Protein 7W2A (pdb70)

B-factor: mean 15.59, std 9.42, range [4.88, 57.16]

Secondary structure (P-SEA, 3-state):
ccccccccccccccccccccccaaaaaacccccccbbbbbccccccccccccccccbbbbccccccccccccccccccccccccccccccccccccccccccccccccccccccaaaaaaaaaaccccccccccccccccbbbbbbbccccccccaaaaaaaaaaaacccccccccccccccbbbbcccccccccaaaaaaaaaaaaabbbbbbbccccccccccccccccccbbbbbbbcccccccccccccccccccccccbbbbbbbccccccccccccccccaaaaaaaaaaaaaaaaaacccccaaaaaaaaaaacccccccccccccccccccccccccccccccccc/ccccccccccccccccccccccaaaaaacccccccbbbbbccccccccccccccccbbbbccccccccccccccccccccccccccccccccccccccccccccccccccccccaaaaaaaaaaccccccccccccccccbbbbbbbccccccccaaaaaaaaaaaacccccccccccccccbbbbcccccccccaaaaaaaaaaaaabbbbbbbccccccccccccccccccbbbbbbbcccccccccccccccccccccccbbbbbbbccccccccccccccccaaaaaaaaaaaaaaaaaacccccaaaaaaaaaaacccccccccccccccccccccccccccccccccc

Structure (mmCIF, N/CA/C/O backbone):
data_7W2A
#
_entry.id   7W2A
#
_cell.length_a   83.885
_cell.length_b   83.885
_cell.length_c   107.079
_cell.angle_alpha   90.000
_cell.angle_beta   90.000
_cell.angle_gamma   120.000
#
_symmetry.space_group_name_H-M   'P 32'
#
loop_
_entity.id
_entity.type
_entity.pdbx_description
1 polymer Peptidase
2 non-polymer 'CALCIUM ION'
3 water water
#
loop_
_atom_site.group_PDB
_atom_site.id
_atom_site.type_symbol
_atom_site.label_atom_id
_atom_site.label_alt_id
_atom_site.label_comp_id
_atom_site.label_asym_id
_atom_site.label_entity_id
_atom_site.label_seq_id
_atom_site.pdbx_PDB_ins_code
_atom_site.Cartn_x
_atom_site.Cartn_y
_atom_site.Cartn_z
_atom_site.occupancy
_atom_site.B_iso_or_equiv
_atom_site.auth_seq_id
_atom_site.auth_comp_id
_atom_site.auth_asym_id
_atom_site.auth_atom_id
_atom_site.pdbx_PDB_model_num
ATOM 1 N N . LEU A 1 1 ? 42.254 -23.831 -23.789 1.00 10.76 114 LEU A N 1
ATOM 2 C CA . LEU A 1 1 ? 41.867 -24.198 -25.153 1.00 9.12 114 LEU A CA 1
ATOM 3 C C . LEU A 1 1 ? 41.626 -22.913 -25.936 1.00 10.31 114 LEU A C 1
ATOM 4 O O . LEU A 1 1 ? 41.000 -21.999 -25.403 1.00 10.46 114 LEU A O 1
ATOM 9 N N . VAL A 1 2 ? 42.134 -22.829 -27.166 1.00 9.76 115 VAL A N 1
ATOM 10 C CA . VAL A 1 2 ? 41.835 -21.683 -28.028 1.00 10.78 115 VAL A CA 1
ATOM 11 C C . VAL A 1 2 ? 41.275 -22.182 -29.356 1.00 10.52 115 VAL A C 1
ATOM 12 O O . VAL A 1 2 ? 41.657 -23.264 -29.835 1.00 12.00 115 VAL A O 1
ATOM 16 N N . PRO A 1 3 ? 40.358 -21.438 -29.965 1.00 8.63 116 PRO A N 1
ATOM 17 C CA . PRO A 1 3 ? 39.819 -21.811 -31.274 1.00 8.87 116 PRO A CA 1
ATOM 18 C C . PRO A 1 3 ? 40.733 -21.317 -32.385 1.00 9.45 116 PRO A C 1
ATOM 19 O O . PRO A 1 3 ? 41.581 -20.454 -32.172 1.00 9.38 116 PRO A O 1
ATOM 23 N N . ASN A 1 4 ? 40.518 -21.850 -33.592 1.00 9.54 117 ASN A N 1
ATOM 24 C CA . ASN A 1 4 ? 41.389 -21.548 -34.723 1.00 9.07 117 ASN A CA 1
ATOM 25 C C . ASN A 1 4 ? 40.882 -20.410 -35.615 1.00 11.38 117 ASN A C 1
ATOM 26 O O . ASN A 1 4 ? 41.413 -20.216 -36.717 1.00 10.67 117 ASN A O 1
ATOM 31 N N . ASP A 1 5 ? 39.884 -19.647 -35.177 1.00 8.67 118 ASP A N 1
ATOM 32 C CA . ASP A 1 5 ? 39.285 -18.671 -36.083 1.00 7.65 118 ASP A CA 1
ATOM 33 C C . ASP A 1 5 ? 40.273 -17.577 -36.471 1.00 8.33 118 ASP A C 1
ATOM 34 O O . ASP A 1 5 ? 41.068 -17.101 -35.651 1.00 7.95 118 ASP A O 1
ATOM 39 N N . THR A 1 6 ? 40.169 -17.157 -37.736 1.00 8.07 119 THR A N 1
ATOM 40 C CA . THR A 1 6 ? 41.101 -16.209 -38.342 1.00 9.49 119 THR A CA 1
ATOM 41 C C . THR A 1 6 ? 41.263 -14.930 -37.530 1.00 10.25 119 THR A C 1
ATOM 42 O O . THR A 1 6 ? 42.379 -14.403 -37.400 1.00 10.17 119 THR A O 1
ATOM 46 N N . ARG A 1 7 ? 40.159 -14.391 -37.010 1.00 8.11 120 ARG A N 1
ATOM 47 C CA . ARG A 1 7 ? 40.145 -13.096 -36.347 1.00 8.89 120 ARG A CA 1
ATOM 48 C C . ARG A 1 7 ? 40.130 -13.193 -34.827 1.00 7.46 120 ARG A C 1
ATOM 49 O O . ARG A 1 7 ? 40.037 -12.158 -34.155 1.00 8.56 120 ARG A O 1
ATOM 57 N N . TYR A 1 8 ? 40.202 -14.409 -34.269 1.00 8.10 121 TYR A N 1
ATOM 58 C CA . TYR A 1 8 ? 40.130 -14.556 -32.819 1.00 7.41 121 TYR A CA 1
ATOM 59 C C . TYR A 1 8 ? 41.223 -13.748 -32.115 1.00 8.12 121 TYR A C 1
ATOM 60 O O . TYR A 1 8 ? 40.992 -13.179 -31.043 1.00 8.31 121 TYR A O 1
ATOM 69 N N . SER A 1 9 ? 42.423 -13.665 -32.706 1.00 7.42 122 SER A N 1
ATOM 70 C CA . SER A 1 9 ? 43.509 -12.935 -32.054 1.00 7.91 122 SER A CA 1
ATOM 71 C C . SER A 1 9 ? 43.204 -11.458 -31.859 1.00 8.68 122 SER A C 1
ATOM 72 O O . SER A 1 9 ? 43.818 -10.819 -30.995 1.00 10.80 122 SER A O 1
ATOM 75 N N . GLU A 1 10 ? 42.273 -10.902 -32.638 1.00 8.74 123 GLU A N 1
ATOM 76 C CA . GLU A 1 10 ? 41.867 -9.509 -32.497 1.00 8.48 123 GLU A CA 1
ATOM 77 C C . GLU A 1 10 ? 40.798 -9.316 -31.433 1.00 8.15 123 GLU A C 1
ATOM 78 O O . GLU A 1 10 ? 40.485 -8.170 -31.093 1.00 10.07 123 GLU A O 1
ATOM 84 N N . GLN A 1 11 ? 40.237 -10.413 -30.922 1.00 8.15 124 GLN A N 1
ATOM 85 C CA . GLN A 1 11 ? 39.173 -10.362 -29.912 1.00 6.94 124 GLN A CA 1
ATOM 86 C C . GLN A 1 11 ? 39.810 -10.368 -28.520 1.00 7.38 124 GLN A C 1
ATOM 87 O O . GLN A 1 11 ? 39.790 -11.350 -27.773 1.00 8.23 124 GLN A O 1
ATOM 93 N N . TRP A 1 12 ? 40.410 -9.216 -28.185 1.00 7.72 125 TRP A N 1
ATOM 94 C CA . TRP A 1 12 ? 41.139 -9.089 -26.927 1.00 8.47 125 TRP A CA 1
ATOM 95 C C . TRP A 1 12 ? 40.247 -9.383 -25.732 1.00 9.13 125 TRP A C 1
ATOM 96 O O . TRP A 1 12 ? 40.730 -9.844 -24.693 1.00 8.89 125 TRP A O 1
ATOM 107 N N . GLY A 1 13 ? 38.943 -9.135 -25.858 1.00 8.10 126 GLY A N 1
ATOM 108 C CA . GLY A 1 13 ? 38.051 -9.358 -24.734 1.00 7.28 126 GLY A CA 1
ATOM 109 C C . GLY A 1 13 ? 38.000 -10.803 -24.278 1.00 8.19 126 GLY A C 1
ATOM 110 O O . GLY A 1 13 ? 37.643 -11.068 -23.127 1.00 8.07 126 GLY A O 1
ATOM 111 N N . TYR A 1 14 ? 38.364 -11.743 -25.149 1.00 7.02 127 TYR A N 1
ATOM 112 C CA . TYR A 1 14 ? 38.379 -13.148 -24.762 1.00 7.11 127 TYR A CA 1
ATOM 113 C C . TYR A 1 14 ? 39.697 -13.572 -24.140 1.00 9.41 127 TYR A C 1
ATOM 114 O O . TYR A 1 14 ? 39.755 -14.623 -23.489 1.00 9.46 127 TYR A O 1
ATOM 123 N N . ALA A 1 15 ? 40.755 -12.804 -24.365 1.00 9.19 128 ALA A N 1
ATOM 124 C CA . ALA A 1 15 ? 42.096 -13.239 -24.019 1.00 9.07 128 ALA A CA 1
ATOM 125 C C . ALA A 1 15 ? 42.402 -12.940 -22.551 1.00 11.57 128 ALA A C 1
ATOM 126 O O . ALA A 1 15 ? 41.559 -12.464 -21.790 1.00 8.79 128 ALA A O 1
ATOM 128 N N . SER A 1 16 ? 43.633 -13.251 -22.133 1.00 15.44 129 SER A N 1
ATOM 129 C CA . SER A 1 16 ? 43.987 -13.204 -20.721 1.00 12.76 129 SER A CA 1
ATOM 130 C C . SER A 1 16 ? 44.857 -11.999 -20.371 1.00 14.48 129 SER A C 1
ATOM 131 O O . SER A 1 16 ? 45.605 -12.034 -19.389 1.00 19.95 129 SER A O 1
ATOM 134 N N . GLY A 1 17 ? 44.764 -10.927 -21.153 1.00 14.37 130 GLY A N 1
ATOM 135 C CA . GLY A 1 17 ? 45.448 -9.692 -20.824 1.00 15.90 130 GLY A CA 1
ATOM 136 C C . GLY A 1 17 ? 44.818 -9.022 -19.612 1.00 16.56 130 GLY A C 1
ATOM 137 O O . GLY A 1 17 ? 43.842 -9.497 -19.031 1.00 14.86 130 GLY A O 1
ATOM 138 N N . VAL A 1 18 ? 45.382 -7.869 -19.237 1.00 15.47 131 VAL A N 1
ATOM 139 C CA . VAL A 1 18 ? 44.934 -7.190 -18.020 1.00 14.14 131 VAL A CA 1
ATOM 140 C C . VAL A 1 18 ? 43.439 -6.872 -18.071 1.00 11.77 131 VAL A C 1
ATOM 141 O O . VAL A 1 18 ? 42.770 -6.845 -17.034 1.00 13.32 131 VAL A O 1
ATOM 145 N N . GLY A 1 19 ? 42.883 -6.676 -19.264 1.00 12.59 132 GLY A N 1
ATOM 146 C CA . GLY A 1 19 ? 41.477 -6.317 -19.361 1.00 11.13 132 GLY A CA 1
ATOM 147 C C . GLY A 1 19 ? 40.568 -7.434 -19.840 1.00 12.77 132 GLY A C 1
ATOM 148 O O . GLY A 1 19 ? 39.337 -7.293 -19.807 1.00 11.03 132 GLY A O 1
ATOM 149 N N . GLY A 1 20 ? 41.150 -8.545 -20.284 1.00 10.71 133 GLY A N 1
ATOM 150 C CA . GLY A 1 20 ? 40.369 -9.586 -20.930 1.00 10.36 133 GLY A CA 1
ATOM 151 C C . GLY A 1 20 ? 39.644 -10.512 -19.963 1.00 11.02 133 GLY A C 1
ATOM 152 O O . GLY A 1 20 ? 39.904 -10.559 -18.762 1.00 12.14 133 GLY A O 1
ATOM 153 N N . ALA A 1 21 ? 38.702 -11.278 -20.517 1.00 9.17 134 ALA A N 1
ATOM 154 C CA . ALA A 1 21 ? 37.873 -12.170 -19.716 1.00 10.26 134 ALA A CA 1
ATOM 155 C C . ALA A 1 21 ? 38.464 -13.567 -19.544 1.00 10.71 134 ALA A C 1
ATOM 156 O O . ALA A 1 21 ? 37.863 -14.388 -18.843 1.00 11.35 134 ALA A O 1
ATOM 158 N N . ASN A 1 22 ? 39.630 -13.868 -20.140 1.00 8.03 135 ASN A N 1
ATOM 159 C CA . ASN A 1 22 ? 40.370 -15.084 -19.788 1.00 11.39 135 ASN A CA 1
ATOM 160 C C . ASN A 1 22 ? 39.576 -16.346 -20.151 1.00 11.45 135 ASN A C 1
ATOM 161 O O . ASN A 1 22 ? 39.448 -17.283 -19.363 1.00 11.83 135 ASN A O 1
ATOM 166 N N . LEU A 1 23 ? 39.031 -16.361 -21.367 1.00 8.66 136 LEU A N 1
ATOM 167 C CA . LEU A 1 23 ? 38.196 -17.470 -21.810 1.00 8.46 136 LEU A CA 1
ATOM 168 C C . LEU A 1 23 ? 38.954 -18.779 -22.030 1.00 9.51 136 LEU A C 1
ATOM 169 O O . LEU A 1 23 ? 38.358 -19.834 -21.802 1.00 9.01 136 LEU A O 1
ATOM 174 N N . PRO A 1 24 ? 40.218 -18.797 -22.489 1.00 8.26 137 PRO A N 1
ATOM 175 C CA . PRO A 1 24 ? 40.844 -20.105 -22.756 1.00 8.96 137 PRO A CA 1
ATOM 176 C C . PRO A 1 24 ? 40.851 -21.042 -21.559 1.00 10.41 137 PRO A C 1
ATOM 177 O O . PRO A 1 24 ? 40.702 -22.254 -21.752 1.00 10.19 137 PRO A O 1
ATOM 181 N N . LYS A 1 25 ? 40.962 -20.512 -20.336 1.00 9.74 138 LYS A N 1
ATOM 182 C CA . LYS A 1 25 ? 40.863 -21.345 -19.139 1.00 11.19 138 LYS A CA 1
ATOM 183 C C . LYS A 1 25 ? 39.466 -21.928 -18.974 1.00 10.48 138 LYS A C 1
ATOM 184 O O . LYS A 1 25 ? 39.313 -23.102 -18.614 1.00 11.92 138 LYS A O 1
ATOM 190 N N . ALA A 1 26 ? 38.433 -21.115 -19.212 1.00 9.23 139 ALA A N 1
ATOM 191 C CA . ALA A 1 26 ? 37.066 -21.626 -19.155 1.00 9.16 139 ALA A CA 1
ATOM 192 C C . ALA A 1 26 ? 36.820 -22.686 -20.222 1.00 8.98 139 ALA A C 1
ATOM 193 O O . ALA A 1 26 ? 36.145 -23.695 -19.970 1.00 8.34 139 ALA A O 1
ATOM 195 N N . TRP A 1 27 ? 37.352 -22.476 -21.427 1.00 8.62 140 TRP A N 1
ATOM 196 C CA . TRP A 1 27 ? 37.095 -23.395 -22.525 1.00 7.86 140 TRP A CA 1
ATOM 197 C C . TRP A 1 27 ? 37.752 -24.760 -22.302 1.00 8.42 140 TRP A C 1
ATOM 198 O O . TRP A 1 27 ? 37.351 -25.736 -22.948 1.00 9.60 140 TRP A O 1
ATOM 209 N N . ASP A 1 28 ? 38.758 -24.847 -21.414 1.00 9.09 141 ASP A N 1
ATOM 210 C CA . ASP A 1 28 ? 39.269 -26.156 -21.005 1.00 9.19 141 ASP A CA 1
ATOM 211 C C . ASP A 1 28 ? 38.222 -26.969 -20.252 1.00 10.11 141 ASP A C 1
ATOM 212 O O . ASP A 1 28 ? 38.315 -28.208 -20.223 1.00 10.98 141 ASP A O 1
ATOM 217 N N . ILE A 1 29 ? 37.241 -26.299 -19.639 1.00 9.89 142 ILE A N 1
ATOM 218 C CA . ILE A 1 29 ? 36.151 -26.951 -18.906 1.00 8.77 142 ILE A CA 1
ATOM 219 C C . ILE A 1 29 ? 34.970 -27.214 -19.818 1.00 9.43 142 ILE A C 1
ATOM 220 O O . ILE A 1 29 ? 34.394 -28.303 -19.821 1.00 10.53 142 ILE A O 1
ATOM 225 N N . THR A 1 30 ? 34.573 -26.200 -20.579 1.00 8.02 143 THR A N 1
ATOM 226 C CA . THR A 1 30 ? 33.393 -26.328 -21.418 1.00 9.24 143 THR A CA 1
ATOM 227 C C . THR A 1 30 ? 33.475 -25.296 -22.525 1.00 7.98 143 THR A C 1
ATOM 228 O O . THR A 1 30 ? 33.910 -24.162 -22.291 1.00 8.19 143 THR A O 1
ATOM 232 N N . THR A 1 31 ? 33.033 -25.691 -23.716 1.00 8.28 144 THR A N 1
ATOM 233 C CA . THR A 1 31 ? 32.819 -24.735 -24.792 1.00 7.84 144 THR A CA 1
ATOM 234 C C . THR A 1 31 ? 31.330 -24.540 -25.041 1.00 10.95 144 THR A C 1
ATOM 235 O O . THR A 1 31 ? 30.929 -24.106 -26.129 1.00 10.88 144 THR A O 1
ATOM 239 N N . GLY A 1 32 ? 30.507 -24.869 -24.047 1.00 7.83 145 GLY A N 1
ATOM 240 C CA . GLY A 1 32 ? 29.080 -24.595 -24.086 1.00 8.18 145 GLY A CA 1
ATOM 241 C C . GLY A 1 32 ? 28.264 -25.869 -24.212 1.00 9.81 145 GLY A C 1
ATOM 242 O O . GLY A 1 32 ? 28.784 -26.982 -24.324 1.00 11.29 145 GLY A O 1
ATOM 243 N N . SER A 1 33 ? 26.947 -25.677 -24.188 1.00 9.14 146 SER A N 1
ATOM 244 C CA . SER A 1 33 ? 26.001 -26.781 -24.290 1.00 9.79 146 SER A CA 1
ATOM 245 C C . SER A 1 33 ? 24.806 -26.336 -25.108 1.00 10.51 146 SER A C 1
ATOM 246 O O . SER A 1 33 ? 24.256 -25.264 -24.844 1.00 10.57 146 SER A O 1
ATOM 249 N N . ASP A 1 34 ? 24.376 -27.171 -26.056 1.00 13.28 147 ASP A N 1
ATOM 250 C CA . ASP A 1 34 ? 23.201 -26.778 -26.832 1.00 12.68 147 ASP A CA 1
ATOM 251 C C . ASP A 1 34 ? 21.913 -26.864 -26.028 1.00 14.97 147 ASP A C 1
ATOM 252 O O . ASP A 1 34 ? 20.852 -26.495 -26.549 1.00 17.73 147 ASP A O 1
ATOM 257 N N . LYS A 1 35 ? 21.964 -27.318 -24.777 1.00 12.54 148 LYS A N 1
ATOM 258 C CA . LYS A 1 35 ? 20.789 -27.266 -23.918 1.00 14.31 148 LYS A CA 1
ATOM 259 C C . LYS A 1 35 ? 20.700 -25.974 -23.119 1.00 13.59 148 LYS A C 1
ATOM 260 O O . LYS A 1 35 ? 19.698 -25.752 -22.428 1.00 15.05 148 LYS A O 1
ATOM 266 N N . VAL A 1 36 ? 21.713 -25.114 -23.196 1.00 11.40 149 VAL A N 1
ATOM 267 C CA . VAL A 1 36 ? 21.674 -23.796 -22.576 1.00 9.83 149 VAL A CA 1
ATOM 268 C C . VAL A 1 36 ? 21.378 -22.779 -23.665 1.00 9.04 149 VAL A C 1
ATOM 269 O O . VAL A 1 36 ? 22.088 -22.723 -24.677 1.00 11.10 149 VAL A O 1
ATOM 273 N N . VAL A 1 37 ? 20.339 -21.976 -23.462 1.00 7.73 150 VAL A N 1
ATOM 274 C CA . VAL A 1 37 ? 19.874 -21.031 -24.470 1.00 7.91 150 VAL A CA 1
ATOM 275 C C . VAL A 1 37 ? 20.046 -19.618 -23.929 1.00 7.85 150 VAL A C 1
ATOM 276 O O . VAL A 1 37 ? 19.605 -19.311 -22.816 1.00 7.93 150 VAL A O 1
ATOM 280 N N . VAL A 1 38 ? 20.724 -18.772 -24.704 1.00 6.35 151 VAL A N 1
ATOM 281 C CA . VAL A 1 38 ? 20.849 -17.351 -24.401 1.00 7.06 151 VAL A CA 1
ATOM 282 C C . VAL A 1 38 ? 19.922 -16.583 -25.339 1.00 7.00 151 VAL A C 1
ATOM 283 O O . VAL A 1 38 ? 19.999 -16.744 -26.564 1.00 7.16 151 VAL A O 1
ATOM 287 N N . ALA A 1 39 ? 19.056 -15.737 -24.778 1.00 5.99 152 ALA A N 1
ATOM 288 C CA . ALA A 1 39 ? 18.223 -14.861 -25.600 1.00 5.88 152 ALA A CA 1
ATOM 289 C C . ALA A 1 39 ? 18.942 -13.547 -25.867 1.00 6.39 152 ALA A C 1
ATOM 290 O O . ALA A 1 39 ? 19.412 -12.885 -24.936 1.00 8.27 152 ALA A O 1
ATOM 292 N N . VAL A 1 40 ? 19.039 -13.174 -27.133 1.00 5.80 153 VAL A N 1
ATOM 293 C CA . VAL A 1 40 ? 19.576 -11.871 -27.508 1.00 5.21 153 VAL A CA 1
ATOM 294 C C . VAL A 1 40 ? 18.369 -11.033 -27.888 1.00 5.70 153 VAL A C 1
ATOM 295 O O . VAL A 1 40 ? 17.756 -11.246 -28.940 1.00 6.16 153 VAL A O 1
ATOM 299 N N . VAL A 1 41 ? 17.999 -10.118 -26.996 1.00 5.43 154 VAL A N 1
ATOM 300 C CA . VAL A 1 41 ? 16.763 -9.353 -27.119 1.00 5.76 154 VAL A CA 1
ATOM 301 C C . VAL A 1 41 ? 17.194 -7.997 -27.659 1.00 5.49 154 VAL A C 1
ATOM 302 O O . VAL A 1 41 ? 17.743 -7.166 -26.929 1.00 7.07 154 VAL A O 1
ATOM 306 N N . ASP A 1 42 ? 16.974 -7.781 -28.960 1.00 6.35 155 ASP A N 1
ATOM 307 C CA . ASP A 1 42 ? 17.797 -6.805 -29.668 1.00 5.17 155 ASP A CA 1
ATOM 308 C C . ASP A 1 42 ? 17.182 -6.447 -31.019 1.00 7.23 155 ASP A C 1
ATOM 309 O O . ASP A 1 42 ? 15.949 -6.499 -31.174 1.00 7.06 155 ASP A O 1
ATOM 314 N N . THR A 1 43 ? 18.013 -6.094 -32.009 1.00 7.06 156 THR A N 1
ATOM 315 C CA . THR A 1 43 ? 17.508 -5.663 -33.315 1.00 7.56 156 THR A CA 1
ATOM 316 C C . THR A 1 43 ? 17.141 -6.821 -34.234 1.00 6.85 156 THR A C 1
ATOM 317 O O . THR A 1 43 ? 16.688 -6.576 -35.357 1.00 7.12 156 THR A O 1
ATOM 321 N N . GLY A 1 44 ? 17.320 -8.069 -33.804 1.00 6.48 157 GLY A N 1
ATOM 322 C CA . GLY A 1 44 ? 17.194 -9.214 -34.684 1.00 6.94 157 GLY A CA 1
ATOM 323 C C . GLY A 1 44 ? 18.558 -9.695 -35.117 1.00 7.26 157 GLY A C 1
ATOM 324 O O . GLY A 1 44 ? 19.590 -9.227 -34.632 1.00 8.12 157 GLY A O 1
ATOM 325 N N . TYR A 1 45 ? 18.567 -10.658 -36.037 1.00 7.18 158 TYR A N 1
ATOM 326 C CA . TYR A 1 45 ? 19.833 -11.258 -36.466 1.00 7.84 158 TYR A CA 1
ATOM 327 C C . TYR A 1 45 ? 19.918 -11.331 -37.987 1.00 9.44 158 TYR A C 1
ATOM 328 O O . TYR A 1 45 ? 18.911 -11.368 -38.690 1.00 7.91 158 TYR A O 1
ATOM 337 N N . ARG A 1 46 ? 21.157 -11.361 -38.496 1.00 8.49 159 ARG A N 1
ATOM 338 C CA . ARG A 1 46 ? 21.371 -11.821 -39.866 1.00 9.42 159 ARG A CA 1
ATOM 339 C C . ARG A 1 46 ? 21.924 -13.239 -39.840 1.00 10.57 159 ARG A C 1
ATOM 340 O O . ARG A 1 46 ? 22.705 -13.584 -38.938 1.00 9.31 159 ARG A O 1
ATOM 348 N N . PRO A 1 47 ? 21.556 -14.093 -40.820 1.00 8.60 160 PRO A N 1
ATOM 349 C CA . PRO A 1 47 ? 22.056 -15.473 -40.881 1.00 8.76 160 PRO A CA 1
ATOM 350 C C . PRO A 1 47 ? 23.481 -15.522 -41.424 1.00 10.46 160 PRO A C 1
ATOM 351 O O . PRO A 1 47 ? 23.771 -16.227 -42.390 1.00 12.88 160 PRO A O 1
ATOM 355 N N . HIS A 1 48 ? 24.355 -14.736 -40.809 1.00 8.89 161 HIS A N 1
ATOM 356 C CA . HIS A 1 48 ? 25.777 -14.712 -41.127 1.00 9.02 161 HIS A CA 1
ATOM 357 C C . HIS A 1 48 ? 26.341 -16.130 -41.158 1.00 8.65 161 HIS A C 1
ATOM 358 O O . HIS A 1 48 ? 26.013 -16.959 -40.309 1.00 9.59 161 HIS A O 1
ATOM 365 N N . ALA A 1 49 ? 27.193 -16.412 -42.150 1.00 10.22 162 ALA A N 1
ATOM 366 C CA . ALA A 1 49 ? 27.766 -17.752 -42.258 1.00 11.11 162 ALA A CA 1
ATOM 367 C C . ALA A 1 49 ? 28.532 -18.155 -41.003 1.00 8.30 162 ALA A C 1
ATOM 368 O O . ALA A 1 49 ? 28.653 -19.355 -40.714 1.00 10.28 162 ALA A O 1
ATOM 370 N N . ASP A 1 50 ? 29.066 -17.181 -40.260 1.00 9.26 163 ASP A N 1
ATOM 371 C CA . ASP A 1 50 ? 29.798 -17.444 -39.026 1.00 8.64 163 ASP A CA 1
ATOM 372 C C . ASP A 1 50 ? 28.915 -17.325 -37.786 1.00 8.87 163 ASP A C 1
ATOM 373 O O . ASP A 1 50 ? 29.443 -17.162 -36.686 1.00 9.64 163 ASP A O 1
ATOM 378 N N . LEU A 1 51 ? 27.585 -17.430 -37.938 1.00 9.29 164 LEU A N 1
ATOM 379 C CA . LEU A 1 51 ? 26.664 -17.291 -36.813 1.00 9.45 164 LEU A CA 1
ATOM 380 C C . LEU A 1 51 ? 25.453 -18.221 -36.909 1.00 8.82 164 LEU A C 1
ATOM 381 O O . LEU A 1 51 ? 25.004 -18.768 -35.895 1.00 9.15 164 LEU A O 1
ATOM 386 N N . ALA A 1 52 ? 24.931 -18.413 -38.127 1.00 10.04 165 ALA A N 1
ATOM 387 C CA . ALA A 1 52 ? 23.579 -18.955 -38.297 1.00 10.25 165 ALA A CA 1
ATOM 388 C C . ALA A 1 52 ? 23.385 -20.327 -37.656 1.00 11.85 165 ALA A C 1
ATOM 389 O O . ALA A 1 52 ? 22.293 -20.624 -37.164 1.00 10.03 165 ALA A O 1
ATOM 391 N N . ALA A 1 53 ? 24.405 -21.188 -37.661 1.00 9.72 166 ALA A N 1
ATOM 392 C CA . ALA A 1 53 ? 24.217 -22.530 -37.118 1.00 9.37 166 ALA A CA 1
ATOM 393 C C . ALA A 1 53 ? 23.840 -22.528 -35.644 1.00 11.02 166 ALA A C 1
ATOM 394 O O . ALA A 1 53 ? 23.276 -23.517 -35.159 1.00 12.16 166 ALA A O 1
ATOM 396 N N . ASN A 1 54 ? 24.135 -21.450 -34.914 1.00 9.55 167 ASN A N 1
ATOM 397 C CA . ASN A 1 54 ? 23.826 -21.400 -33.493 1.00 9.27 167 ASN A CA 1
ATOM 398 C C . ASN A 1 54 ? 22.526 -20.662 -33.197 1.00 9.93 167 ASN A C 1
ATOM 399 O O . ASN A 1 54 ? 22.169 -20.538 -32.022 1.00 9.78 167 ASN A O 1
ATOM 404 N N . ILE A 1 55 ? 21.797 -20.219 -34.226 1.00 8.09 168 ILE A N 1
ATOM 405 C CA . ILE A 1 55 ? 20.584 -19.409 -34.068 1.00 8.36 168 ILE A CA 1
ATOM 406 C C . ILE A 1 55 ? 19.355 -20.315 -34.098 1.00 10.43 168 ILE A C 1
ATOM 407 O O . ILE A 1 55 ? 19.195 -21.136 -35.011 1.00 12.44 168 ILE A O 1
ATOM 412 N N . LEU A 1 56 ? 18.476 -20.157 -33.109 1.00 7.75 169 LEU A N 1
ATOM 413 C CA . LEU A 1 56 ? 17.200 -20.857 -33.010 1.00 9.86 169 LEU A CA 1
ATOM 414 C C . LEU A 1 56 ? 16.078 -20.029 -33.624 1.00 10.19 169 LEU A C 1
ATOM 415 O O . LEU A 1 56 ? 16.208 -18.818 -33.791 1.00 9.56 169 LEU A O 1
ATOM 420 N N . PRO A 1 57 ? 14.948 -20.650 -33.958 1.00 8.90 170 PRO A N 1
ATOM 421 C CA . PRO A 1 57 ? 13.740 -19.862 -34.249 1.00 10.00 170 PRO A CA 1
ATOM 422 C C . PRO A 1 57 ? 13.383 -18.979 -33.061 1.00 8.77 170 PRO A C 1
ATOM 423 O O . PRO A 1 57 ? 13.387 -19.428 -31.913 1.00 8.56 170 PRO A O 1
ATOM 427 N N . GLY A 1 58 ? 13.061 -17.713 -33.344 1.00 7.96 171 GLY A N 1
ATOM 428 C CA . GLY A 1 58 ? 12.779 -16.729 -32.323 1.00 8.12 171 GLY A CA 1
ATOM 429 C C . GLY A 1 58 ? 11.443 -16.050 -32.575 1.00 8.03 171 GLY A C 1
ATOM 430 O O . GLY A 1 58 ? 10.482 -16.660 -33.056 1.00 9.96 171 GLY A O 1
ATOM 431 N N . TYR A 1 59 ? 11.382 -14.775 -32.216 1.00 5.86 172 TYR A N 1
ATOM 432 C CA . TYR A 1 59 ? 10.146 -14.044 -32.401 1.00 6.70 172 TYR A CA 1
ATOM 433 C C . TYR A 1 59 ? 10.464 -12.571 -32.545 1.00 8.08 172 TYR A C 1
ATOM 434 O O . TYR A 1 59 ? 11.499 -12.081 -32.071 1.00 7.62 172 TYR A O 1
ATOM 443 N N . ASP A 1 60 ? 9.535 -11.865 -33.187 1.00 6.94 173 ASP A N 1
ATOM 444 C CA . ASP A 1 60 ? 9.681 -10.444 -33.498 1.00 6.70 173 ASP A CA 1
ATOM 445 C C . ASP A 1 60 ? 8.520 -9.724 -32.830 1.00 7.19 173 ASP A C 1
ATOM 446 O O . ASP A 1 60 ? 7.369 -9.829 -33.282 1.00 7.63 173 ASP A O 1
ATOM 451 N N . PHE A 1 61 ? 8.815 -9.009 -31.744 1.00 6.87 174 PHE A N 1
ATOM 452 C CA . PHE A 1 61 ? 7.787 -8.335 -30.959 1.00 8.10 174 PHE A CA 1
ATOM 453 C C . PHE A 1 61 ? 7.592 -6.872 -31.333 1.00 7.14 174 PHE A C 1
ATOM 454 O O . PHE A 1 61 ? 6.867 -6.155 -30.626 1.00 7.54 174 PHE A O 1
ATOM 462 N N . ILE A 1 62 ? 8.196 -6.399 -32.424 1.00 7.02 175 ILE A N 1
ATOM 463 C CA . ILE A 1 62 ? 7.990 -5.002 -32.788 1.00 7.49 175 ILE A CA 1
ATOM 464 C C . ILE A 1 62 ? 6.569 -4.834 -33.309 1.00 7.65 175 ILE A C 1
ATOM 465 O O . ILE A 1 62 ? 6.199 -5.403 -34.343 1.00 8.52 175 ILE A O 1
ATOM 470 N N . SER A 1 63 ? 5.769 -4.046 -32.591 1.00 7.30 176 SER A N 1
ATOM 471 C CA . SER A 1 63 ? 4.339 -3.954 -32.887 1.00 8.06 176 SER A CA 1
ATOM 472 C C . SER A 1 63 ? 4.033 -3.009 -3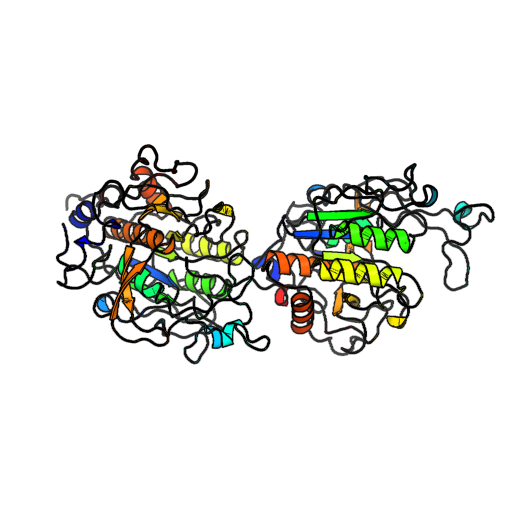4.042 1.00 8.30 176 SER A C 1
ATOM 473 O O . SER A 1 63 ? 3.060 -3.232 -34.775 1.00 7.98 176 SER A O 1
ATOM 476 N N . ASP A 1 64 ? 4.837 -1.959 -34.209 1.00 8.90 177 ASP A N 1
ATOM 477 C CA . ASP A 1 64 ? 4.567 -0.922 -35.195 1.00 10.46 177 ASP A CA 1
ATOM 478 C C . ASP A 1 64 ? 5.223 -1.295 -36.517 1.00 10.40 177 ASP A C 1
ATOM 479 O O . ASP A 1 64 ? 6.457 -1.418 -36.570 1.00 9.89 177 ASP A O 1
ATOM 484 N N . PRO A 1 65 ? 4.462 -1.477 -37.600 1.00 8.80 178 PRO A N 1
ATOM 485 C CA . PRO A 1 65 ? 5.096 -1.870 -38.866 1.00 10.02 178 PRO A CA 1
ATOM 486 C C . PRO A 1 65 ? 6.109 -0.867 -39.388 1.00 8.89 178 PRO A C 1
ATOM 487 O O . PRO A 1 65 ? 7.055 -1.286 -40.061 1.00 8.93 178 PRO A O 1
ATOM 491 N N . ASP A 1 66 ? 5.945 0.428 -39.111 1.00 10.71 179 ASP A N 1
ATOM 492 C CA . ASP A 1 66 ? 6.915 1.400 -39.615 1.00 10.39 179 ASP A CA 1
ATOM 493 C C . ASP A 1 66 ? 8.285 1.161 -38.988 1.00 9.47 179 ASP A C 1
ATOM 494 O O . ASP A 1 66 ? 9.292 1.045 -39.697 1.00 9.54 179 ASP A O 1
ATOM 499 N N . SER A 1 67 ? 8.332 1.054 -37.654 1.00 9.92 180 SER A N 1
ATOM 500 C CA . SER A 1 67 ? 9.586 0.725 -36.976 1.00 8.46 180 SER A CA 1
ATOM 501 C C . SER A 1 67 ? 10.075 -0.673 -37.344 1.00 9.20 180 SER A C 1
ATOM 502 O O . SER A 1 67 ? 11.284 -0.905 -37.508 1.00 8.92 180 SER A O 1
ATOM 505 N N . ALA A 1 68 ? 9.149 -1.627 -37.458 1.00 6.76 181 ALA A N 1
ATOM 506 C CA . ALA A 1 68 ? 9.535 -3.007 -37.724 1.00 8.43 181 ALA A CA 1
ATOM 507 C C . ALA A 1 68 ? 10.227 -3.156 -39.072 1.00 7.62 181 ALA A C 1
ATOM 508 O O . ALA A 1 68 ? 11.119 -4.002 -39.221 1.00 8.10 181 ALA A O 1
ATOM 510 N N . ASN A 1 69 ? 9.820 -2.369 -40.073 1.00 7.85 182 ASN A N 1
ATOM 511 C CA . ASN A 1 69 ? 10.546 -2.308 -41.346 1.00 8.29 182 ASN A CA 1
ATOM 512 C C . ASN A 1 69 ? 10.565 -3.664 -42.055 1.00 8.07 182 ASN A C 1
ATOM 513 O O . ASN A 1 69 ? 11.490 -3.971 -42.811 1.00 11.11 182 ASN A O 1
ATOM 518 N N . ASP A 1 70 ? 9.530 -4.491 -41.835 1.00 8.02 183 ASP A N 1
ATOM 519 C CA . ASP A 1 70 ? 9.496 -5.829 -42.414 1.00 8.47 183 ASP A CA 1
ATOM 520 C C . ASP A 1 70 ? 8.120 -6.177 -42.973 1.00 9.44 183 ASP A C 1
ATOM 521 O O . ASP A 1 70 ? 7.867 -7.355 -43.288 1.00 11.62 183 ASP A O 1
ATOM 526 N N . GLY A 1 71 ? 7.227 -5.206 -43.087 1.00 9.79 184 GLY A N 1
ATOM 527 C CA . GLY A 1 71 ? 5.948 -5.419 -43.728 1.00 11.31 184 GLY A CA 1
ATOM 528 C C . GLY A 1 71 ? 4.805 -5.794 -42.814 1.00 14.43 184 GLY A C 1
ATOM 529 O O . GLY A 1 71 ? 3.693 -6.030 -43.309 1.00 10.98 184 GLY A O 1
ATOM 530 N N . ASN A 1 72 ? 5.021 -5.847 -41.504 1.00 9.82 185 ASN A N 1
ATOM 531 C CA . ASN A 1 72 ? 3.931 -6.200 -40.598 1.00 8.11 185 ASN A CA 1
ATOM 532 C C . ASN A 1 72 ? 4.337 -5.903 -39.160 1.00 8.21 185 ASN A C 1
ATOM 533 O O . ASN A 1 72 ? 5.497 -5.579 -38.865 1.00 7.91 185 ASN A O 1
ATOM 538 N N . GLY A 1 73 ? 3.361 -6.022 -38.261 1.00 8.43 186 GLY A N 1
ATOM 539 C CA . GLY A 1 73 ? 3.612 -5.924 -36.832 1.00 7.55 186 GLY A CA 1
ATOM 540 C C . GLY A 1 73 ? 4.247 -7.189 -36.285 1.00 7.22 186 GLY A C 1
ATOM 541 O O . GLY A 1 73 ? 5.109 -7.779 -36.932 1.00 7.85 186 GLY A O 1
ATOM 542 N N . ARG A 1 74 ? 3.820 -7.639 -35.108 1.00 7.18 187 ARG A N 1
ATOM 543 C CA . ARG A 1 74 ? 4.499 -8.770 -34.485 1.00 6.77 187 ARG A CA 1
ATOM 544 C C . ARG A 1 74 ? 4.453 -9.996 -35.390 1.00 7.43 187 ARG A C 1
ATOM 545 O O . ARG A 1 74 ? 3.483 -10.218 -36.121 1.00 8.38 187 ARG A O 1
ATOM 553 N N . ASP A 1 75 ? 5.532 -10.778 -35.377 1.00 7.22 188 ASP A N 1
ATOM 554 C CA . ASP A 1 75 ? 5.645 -11.895 -36.308 1.00 7.97 188 ASP A CA 1
ATOM 555 C C . ASP A 1 75 ? 6.694 -12.876 -35.788 1.00 8.60 188 ASP A C 1
ATOM 556 O O . ASP A 1 75 ? 7.416 -12.591 -34.831 1.00 8.09 188 ASP A O 1
ATOM 561 N N . ASN A 1 76 ? 6.764 -14.047 -36.425 1.00 7.56 189 ASN A N 1
ATOM 562 C CA . ASN A 1 76 ? 7.618 -15.123 -35.927 1.00 8.45 189 ASN A CA 1
ATOM 563 C C . ASN A 1 76 ? 8.998 -15.161 -36.588 1.00 9.98 189 ASN A C 1
ATOM 564 O O . ASN A 1 76 ? 9.709 -16.165 -36.447 1.00 9.55 189 ASN A O 1
ATOM 569 N N . ASN A 1 77 ? 9.411 -14.079 -37.252 1.00 7.77 190 ASN A N 1
ATOM 570 C CA . ASN A 1 77 ? 10.689 -14.029 -37.968 1.00 9.85 190 ASN A CA 1
ATOM 571 C C . ASN A 1 77 ? 11.530 -12.902 -37.371 1.00 6.83 190 ASN A C 1
ATOM 572 O O . ASN A 1 77 ? 11.314 -11.721 -37.679 1.00 7.69 190 ASN A O 1
ATOM 577 N N . ALA A 1 78 ? 12.519 -13.277 -36.547 1.00 7.43 191 ALA A N 1
ATOM 578 C CA . ALA A 1 78 ? 13.388 -12.320 -35.866 1.00 7.86 191 ALA A CA 1
ATOM 579 C C . ALA A 1 78 ? 14.584 -11.883 -36.711 1.00 8.13 191 ALA A C 1
ATOM 580 O O . ALA A 1 78 ? 15.512 -11.261 -36.181 1.00 8.62 191 ALA A O 1
ATOM 582 N N . ALA A 1 79 ? 14.576 -12.147 -38.011 1.00 7.51 192 ALA A N 1
ATOM 583 C CA . ALA A 1 79 ? 15.616 -11.582 -38.865 1.00 9.64 192 ALA A CA 1
ATOM 584 C C . ALA A 1 79 ? 15.581 -10.054 -38.842 1.00 8.32 192 ALA A C 1
ATOM 585 O O . ALA A 1 79 ? 14.525 -9.425 -38.727 1.00 9.09 192 ALA A O 1
ATOM 587 N N . ASP A 1 80 ? 16.772 -9.449 -38.928 1.00 7.40 193 ASP A N 1
ATOM 588 C CA . ASP A 1 80 ? 16.908 -8.000 -38.884 1.00 6.63 193 ASP A CA 1
ATOM 589 C C . ASP A 1 80 ? 16.835 -7.459 -40.309 1.00 8.63 193 ASP A C 1
ATOM 590 O O . ASP A 1 80 ? 17.748 -7.727 -41.113 1.00 9.93 193 ASP A O 1
ATOM 595 N N . PRO A 1 81 ? 15.802 -6.697 -40.668 1.00 7.56 194 PRO A N 1
ATOM 596 C CA . PRO A 1 81 ? 15.750 -6.105 -42.010 1.00 9.21 194 PRO A CA 1
ATOM 597 C C . PRO A 1 81 ? 16.606 -4.866 -42.144 1.00 9.67 194 PRO A C 1
ATOM 598 O O . PRO A 1 81 ? 16.733 -4.335 -43.261 1.00 9.33 194 PRO A O 1
ATOM 602 N N . GLY A 1 82 ? 17.155 -4.369 -41.045 1.00 7.61 195 GLY A N 1
ATOM 603 C CA . GLY A 1 82 ? 17.869 -3.107 -41.046 1.00 8.12 195 GLY A CA 1
ATOM 604 C C . GLY A 1 82 ? 17.087 -2.077 -40.252 1.00 9.29 195 GLY A C 1
ATOM 605 O O . GLY A 1 82 ? 15.853 -1.991 -40.351 1.00 10.15 195 GLY A O 1
ATOM 606 N N . ASP A 1 83 ? 17.805 -1.294 -39.444 1.00 9.26 196 ASP A N 1
ATOM 607 C CA . ASP A 1 83 ? 17.187 -0.276 -38.603 1.00 7.58 196 ASP A CA 1
ATOM 608 C C . ASP A 1 83 ? 17.610 1.141 -38.995 1.00 8.71 196 ASP A C 1
ATOM 609 O O . ASP A 1 83 ? 17.538 2.060 -38.174 1.00 10.32 196 ASP A O 1
ATOM 614 N N . TRP A 1 84 ? 18.018 1.341 -40.247 1.00 8.65 197 TRP A N 1
ATOM 615 C CA . TRP A 1 84 ? 18.443 2.660 -40.690 1.00 9.11 197 TRP A CA 1
ATOM 616 C C . TRP A 1 84 ? 17.329 3.690 -40.533 1.00 10.46 197 TRP A C 1
ATOM 617 O O . TRP A 1 84 ? 16.143 3.360 -40.539 1.00 10.49 197 TRP A O 1
ATOM 628 N N . VAL A 1 85 ? 17.726 4.958 -40.399 1.00 9.27 198 VAL A N 1
ATOM 629 C CA . VAL A 1 85 ? 16.800 6.087 -40.349 1.00 11.25 198 VAL A CA 1
ATOM 630 C C . VAL A 1 85 ? 17.364 7.158 -41.272 1.00 14.17 198 VAL A C 1
ATOM 631 O O . VAL A 1 85 ? 18.506 7.596 -41.086 1.00 13.43 198 VAL A O 1
ATOM 635 N N . THR A 1 86 ? 16.590 7.556 -42.284 1.00 12.91 199 THR A N 1
ATOM 636 C CA . THR A 1 86 ? 17.110 8.571 -43.193 1.00 14.29 199 THR A CA 1
ATOM 637 C C . THR A 1 86 ? 16.871 9.968 -42.626 1.00 11.06 199 THR A C 1
ATOM 638 O O . THR A 1 86 ? 16.071 10.174 -41.712 1.00 13.08 199 THR A O 1
ATOM 642 N N . GLN A 1 87 ? 17.604 10.943 -43.179 1.00 15.05 200 GLN A N 1
ATOM 643 C CA . GLN A 1 87 ? 17.405 12.331 -42.769 1.00 17.13 200 GLN A CA 1
ATOM 644 C C . GLN A 1 87 ? 15.989 12.807 -43.076 1.00 13.05 200 GLN A C 1
ATOM 645 O O . GLN A 1 87 ? 15.365 13.499 -42.270 1.00 15.39 200 GLN A O 1
ATOM 651 N N . GLN A 1 88 ? 15.455 12.414 -44.213 1.00 16.16 201 GLN A N 1
ATOM 652 C CA . GLN A 1 88 ? 14.086 12.770 -44.532 1.00 17.35 201 GLN A CA 1
ATOM 653 C C . GLN A 1 88 ? 13.083 12.155 -43.546 1.00 18.10 201 GLN A C 1
ATOM 654 O O . GLN A 1 88 ? 12.109 12.805 -43.143 1.00 17.81 201 GLN A O 1
ATOM 660 N N . GLU A 1 89 ? 13.341 10.924 -43.096 1.00 14.60 202 GLU A N 1
ATOM 661 C CA . GLU A 1 89 ? 12.453 10.295 -42.121 1.00 12.28 202 GLU A CA 1
ATOM 662 C C . GLU A 1 89 ? 12.481 11.019 -40.778 1.00 14.20 202 GLU A C 1
ATOM 663 O O . GLU A 1 89 ? 11.434 11.276 -40.181 1.00 15.65 202 GLU A O 1
ATOM 669 N N . VAL A 1 90 ? 13.678 11.316 -40.257 1.00 14.28 203 VAL A N 1
ATOM 670 C CA . VAL A 1 90 ? 13.759 11.908 -38.924 1.00 15.86 203 VAL A CA 1
ATOM 671 C C . VAL A 1 90 ? 13.274 13.359 -38.917 1.00 15.27 203 VAL A C 1
ATOM 672 O O . VAL A 1 90 ? 12.873 13.878 -37.864 1.00 17.02 203 VAL A O 1
ATOM 676 N N . ASP A 1 91 ? 13.225 13.996 -40.083 1.00 16.43 204 ASP A N 1
ATOM 677 C CA . ASP A 1 91 ? 12.832 15.399 -40.201 1.00 19.42 204 ASP A CA 1
ATOM 678 C C . ASP A 1 91 ? 11.415 15.608 -40.711 1.00 20.75 204 ASP A C 1
ATOM 679 O O . ASP A 1 91 ? 11.002 16.760 -40.872 1.00 20.67 204 ASP A O 1
ATOM 684 N N . ASP A 1 92 ? 10.669 14.540 -40.982 1.00 16.68 205 ASP A N 1
ATOM 685 C CA . ASP A 1 92 ? 9.320 14.663 -41.528 1.00 18.29 205 ASP A CA 1
ATOM 686 C C . ASP A 1 92 ? 8.334 14.923 -40.397 1.00 16.30 205 ASP A C 1
ATOM 687 O O . ASP A 1 92 ? 7.991 13.997 -39.651 1.00 17.09 205 ASP A O 1
ATOM 692 N N . PRO A 1 93 ? 7.831 16.155 -40.241 1.00 17.47 206 PRO A N 1
ATOM 693 C CA . PRO A 1 93 ? 6.929 16.431 -39.113 1.00 18.87 206 PRO A CA 1
ATOM 694 C C . PRO A 1 93 ? 5.643 15.650 -39.172 1.00 18.02 206 PRO A C 1
ATOM 695 O O . PRO A 1 93 ? 4.972 15.509 -38.143 1.00 20.08 206 PRO A O 1
ATOM 699 N N . ASN A 1 94 ? 5.280 15.119 -40.340 1.00 17.07 207 ASN A N 1
ATOM 700 C CA . ASN A 1 94 ? 4.069 14.336 -40.495 1.00 17.05 207 ASN A CA 1
ATOM 701 C C . ASN A 1 94 ? 4.342 12.842 -40.473 1.00 18.57 207 ASN A C 1
ATOM 702 O O . ASN A 1 94 ? 3.406 12.051 -40.617 1.00 20.90 207 ASN A O 1
ATOM 707 N N . GLY A 1 95 ? 5.598 12.442 -40.271 1.00 17.17 208 GLY A N 1
ATOM 708 C CA . GLY A 1 95 ? 5.979 11.052 -40.346 1.00 17.70 208 GLY A CA 1
ATOM 709 C C . GLY A 1 95 ? 6.193 10.388 -39.002 1.00 18.24 208 GLY A C 1
ATOM 710 O O . GLY A 1 95 ? 6.300 11.035 -37.953 1.00 17.49 208 GLY A O 1
ATOM 711 N N . PRO A 1 96 ? 6.276 9.056 -39.022 1.00 16.74 209 PRO A N 1
ATOM 712 C CA . PRO A 1 96 ? 6.366 8.291 -37.770 1.00 13.94 209 PRO A CA 1
ATOM 713 C C . PRO A 1 96 ? 7.735 8.318 -37.121 1.00 16.92 209 PRO A C 1
ATOM 714 O O . PRO A 1 96 ? 7.871 7.817 -35.994 1.00 18.82 209 PRO A O 1
ATOM 718 N N . PHE A 1 97 ? 8.745 8.878 -37.779 1.00 15.04 210 PHE A N 1
ATOM 719 C CA . PHE A 1 97 ? 10.091 8.931 -37.229 1.00 13.11 210 PHE A CA 1
ATOM 720 C C . PHE A 1 97 ? 10.512 10.345 -36.853 1.00 17.15 210 PHE A C 1
ATOM 721 O O . PHE A 1 97 ? 11.687 10.566 -36.555 1.00 17.10 210 PHE A O 1
ATOM 729 N N . TYR A 1 98 ? 9.577 11.297 -36.860 1.00 16.90 211 TYR A N 1
ATOM 730 C CA . TYR A 1 98 ? 9.881 12.691 -36.552 1.00 18.64 211 TYR A CA 1
ATOM 731 C C . TYR A 1 98 ? 10.601 12.826 -35.220 1.00 17.48 211 TYR A C 1
ATOM 732 O O . TYR A 1 98 ? 10.049 12.478 -34.169 1.00 19.68 211 TYR A O 1
ATOM 741 N N . ARG A 1 99 ? 11.815 13.375 -35.282 1.00 18.90 212 ARG A N 1
ATOM 742 C CA . ARG A 1 99 ? 12.620 13.664 -34.095 1.00 22.02 212 ARG A CA 1
ATOM 743 C C . ARG A 1 99 ? 12.774 12.429 -33.212 1.00 24.43 212 ARG A C 1
ATOM 744 O O . ARG A 1 99 ? 12.807 12.522 -31.985 1.00 21.20 212 ARG A O 1
ATOM 752 N N . CYS A 1 100 ? 12.858 11.253 -33.833 1.00 20.12 213 CYS A N 1
ATOM 753 C CA . CYS A 1 100 ? 12.933 10.029 -33.053 1.00 20.94 213 CYS A CA 1
ATOM 754 C C . CYS A 1 100 ? 14.303 9.811 -32.420 1.00 22.34 213 CYS A C 1
ATOM 755 O O . CYS A 1 100 ? 14.399 9.079 -31.429 1.00 23.20 213 CYS A O 1
ATOM 758 N N . GLN A 1 101 ? 15.355 10.431 -32.951 1.00 19.71 214 GLN A N 1
ATOM 759 C CA . GLN A 1 101 ? 16.669 10.384 -32.322 1.00 21.76 214 GLN A CA 1
ATOM 760 C C . GLN A 1 101 ? 17.304 11.763 -32.429 1.00 26.12 214 GLN A C 1
ATOM 761 O O . GLN A 1 101 ? 17.314 12.369 -33.507 1.00 24.25 214 GLN A O 1
ATOM 767 N N . LEU A 1 102 ? 17.798 12.267 -31.297 1.00 28.06 215 LEU A N 1
ATOM 768 C CA . LEU A 1 102 ? 18.399 13.591 -31.211 1.00 32.00 215 LEU A CA 1
ATOM 769 C C . LEU A 1 102 ? 19.783 13.481 -30.593 1.00 35.42 215 LEU A C 1
ATOM 770 O O . LEU A 1 102 ? 20.044 12.599 -29.770 1.00 33.32 215 LEU A O 1
ATOM 775 N N . ASP A 1 103 ? 20.663 14.396 -30.985 1.00 36.35 216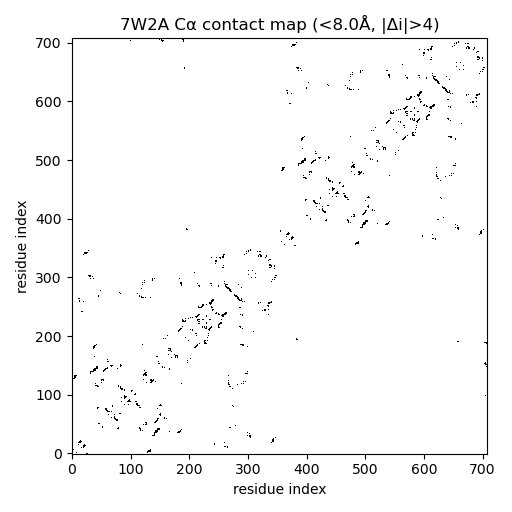 ASP A N 1
ATOM 776 C CA . ASP A 1 103 ? 22.023 14.423 -30.469 1.00 40.07 216 ASP A CA 1
ATOM 777 C C . ASP A 1 103 ? 22.077 15.289 -29.207 1.00 41.43 216 ASP A C 1
ATOM 778 O O . ASP A 1 103 ? 21.050 15.578 -28.586 1.00 39.63 216 ASP A O 1
ATOM 783 N N . GLN A 1 104 ? 23.284 15.727 -28.834 1.00 48.77 217 GLN A N 1
ATOM 784 C CA . GLN A 1 104 ? 23.483 16.485 -27.601 1.00 48.49 217 GLN A CA 1
ATOM 785 C C . GLN A 1 104 ? 22.726 17.805 -27.613 1.00 50.95 217 GLN A C 1
ATOM 786 O O . GLN A 1 104 ? 22.274 18.272 -26.560 1.00 52.02 217 GLN A O 1
ATOM 792 N N . PHE A 1 105 ? 22.579 18.418 -28.784 1.00 48.77 218 PHE A N 1
ATOM 793 C CA . PHE A 1 105 ? 22.001 19.747 -28.915 1.00 46.39 218 PHE A CA 1
ATOM 794 C C . PHE A 1 105 ? 20.502 19.720 -29.175 1.00 48.95 218 PHE A C 1
ATOM 795 O O . PHE A 1 105 ? 19.903 20.781 -29.384 1.00 50.58 218 PHE A O 1
ATOM 803 N N . GLY A 1 106 ? 19.882 18.542 -29.154 1.00 44.08 219 GLY A N 1
ATOM 804 C CA . GLY A 1 106 ? 18.488 18.437 -29.524 1.00 43.24 219 GLY A CA 1
ATOM 805 C C . GLY A 1 106 ? 18.244 18.481 -31.013 1.00 40.05 219 GLY A C 1
ATOM 806 O O . GLY A 1 106 ? 17.136 18.823 -31.439 1.00 41.18 219 GLY A O 1
ATOM 807 N N . ASN A 1 107 ? 19.253 18.158 -31.818 1.00 37.81 220 ASN A N 1
ATOM 808 C CA . ASN A 1 107 ? 19.133 18.135 -33.267 1.00 37.72 220 ASN A CA 1
ATOM 809 C C . ASN A 1 107 ? 18.983 16.701 -33.762 1.00 32.97 220 ASN A C 1
ATOM 810 O O . ASN A 1 107 ? 19.628 15.783 -33.245 1.00 32.07 220 ASN A O 1
ATOM 815 N N . THR A 1 108 ? 18.134 16.521 -34.771 1.00 31.57 221 THR A N 1
ATOM 816 C CA . THR A 1 108 ? 17.933 15.215 -35.384 1.00 24.01 221 THR A CA 1
ATOM 817 C C . THR A 1 108 ? 19.185 14.765 -36.136 1.00 25.88 221 THR A C 1
ATOM 818 O O . THR A 1 108 ? 20.004 15.575 -36.571 1.00 26.62 221 THR A O 1
ATOM 822 N N . PHE A 1 109 ? 19.319 13.448 -36.305 1.00 22.34 222 PHE A N 1
ATOM 823 C CA . PHE A 1 109 ? 20.372 12.894 -37.144 1.00 19.24 222 PHE A CA 1
ATOM 824 C C . PHE A 1 109 ? 19.888 11.601 -37.793 1.00 19.01 222 PHE A C 1
ATOM 825 O O . PHE A 1 109 ? 18.956 10.949 -37.309 1.00 19.64 222 PHE A O 1
ATOM 833 N N . ALA A 1 110 ? 20.534 11.252 -38.903 1.00 17.09 223 ALA A N 1
ATOM 834 C CA . ALA A 1 110 ? 20.308 10.027 -39.659 1.00 18.19 223 ALA A CA 1
ATOM 835 C C . ALA A 1 110 ? 21.316 8.952 -39.264 1.00 18.41 223 ALA A C 1
ATOM 836 O O . ALA A 1 110 ? 22.394 9.240 -38.734 1.00 19.41 223 ALA A O 1
ATOM 838 N N . SER A 1 111 ? 20.974 7.701 -39.578 1.00 15.53 224 SER A N 1
ATOM 839 C CA . SER A 1 111 ? 21.840 6.584 -39.227 1.00 15.96 224 SER A CA 1
ATOM 840 C C . SER A 1 111 ? 21.731 5.465 -40.258 1.00 15.19 224 SER A C 1
ATOM 841 O O . SER A 1 111 ? 20.660 5.223 -40.828 1.00 13.02 224 SER A O 1
ATOM 844 N N . ASN A 1 112 ? 22.852 4.778 -40.494 1.00 14.05 225 ASN A N 1
ATOM 845 C CA . ASN A 1 112 ? 22.844 3.554 -41.282 1.00 12.91 225 ASN A CA 1
ATOM 846 C C . ASN A 1 112 ? 22.391 2.384 -40.407 1.00 10.96 225 ASN A C 1
ATOM 847 O O . ASN A 1 112 ? 22.354 2.481 -39.173 1.00 12.44 225 ASN A O 1
ATOM 852 N N . SER A 1 113 ? 22.067 1.264 -41.055 1.00 10.58 226 SER A N 1
ATOM 853 C CA . SER A 1 113 ? 21.711 0.061 -40.306 1.00 10.05 226 SER A CA 1
ATOM 854 C C . SER A 1 113 ? 22.842 -0.326 -39.360 1.00 10.93 226 SER A C 1
ATOM 855 O O . SER A 1 113 ? 24.022 -0.337 -39.741 1.00 11.50 226 SER A O 1
ATOM 858 N N . SER A 1 114 ? 22.477 -0.650 -38.118 1.00 8.47 227 SER A N 1
ATOM 859 C CA . SER A 1 114 ? 23.473 -1.001 -37.111 1.00 7.93 227 SER A CA 1
ATOM 860 C C . SER A 1 114 ? 23.855 -2.475 -37.126 1.00 8.14 227 SER A C 1
ATOM 861 O O . SER A 1 114 ? 24.994 -2.813 -36.762 1.00 8.21 227 SER A O 1
ATOM 864 N N . TRP A 1 115 ? 22.930 -3.358 -37.508 1.00 8.35 228 TRP A N 1
ATOM 865 C CA . TRP A 1 115 ? 23.108 -4.813 -37.352 1.00 6.24 228 TRP A CA 1
ATOM 866 C C . TRP A 1 115 ? 23.550 -5.152 -35.932 1.00 7.18 228 TRP A C 1
ATOM 867 O O . TRP A 1 115 ? 24.294 -6.108 -35.707 1.00 7.60 228 TRP A O 1
ATOM 878 N N . HIS A 1 116 ? 23.083 -4.354 -34.969 1.00 7.29 229 HIS A N 1
ATOM 879 C CA . HIS A 1 116 ? 23.602 -4.432 -33.608 1.00 6.63 229 HIS A CA 1
ATOM 880 C C . HIS A 1 116 ? 23.328 -5.796 -32.984 1.00 6.89 229 HIS A C 1
ATOM 881 O O . HIS A 1 116 ? 24.192 -6.356 -32.295 1.00 7.09 229 HIS A O 1
ATOM 888 N N . GLY A 1 117 ? 22.151 -6.371 -33.249 1.00 6.53 230 GLY A N 1
ATOM 889 C CA . GLY A 1 117 ? 21.844 -7.677 -32.696 1.00 5.73 230 GLY A CA 1
ATOM 890 C C . GLY A 1 117 ? 22.739 -8.773 -33.235 1.00 7.54 230 GLY A C 1
ATOM 891 O O . GLY A 1 117 ? 22.997 -9.765 -32.542 1.00 6.83 230 GLY A O 1
ATOM 892 N N . THR A 1 118 ? 23.233 -8.606 -34.468 1.00 6.93 231 THR A N 1
ATOM 893 C CA . THR A 1 118 ? 24.153 -9.588 -35.042 1.00 6.66 231 THR A CA 1
ATOM 894 C C . THR A 1 118 ? 25.526 -9.495 -34.381 1.00 6.18 231 THR A C 1
ATOM 895 O O . THR A 1 118 ? 26.175 -10.524 -34.120 1.00 6.45 231 THR A O 1
ATOM 899 N N . HIS A 1 119 ? 25.962 -8.278 -34.070 1.00 5.96 232 HIS A N 1
ATOM 900 C CA . HIS A 1 119 ? 27.225 -8.087 -33.361 1.00 6.12 232 HIS A CA 1
ATOM 901 C C . HIS A 1 119 ? 27.149 -8.709 -31.970 1.00 6.61 232 HIS A C 1
ATOM 902 O O . HIS A 1 119 ? 28.018 -9.500 -31.572 1.00 6.81 232 HIS A O 1
ATOM 909 N N . VAL A 1 120 ? 26.098 -8.368 -31.222 1.00 5.31 233 VAL A N 1
ATOM 910 C CA . VAL A 1 120 ? 25.918 -8.912 -29.878 1.00 6.20 233 VAL A CA 1
ATOM 911 C C . VAL A 1 120 ? 25.818 -10.440 -29.916 1.00 6.69 233 VAL A C 1
ATOM 912 O O . VAL A 1 120 ? 26.442 -11.142 -29.106 1.00 6.19 233 VAL A O 1
ATOM 916 N N . ALA A 1 121 ? 25.008 -10.980 -30.837 1.00 6.16 234 ALA A N 1
ATOM 917 C CA . ALA A 1 121 ? 24.869 -12.435 -30.922 1.00 5.61 234 ALA A CA 1
ATOM 918 C C . ALA A 1 121 ? 26.202 -13.113 -31.211 1.00 6.19 234 ALA A C 1
ATOM 919 O O . ALA A 1 121 ? 26.477 -14.184 -30.675 1.00 6.90 234 ALA A O 1
ATOM 921 N N . GLY A 1 122 ? 27.037 -12.507 -32.066 1.00 6.04 235 GLY A N 1
ATOM 922 C CA . GLY A 1 122 ? 28.349 -13.083 -32.340 1.00 7.81 235 GLY A CA 1
ATOM 923 C C . GLY A 1 122 ? 29.244 -13.166 -31.114 1.00 7.88 235 GLY A C 1
ATOM 924 O O . GLY A 1 122 ? 30.032 -14.101 -30.981 1.00 7.21 235 GLY A O 1
ATOM 925 N N . THR A 1 123 ? 29.157 -12.184 -30.212 1.00 6.80 236 THR A N 1
ATOM 926 C CA . THR A 1 123 ? 29.940 -12.266 -28.984 1.00 5.92 236 THR A CA 1
ATOM 927 C C . THR A 1 123 ? 29.474 -13.435 -28.128 1.00 6.64 236 THR A C 1
ATOM 928 O O . THR A 1 123 ? 30.293 -14.156 -27.550 1.00 7.81 236 THR A O 1
ATOM 932 N N . ILE A 1 124 ? 28.159 -13.651 -28.049 1.00 6.72 237 ILE A N 1
ATOM 933 C CA . ILE A 1 124 ? 27.643 -14.771 -27.274 1.00 7.25 237 ILE A CA 1
ATOM 934 C C . ILE A 1 124 ? 28.010 -16.102 -27.928 1.00 8.79 237 ILE A C 1
ATOM 935 O O . ILE A 1 124 ? 28.384 -17.056 -27.237 1.00 7.78 237 ILE A O 1
ATOM 940 N N . GLY A 1 125 ? 27.905 -16.194 -29.257 1.00 7.84 238 GLY A N 1
ATOM 941 C CA . GLY A 1 125 ? 27.926 -17.502 -29.886 1.00 7.60 238 GLY A CA 1
ATOM 942 C C . GLY A 1 125 ? 28.190 -17.561 -31.376 1.00 8.39 238 GLY A C 1
ATOM 943 O O . GLY A 1 125 ? 27.605 -18.401 -32.062 1.00 8.83 238 GLY A O 1
ATOM 944 N N . ALA A 1 126 ? 29.087 -16.717 -31.900 1.00 7.61 239 ALA A N 1
ATOM 945 C CA . ALA A 1 126 ? 29.564 -16.953 -33.258 1.00 7.64 239 ALA A CA 1
ATOM 946 C C . ALA A 1 126 ? 30.077 -18.383 -33.393 1.00 8.83 239 ALA A C 1
ATOM 947 O O . ALA A 1 126 ? 30.563 -18.988 -32.425 1.00 7.55 239 ALA A O 1
ATOM 949 N N . VAL A 1 127 ? 29.953 -18.928 -34.607 1.00 7.36 240 VAL A N 1
ATOM 950 C CA . VAL A 1 127 ? 30.457 -20.274 -34.870 1.00 7.36 240 VAL A CA 1
ATOM 951 C C . VAL A 1 127 ? 31.968 -20.245 -34.715 1.00 8.51 240 VAL A C 1
ATOM 952 O O . VAL A 1 127 ? 32.656 -19.422 -35.338 1.00 9.32 240 VAL A O 1
ATOM 956 N N . SER A 1 128 ? 32.484 -21.115 -33.848 1.00 7.62 241 SER A N 1
ATOM 957 C CA . SER A 1 128 ? 33.855 -21.015 -33.380 1.00 8.09 241 SER A CA 1
ATOM 958 C C . SER A 1 128 ? 34.634 -22.250 -33.784 1.00 8.30 241 SER A C 1
ATOM 959 O O . SER A 1 128 ? 34.062 -23.331 -33.971 1.00 10.52 241 SER A O 1
ATOM 962 N N . ASN A 1 129 ? 35.954 -22.068 -33.906 1.00 8.81 242 ASN A N 1
ATOM 963 C CA . ASN A 1 129 ? 36.867 -23.141 -34.305 1.00 10.12 242 ASN A CA 1
ATOM 964 C C . ASN A 1 129 ? 36.495 -23.710 -35.670 1.00 10.53 242 ASN A C 1
ATOM 965 O O . ASN A 1 129 ? 36.681 -24.907 -35.925 1.00 12.98 242 ASN A O 1
ATOM 970 N N . ASN A 1 130 ? 35.948 -22.860 -36.552 1.00 9.51 243 ASN A N 1
ATOM 971 C CA . ASN A 1 130 ? 35.609 -23.262 -37.912 1.00 9.87 243 ASN A CA 1
ATOM 972 C C . ASN A 1 130 ? 36.522 -22.621 -38.947 1.00 10.38 243 ASN A C 1
ATOM 973 O O . ASN A 1 130 ? 36.165 -22.545 -40.133 1.00 11.32 243 ASN A O 1
ATOM 978 N N . GLY A 1 131 ? 37.701 -22.164 -38.522 1.00 8.94 244 GLY A N 1
ATOM 979 C CA . GLY A 1 131 ? 38.710 -21.744 -39.472 1.00 10.84 244 GLY A CA 1
ATOM 980 C C . GLY A 1 131 ? 38.427 -20.455 -40.184 1.00 10.78 244 GLY A C 1
ATOM 981 O O . GLY A 1 131 ? 39.090 -20.159 -41.185 1.00 14.71 244 GLY A O 1
ATOM 982 N N . THR A 1 132 ? 37.463 -19.666 -39.713 1.00 10.97 245 THR A N 1
ATOM 983 C CA . THR A 1 132 ? 37.134 -18.435 -40.414 1.00 11.48 245 THR A CA 1
ATOM 984 C C . THR A 1 132 ? 36.466 -17.465 -39.449 1.00 11.36 245 THR A C 1
ATOM 985 O O . THR A 1 132 ? 35.887 -17.869 -38.435 1.00 9.51 245 THR A O 1
ATOM 989 N N . GLY A 1 133 ? 36.584 -16.179 -39.762 1.00 9.15 246 GLY A N 1
ATOM 990 C CA . GLY A 1 133 ? 35.838 -15.179 -39.010 1.00 8.65 246 GLY A CA 1
ATOM 991 C C . GLY A 1 133 ? 36.260 -15.092 -37.557 1.00 10.23 246 GLY A C 1
ATOM 992 O O . GLY A 1 133 ? 37.448 -15.171 -37.215 1.00 9.02 246 GLY A O 1
ATOM 993 N N . VAL A 1 134 ? 35.268 -14.929 -36.678 1.00 9.40 247 VAL A N 1
ATOM 994 C CA . VAL A 1 134 ? 35.491 -14.673 -35.255 1.00 7.74 247 VAL A CA 1
ATOM 995 C C . VAL A 1 134 ? 35.108 -15.893 -34.427 1.00 8.20 247 VAL A C 1
ATOM 996 O O . VAL A 1 134 ? 34.607 -16.885 -34.957 1.00 9.03 247 VAL A O 1
ATOM 1000 N N . ALA A 1 135 ? 35.331 -15.822 -33.117 1.00 7.06 248 ALA A N 1
ATOM 1001 C CA . ALA A 1 135 ? 34.806 -16.803 -32.184 1.00 7.35 248 ALA A CA 1
ATOM 1002 C C . ALA A 1 135 ? 33.727 -16.165 -31.311 1.00 7.62 248 ALA A C 1
ATOM 1003 O O . ALA A 1 135 ? 33.612 -14.940 -31.218 1.00 7.36 248 ALA A O 1
ATOM 1005 N N . GLY A 1 136 ? 32.936 -17.023 -30.664 1.00 7.48 249 GLY A N 1
ATOM 1006 C CA . GLY A 1 136 ? 31.999 -16.607 -29.643 1.00 7.82 249 GLY A CA 1
ATOM 1007 C C . GLY A 1 136 ? 32.367 -17.223 -28.300 1.00 8.36 249 GLY A C 1
ATOM 1008 O O . GLY A 1 136 ? 33.241 -18.091 -28.204 1.00 9.38 249 GLY A O 1
ATOM 1009 N N . ILE A 1 137 ? 31.676 -16.769 -27.253 1.00 6.68 250 ILE A N 1
ATOM 1010 C CA . ILE A 1 137 ? 31.983 -17.267 -25.916 1.00 8.50 250 ILE A CA 1
ATOM 1011 C C . ILE A 1 137 ? 31.476 -18.689 -25.731 1.00 9.84 250 ILE A C 1
ATOM 1012 O O . ILE A 1 137 ? 32.185 -19.550 -25.185 1.00 8.43 250 ILE A O 1
ATOM 1017 N N . SER A 1 138 ? 30.262 -18.972 -26.183 1.00 7.51 251 SER A N 1
ATOM 1018 C CA . SER A 1 138 ? 29.712 -20.321 -26.123 1.00 9.09 251 SER A CA 1
ATOM 1019 C C . SER A 1 138 ? 29.714 -20.888 -27.536 1.00 10.17 251 SER A C 1
ATOM 1020 O O . SER A 1 138 ? 28.917 -20.480 -28.390 1.00 9.69 251 SER A O 1
ATOM 1023 N N . TRP A 1 139 ? 30.637 -21.808 -27.796 1.00 8.19 252 TRP A N 1
ATOM 1024 C CA . TRP A 1 139 ? 30.742 -22.335 -29.146 1.00 9.40 252 TRP A CA 1
ATOM 1025 C C . TRP A 1 139 ? 29.563 -23.221 -29.497 1.00 10.07 252 TRP A C 1
ATOM 1026 O O . TRP A 1 139 ? 29.165 -23.278 -30.662 1.00 11.13 252 TRP A O 1
ATOM 1037 N N . LYS A 1 140 ? 29.028 -23.952 -28.520 1.00 8.39 253 LYS A N 1
ATOM 1038 C CA . LYS A 1 140 ? 28.008 -24.955 -28.770 1.00 9.44 253 LYS A CA 1
ATOM 1039 C C . LYS A 1 140 ? 26.641 -24.566 -28.238 1.00 9.66 253 LYS A C 1
ATOM 1040 O O . LYS A 1 140 ? 25.659 -25.268 -28.520 1.00 11.95 253 LYS A O 1
ATOM 1046 N N . GLY A 1 141 ? 26.551 -23.472 -27.497 1.00 8.95 254 GLY A N 1
ATOM 1047 C CA . GLY A 1 141 ? 25.273 -23.009 -27.007 1.00 9.48 254 GLY A CA 1
ATOM 1048 C C . GLY A 1 141 ? 24.386 -22.515 -28.134 1.00 9.56 254 GLY A C 1
ATOM 1049 O O . GLY A 1 141 ? 24.804 -22.294 -29.273 1.00 11.22 254 GLY A O 1
ATOM 1050 N N . LYS A 1 142 ? 23.116 -22.343 -27.809 1.00 9.25 255 LYS A N 1
ATOM 1051 C CA . LYS A 1 142 ? 22.159 -21.855 -28.786 1.00 8.56 255 LYS A CA 1
ATOM 1052 C C . LYS A 1 142 ? 21.737 -20.441 -28.428 1.00 8.64 255 LYS A C 1
ATOM 1053 O O . LYS A 1 142 ? 21.751 -20.049 -27.255 1.00 8.59 255 LYS A O 1
ATOM 1059 N N . ILE A 1 143 ? 21.363 -19.686 -29.457 1.00 8.41 256 ILE A N 1
ATOM 1060 C CA . ILE A 1 143 ? 20.959 -18.291 -29.319 1.00 6.89 256 ILE A CA 1
ATOM 1061 C C . ILE A 1 143 ? 19.512 -18.160 -29.756 1.00 8.07 256 ILE A C 1
ATOM 1062 O O . ILE A 1 143 ? 19.162 -18.559 -30.873 1.00 7.78 256 ILE A O 1
ATOM 1067 N N . LEU A 1 144 ? 18.683 -17.577 -28.882 1.00 7.29 257 LEU A N 1
ATOM 1068 C CA . LEU A 1 144 ? 17.282 -17.293 -29.177 1.00 6.66 257 LEU A CA 1
ATOM 1069 C C . LEU A 1 144 ? 17.164 -15.831 -29.587 1.00 6.59 257 LEU A C 1
ATOM 1070 O O . LEU A 1 144 ? 17.277 -14.946 -28.721 1.00 7.21 257 LEU A O 1
ATOM 1075 N N . PRO A 1 145 ? 16.957 -15.517 -30.869 1.00 6.83 258 PRO A N 1
ATOM 1076 C CA . PRO A 1 145 ? 16.842 -14.110 -31.284 1.00 6.43 258 PRO A CA 1
ATOM 1077 C C . PRO A 1 145 ? 15.439 -13.592 -31.012 1.00 7.10 258 PRO A C 1
ATOM 1078 O O . PRO A 1 145 ? 14.451 -14.160 -31.488 1.00 7.32 258 PRO A O 1
ATOM 1082 N N . VAL A 1 146 ? 15.350 -12.518 -30.230 1.00 6.03 259 VAL A N 1
ATOM 1083 C CA . VAL A 1 146 ? 14.071 -11.914 -29.881 1.00 6.22 259 VAL A CA 1
ATOM 1084 C C . VAL A 1 146 ? 14.150 -10.463 -30.336 1.00 7.60 259 VAL A C 1
ATOM 1085 O O . VAL A 1 146 ? 14.861 -9.647 -29.733 1.00 7.34 259 VAL A O 1
ATOM 1089 N N . ARG A 1 147 ? 13.462 -10.143 -31.425 1.00 6.88 260 ARG A N 1
ATOM 1090 C CA . ARG A 1 147 ? 13.632 -8.837 -32.057 1.00 6.25 260 ARG A CA 1
ATOM 1091 C C . ARG A 1 147 ? 12.662 -7.848 -31.426 1.00 7.86 260 ARG A C 1
ATOM 1092 O O . ARG A 1 147 ? 11.446 -8.053 -31.461 1.00 8.12 260 ARG A O 1
ATOM 1100 N N . VAL A 1 148 ? 13.205 -6.777 -30.846 1.00 6.67 261 VAL A N 1
ATOM 1101 C CA . VAL A 1 148 ? 12.401 -5.768 -30.156 1.00 6.10 261 VAL A CA 1
ATOM 1102 C C . VAL A 1 148 ? 12.804 -4.355 -30.566 1.00 6.03 261 VAL A C 1
ATOM 1103 O O . VAL A 1 148 ? 12.126 -3.386 -30.208 1.00 7.20 261 VAL A O 1
ATOM 1107 N N . LEU A 1 149 ? 13.931 -4.219 -31.281 1.00 6.05 262 LEU A N 1
ATOM 1108 C CA . LEU A 1 149 ? 14.448 -2.922 -31.710 1.00 7.75 262 LEU A CA 1
ATOM 1109 C C . LEU A 1 149 ? 14.421 -2.846 -33.227 1.00 7.20 262 LEU A C 1
ATOM 1110 O O . LEU A 1 149 ? 14.940 -3.741 -33.907 1.00 7.22 262 LEU A O 1
ATOM 1115 N N . GLY A 1 150 ? 13.833 -1.769 -33.748 1.00 6.55 263 GLY A N 1
ATOM 1116 C CA . GLY A 1 150 ? 13.760 -1.542 -35.173 1.00 8.97 263 GLY A CA 1
ATOM 1117 C C . GLY A 1 150 ? 14.282 -0.155 -35.507 1.00 8.57 263 GLY A C 1
ATOM 1118 O O . GLY A 1 150 ? 15.168 0.381 -34.835 1.00 8.27 263 GLY A O 1
ATOM 1119 N N . LYS A 1 151 ? 13.733 0.426 -36.579 1.00 8.23 264 LYS A N 1
ATOM 1120 C CA . LYS A 1 151 ? 14.120 1.792 -36.937 1.00 8.19 264 LYS A CA 1
ATOM 1121 C C . LYS A 1 151 ? 13.862 2.741 -35.771 1.00 9.64 264 LYS A C 1
ATOM 1122 O O . LYS A 1 151 ? 12.741 2.813 -35.254 1.00 12.24 264 LYS A O 1
ATOM 1128 N N . CYS A 1 152 ? 14.912 3.459 -35.360 1.00 10.83 265 CYS A N 1
ATOM 1129 C CA . CYS A 1 152 ? 14.879 4.394 -34.233 1.00 16.08 265 CYS A CA 1
ATOM 1130 C C . CYS A 1 152 ? 14.555 3.741 -32.894 1.00 12.39 265 CYS A C 1
ATOM 1131 O O . CYS A 1 152 ? 14.129 4.423 -31.952 1.00 17.48 265 CYS A O 1
ATOM 1134 N N . GLY A 1 153 ? 14.795 2.453 -32.753 1.00 9.69 266 GLY A N 1
ATOM 1135 C CA . GLY A 1 153 ? 14.695 1.867 -31.436 1.00 10.10 266 GLY A CA 1
ATOM 1136 C C . GLY A 1 153 ? 13.452 1.030 -31.242 1.00 10.41 266 GLY A C 1
ATOM 1137 O O . GLY A 1 153 ? 12.897 0.489 -32.205 1.00 9.83 266 GLY A O 1
ATOM 1138 N N . GLY A 1 154 ? 13.015 0.908 -29.991 1.00 8.32 267 GLY A N 1
ATOM 1139 C CA . GLY A 1 154 ? 11.888 0.044 -29.687 1.00 7.91 267 GLY A CA 1
ATOM 1140 C C . GLY A 1 154 ? 11.096 0.591 -28.524 1.00 9.09 267 GLY A C 1
ATOM 1141 O O . GLY A 1 154 ? 11.505 1.547 -27.862 1.00 10.46 267 GLY A O 1
ATOM 1142 N N . THR A 1 155 ? 9.952 -0.038 -28.266 1.00 8.34 268 THR A N 1
ATOM 1143 C CA . THR A 1 155 ? 9.079 0.425 -27.195 1.00 9.83 268 THR A CA 1
ATOM 1144 C C . THR A 1 155 ? 9.241 -0.421 -25.945 1.00 10.73 268 THR A C 1
ATOM 1145 O O . THR A 1 155 ? 9.553 -1.612 -26.007 1.00 10.10 268 THR A O 1
ATOM 1149 N N . LEU A 1 156 ? 8.972 0.217 -24.801 1.00 13.27 269 LEU A N 1
ATOM 1150 C CA . LEU A 1 156 ? 9.035 -0.450 -23.505 1.00 13.29 269 LEU A CA 1
ATOM 1151 C C . LEU A 1 156 ? 8.182 -1.714 -23.485 1.00 12.13 269 LEU A C 1
ATOM 1152 O O . LEU A 1 156 ? 8.620 -2.775 -23.017 1.00 12.62 269 LEU A O 1
ATOM 1157 N N . SER A 1 157 ? 6.956 -1.614 -23.998 1.00 12.09 270 SER A N 1
ATOM 1158 C CA . SER A 1 157 ? 6.027 -2.735 -23.973 1.00 13.44 270 SER A CA 1
ATOM 1159 C C . SER A 1 157 ? 6.523 -3.894 -24.836 1.00 10.86 270 SER A C 1
ATOM 1160 O O . SER A 1 157 ? 6.396 -5.057 -24.447 1.00 11.85 270 SER A O 1
ATOM 1163 N N . ASP A 1 158 ? 7.082 -3.599 -26.013 1.00 9.99 271 ASP A N 1
ATOM 1164 C CA . ASP A 1 158 ? 7.590 -4.669 -26.866 1.00 8.68 271 ASP A CA 1
ATOM 1165 C C . ASP A 1 158 ? 8.791 -5.352 -26.225 1.00 9.27 271 ASP A C 1
ATOM 1166 O O . ASP A 1 158 ? 8.926 -6.584 -26.293 1.00 9.81 271 ASP A O 1
ATOM 1171 N N . ILE A 1 159 ? 9.683 -4.569 -25.614 1.00 8.43 272 ILE A N 1
ATOM 1172 C CA . ILE A 1 159 ? 10.880 -5.141 -24.994 1.00 7.82 272 ILE A CA 1
ATOM 1173 C C . ILE A 1 159 ? 10.502 -6.008 -23.800 1.00 7.94 272 ILE A C 1
ATOM 1174 O O . ILE A 1 159 ? 11.034 -7.112 -23.626 1.00 8.68 272 ILE A O 1
ATOM 1179 N N . ALA A 1 160 ? 9.564 -5.537 -22.966 1.00 8.34 273 ALA A N 1
ATOM 1180 C CA . ALA A 1 160 ? 9.151 -6.329 -21.810 1.00 9.54 273 ALA A CA 1
ATOM 1181 C C . ALA A 1 160 ? 8.434 -7.608 -22.231 1.00 9.30 273 ALA A C 1
ATOM 1182 O O . ALA A 1 160 ? 8.628 -8.665 -21.614 1.00 8.66 273 ALA A O 1
ATOM 1184 N N . ASP A 1 161 ? 7.616 -7.547 -23.289 1.00 7.94 274 ASP A N 1
ATOM 1185 C CA . ASP A 1 161 ? 6.999 -8.773 -23.797 1.00 9.74 274 ASP A CA 1
ATOM 1186 C C . ASP A 1 161 ? 8.049 -9.726 -24.356 1.00 9.02 274 ASP A C 1
ATOM 1187 O O . ASP A 1 161 ? 7.964 -10.945 -24.161 1.00 9.55 274 ASP A O 1
ATOM 1192 N N . GLY A 1 162 ? 9.038 -9.186 -25.074 1.00 8.37 275 GLY A N 1
ATOM 1193 C CA . GLY A 1 162 ? 10.115 -10.030 -25.564 1.00 7.96 275 GLY A CA 1
ATOM 1194 C C . GLY A 1 162 ? 10.859 -10.717 -24.439 1.00 7.10 275 GLY A C 1
ATOM 1195 O O . GLY A 1 162 ? 11.243 -11.882 -24.561 1.00 8.62 275 GLY A O 1
ATOM 1196 N N . MET A 1 163 ? 11.070 -10.001 -23.328 1.00 6.89 276 MET A N 1
ATOM 1197 C CA . MET A 1 163 ? 11.708 -10.579 -22.151 1.00 7.24 276 MET A CA 1
ATOM 1198 C C . MET A 1 163 ? 10.914 -11.766 -21.617 1.00 8.02 276 MET A C 1
ATOM 1199 O O . MET A 1 163 ? 11.477 -12.842 -21.382 1.00 8.46 276 MET A O 1
ATOM 1204 N N . ARG A 1 164 ? 9.600 -11.586 -21.420 1.00 7.07 277 ARG A N 1
ATOM 1205 C CA . ARG A 1 164 ? 8.759 -12.680 -20.924 1.00 7.87 277 ARG A CA 1
ATOM 1206 C C . ARG A 1 164 ? 8.809 -13.887 -21.848 1.00 8.31 277 ARG A C 1
ATOM 1207 O O . ARG A 1 164 ? 9.003 -15.021 -21.397 1.00 8.86 277 ARG A O 1
ATOM 1215 N N . TRP A 1 165 ? 8.586 -13.664 -23.148 1.00 7.90 278 TRP A N 1
ATOM 1216 C CA . TRP A 1 165 ? 8.569 -14.769 -24.096 1.00 7.37 278 TRP A CA 1
ATOM 1217 C C . TRP A 1 165 ? 9.911 -15.484 -24.132 1.00 8.37 278 TRP A C 1
ATOM 1218 O O . TRP A 1 165 ? 9.965 -16.718 -24.206 1.00 9.10 278 TRP A O 1
ATOM 1229 N N . ALA A 1 166 ? 11.005 -14.725 -24.051 1.00 7.28 279 ALA A N 1
ATOM 1230 C CA . ALA A 1 166 ? 12.331 -15.333 -24.127 1.00 7.24 279 ALA A CA 1
ATOM 1231 C C . ALA A 1 166 ? 12.516 -16.384 -23.046 1.00 9.20 279 ALA A C 1
ATOM 1232 O O . ALA A 1 166 ? 13.098 -17.446 -23.296 1.00 9.24 279 ALA A O 1
ATOM 1234 N N . ALA A 1 167 ? 12.024 -16.104 -21.843 1.00 8.30 280 ALA A N 1
ATOM 1235 C CA . ALA A 1 167 ? 12.172 -17.021 -20.713 1.00 8.78 280 ALA A CA 1
ATOM 1236 C C . ALA A 1 167 ? 11.129 -18.128 -20.691 1.00 10.34 280 ALA A C 1
ATOM 1237 O O . ALA A 1 167 ? 11.168 -18.966 -19.783 1.00 12.33 280 ALA A O 1
ATOM 1239 N N . GLY A 1 168 ? 10.196 -18.150 -21.639 1.00 9.97 281 GLY A N 1
ATOM 1240 C CA . GLY A 1 168 ? 9.193 -19.197 -21.676 1.00 11.12 281 GLY A CA 1
ATOM 1241 C C . GLY A 1 168 ? 7.897 -18.854 -20.984 1.00 14.65 281 GLY A C 1
ATOM 1242 O O . GLY A 1 168 ? 7.117 -19.767 -20.677 1.00 14.84 281 GLY A O 1
ATOM 1243 N N . LEU A 1 169 ? 7.651 -17.574 -20.715 1.00 10.54 282 LEU A N 1
ATOM 1244 C CA . LEU A 1 169 ? 6.377 -17.109 -20.182 1.00 10.70 282 LEU A CA 1
ATOM 1245 C C . LEU A 1 169 ? 5.445 -16.700 -21.316 1.00 12.94 282 LEU A C 1
ATOM 1246 O O . LEU A 1 169 ? 5.868 -16.436 -22.445 1.00 13.01 282 LEU A O 1
ATOM 1251 N N . SER A 1 170 ? 4.151 -16.650 -20.993 1.00 14.72 283 SER A N 1
ATOM 1252 C CA . SER A 1 170 ? 3.124 -16.339 -21.973 1.00 16.39 283 SER A CA 1
ATOM 1253 C C . SER A 1 170 ? 3.067 -14.852 -22.282 1.00 14.22 283 SER A C 1
ATOM 1254 O O . SER A 1 170 ? 3.230 -14.003 -21.398 1.00 16.52 283 SER A O 1
ATOM 1257 N N . VAL A 1 171 ? 2.815 -14.545 -23.550 1.00 13.28 284 VAL A N 1
ATOM 1258 C CA . VAL A 1 171 ? 2.529 -13.190 -24.008 1.00 14.80 284 VAL A CA 1
ATOM 1259 C C . VAL A 1 171 ? 1.261 -13.270 -24.850 1.00 11.35 284 VAL A C 1
ATOM 1260 O O . VAL A 1 171 ? 1.208 -14.082 -25.782 1.00 12.84 284 VAL A O 1
ATOM 1264 N N . PRO A 1 172 ? 0.237 -12.456 -24.577 1.00 13.82 285 PRO A N 1
ATOM 1265 C CA . PRO A 1 172 ? -0.987 -12.508 -25.390 1.00 13.19 285 PRO A CA 1
ATOM 1266 C C . PRO A 1 172 ? -0.683 -12.352 -26.870 1.00 11.73 285 PRO A C 1
ATOM 1267 O O . PRO A 1 172 ? 0.096 -11.486 -27.271 1.00 12.68 285 PRO A O 1
ATOM 1271 N N . GLY A 1 173 ? -1.278 -13.223 -27.682 1.00 13.12 286 GLY A N 1
ATOM 1272 C CA . GLY A 1 173 ? -1.133 -13.151 -29.116 1.00 11.54 286 GLY A CA 1
ATOM 1273 C C . GLY A 1 173 ? 0.099 -13.818 -29.668 1.00 11.99 286 GLY A C 1
ATOM 1274 O O . GLY A 1 173 ? 0.245 -13.888 -30.895 1.00 12.69 286 GLY A O 1
ATOM 1275 N N . ALA A 1 174 ? 0.999 -14.311 -28.806 1.00 11.73 287 ALA A N 1
ATOM 1276 C CA . ALA A 1 174 ? 2.205 -14.992 -29.247 1.00 11.93 287 ALA A CA 1
ATOM 1277 C C . ALA A 1 174 ? 2.134 -16.482 -28.922 1.00 11.34 287 ALA A C 1
ATOM 1278 O O . ALA A 1 174 ? 1.540 -16.872 -27.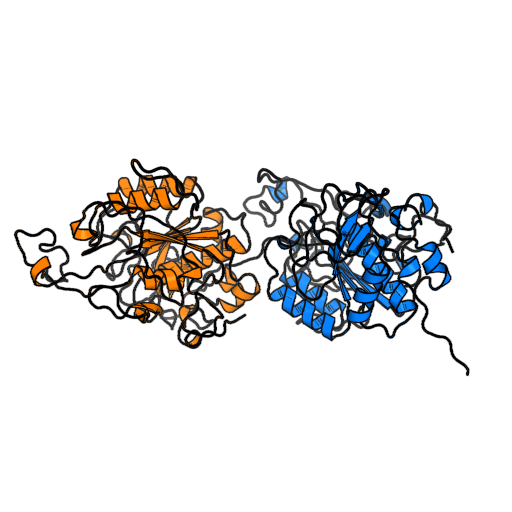909 1.00 13.18 287 ALA A O 1
ATOM 1280 N N . PRO A 1 175 ? 2.713 -17.336 -29.764 1.00 11.41 288 PRO A N 1
ATOM 1281 C CA . PRO A 1 175 ? 2.734 -18.769 -29.462 1.00 12.28 288 PRO A CA 1
ATOM 1282 C C . PRO A 1 175 ? 3.712 -19.046 -28.334 1.00 14.29 288 PRO A C 1
ATOM 1283 O O . PRO A 1 175 ? 4.570 -18.223 -28.009 1.00 15.05 288 PRO A O 1
ATOM 1287 N N . ALA A 1 176 ? 3.575 -20.220 -27.724 1.00 14.46 289 ALA A N 1
ATOM 1288 C CA . ALA A 1 176 ? 4.523 -20.580 -26.677 1.00 16.31 289 ALA A CA 1
ATOM 1289 C C . ALA A 1 176 ? 5.919 -20.737 -27.266 1.00 15.22 289 ALA A C 1
ATOM 1290 O O . ALA A 1 176 ? 6.092 -21.118 -28.426 1.00 15.94 289 ALA A O 1
ATOM 1292 N N . ASN A 1 177 ? 6.921 -20.403 -26.456 1.00 14.20 290 ASN A N 1
ATOM 1293 C CA . ASN A 1 177 ? 8.312 -20.533 -26.860 1.00 11.13 290 ASN A CA 1
ATOM 1294 C C . ASN A 1 177 ? 8.815 -21.920 -26.478 1.00 12.45 290 ASN A C 1
ATOM 1295 O O . ASN A 1 177 ? 9.002 -22.186 -25.282 1.00 13.42 290 ASN A O 1
ATOM 1300 N N . PRO A 1 178 ? 9.079 -22.812 -27.435 1.00 12.29 291 PRO A N 1
ATOM 1301 C CA . PRO A 1 178 ? 9.586 -24.146 -27.088 1.00 14.20 291 PRO A CA 1
ATOM 1302 C C . PRO A 1 178 ? 11.061 -24.166 -26.719 1.00 13.59 291 PRO A C 1
ATOM 1303 O O . PRO A 1 178 ? 11.567 -25.225 -26.321 1.00 15.03 291 PRO A O 1
ATOM 1307 N N . ASN A 1 179 ? 11.755 -23.029 -26.833 1.00 12.90 292 ASN A N 1
ATOM 1308 C CA . ASN A 1 179 ? 13.176 -22.907 -26.499 1.00 11.22 292 ASN A CA 1
ATOM 1309 C C . ASN A 1 179 ? 13.372 -21.832 -25.434 1.00 10.37 292 ASN A C 1
ATOM 1310 O O . ASN A 1 179 ? 14.012 -20.803 -25.698 1.00 10.14 292 ASN A O 1
ATOM 1315 N N . PRO A 1 180 ? 12.868 -22.045 -24.216 1.00 10.95 293 PRO A N 1
ATOM 1316 C CA . PRO A 1 180 ? 13.069 -21.045 -23.159 1.00 11.30 293 PRO A CA 1
ATOM 1317 C C . PRO A 1 180 ? 14.547 -20.828 -22.858 1.00 10.16 293 PRO A C 1
ATOM 1318 O O . PRO A 1 180 ? 15.358 -21.766 -22.858 1.00 10.18 293 PRO A O 1
ATOM 1322 N N . ALA A 1 181 ? 14.891 -19.569 -22.617 1.00 9.01 294 ALA A N 1
ATOM 1323 C CA . ALA A 1 181 ? 16.266 -19.150 -22.380 1.00 8.45 294 ALA A CA 1
ATOM 1324 C C . ALA A 1 181 ? 16.524 -18.984 -20.889 1.00 9.81 294 ALA A C 1
ATOM 1325 O O . ALA A 1 181 ? 15.689 -18.434 -20.168 1.00 12.30 294 ALA A O 1
ATOM 1327 N N . SER A 1 182 ? 17.694 -19.446 -20.424 1.00 9.51 295 SER A N 1
ATOM 1328 C CA . SER A 1 182 ? 18.066 -19.238 -19.030 1.00 10.87 295 SER A CA 1
ATOM 1329 C C . SER A 1 182 ? 18.909 -17.990 -18.812 1.00 8.33 295 SER A C 1
ATOM 1330 O O . SER A 1 182 ? 19.104 -17.597 -17.661 1.00 10.71 295 SER A O 1
ATOM 1333 N N . VAL A 1 183 ? 19.429 -17.381 -19.878 1.00 8.18 296 VAL A N 1
ATOM 1334 C CA . VAL A 1 183 ? 20.207 -16.151 -19.801 1.00 7.78 296 VAL A CA 1
ATOM 1335 C C . VAL A 1 183 ? 19.612 -15.193 -20.820 1.00 6.99 296 VAL A C 1
ATOM 1336 O O . VAL A 1 183 ? 19.460 -15.566 -21.987 1.00 6.42 296 VAL A O 1
ATOM 1340 N N . LEU A 1 184 ? 19.264 -13.982 -20.385 1.00 7.41 297 LEU A N 1
ATOM 1341 C CA . LEU A 1 184 ? 18.629 -12.994 -21.255 1.00 6.70 297 LEU A CA 1
ATOM 1342 C C . LEU A 1 184 ? 19.553 -11.794 -21.365 1.00 7.89 297 LEU A C 1
ATOM 1343 O O . LEU A 1 184 ? 19.904 -11.184 -20.350 1.00 9.68 297 LEU A O 1
ATOM 1348 N N . ASN A 1 185 ? 19.949 -11.463 -22.591 1.00 6.11 298 ASN A N 1
ATOM 1349 C CA . ASN A 1 185 ? 20.862 -10.353 -22.856 1.00 6.04 298 ASN A CA 1
ATOM 1350 C C . ASN A 1 185 ? 20.103 -9.126 -23.354 1.00 5.79 298 ASN A C 1
ATOM 1351 O O . ASN A 1 185 ? 19.431 -9.187 -24.398 1.00 6.50 298 ASN A O 1
ATOM 1356 N N . PHE A 1 186 ? 20.241 -8.012 -22.627 1.00 6.25 299 PHE A N 1
ATOM 1357 C CA . PHE A 1 186 ? 19.622 -6.726 -22.980 1.00 7.11 299 PHE A CA 1
ATOM 1358 C C . PHE A 1 186 ? 20.687 -5.662 -23.182 1.00 7.13 299 PHE A C 1
ATOM 1359 O O . PHE A 1 186 ? 21.019 -4.916 -22.256 1.00 6.88 299 PHE A O 1
ATOM 1367 N N . SER A 1 187 ? 21.179 -5.567 -24.416 1.00 6.70 300 SER A N 1
ATOM 1368 C CA . SER A 1 187 ? 22.160 -4.548 -24.801 1.00 5.28 300 SER A CA 1
ATOM 1369 C C . SER A 1 187 ? 21.439 -3.287 -25.283 1.00 7.49 300 SER A C 1
ATOM 1370 O O . SER A 1 187 ? 21.535 -2.879 -26.442 1.00 7.09 300 SER A O 1
ATOM 1373 N N . LEU A 1 188 ? 20.688 -2.678 -24.365 1.00 7.48 301 LEU A N 1
ATOM 1374 C CA . LEU A 1 188 ? 19.752 -1.623 -24.742 1.00 6.11 301 LEU A CA 1
ATOM 1375 C C . LEU A 1 188 ? 19.281 -0.904 -23.484 1.00 8.59 301 LEU A C 1
ATOM 1376 O O . LEU A 1 188 ? 19.491 -1.369 -22.360 1.00 9.45 301 LEU A O 1
ATOM 1381 N N . GLY A 1 189 ? 18.596 0.214 -23.694 1.00 8.06 302 GLY A N 1
ATOM 1382 C CA . GLY A 1 189 ? 17.989 0.921 -22.583 1.00 10.05 302 GLY A CA 1
ATOM 1383 C C . GLY A 1 189 ? 17.428 2.253 -23.029 1.00 11.10 302 GLY A C 1
ATOM 1384 O O . GLY A 1 189 ? 17.448 2.605 -24.209 1.00 10.82 302 GLY A O 1
ATOM 1385 N N . GLY A 1 190 ? 16.926 2.991 -22.044 1.00 10.72 303 GLY A N 1
ATOM 1386 C CA . GLY A 1 190 ? 16.375 4.312 -22.298 1.00 10.60 303 GLY A CA 1
ATOM 1387 C C . GLY A 1 190 ? 16.328 5.069 -20.989 1.00 14.89 303 GLY A C 1
ATOM 1388 O O . GLY A 1 190 ? 16.612 4.519 -19.928 1.00 13.42 303 GLY A O 1
ATOM 1389 N N . GLY A 1 191 ? 15.952 6.346 -21.067 1.00 15.55 304 GLY A N 1
ATOM 1390 C CA . GLY A 1 191 ? 15.988 7.183 -19.882 1.00 15.25 304 GLY A CA 1
ATOM 1391 C C . GLY A 1 191 ? 14.838 6.916 -18.920 1.00 13.52 304 GLY A C 1
ATOM 1392 O O . GLY A 1 191 ? 13.849 6.266 -19.246 1.00 16.13 304 GLY A O 1
ATOM 1393 N N . GLY A 1 192 ? 15.011 7.404 -17.694 1.00 17.93 305 GLY A N 1
ATOM 1394 C CA . GLY A 1 192 ? 13.964 7.363 -16.696 1.00 18.30 305 GLY A CA 1
ATOM 1395 C C . GLY A 1 192 ? 14.187 6.270 -15.665 1.00 19.14 305 GLY A C 1
ATOM 1396 O O . GLY A 1 192 ? 14.897 5.288 -15.894 1.00 14.39 305 GLY A O 1
ATOM 1397 N N . SER A 1 193 ? 13.555 6.449 -14.506 1.00 14.58 306 SER A N 1
ATOM 1398 C CA . SER A 1 193 ? 13.588 5.424 -13.477 1.00 12.46 306 SER A CA 1
ATOM 1399 C C . SER A 1 193 ? 12.913 4.155 -13.989 1.00 12.33 306 SER A C 1
ATOM 1400 O O . SER A 1 193 ? 12.084 4.185 -14.910 1.00 14.63 306 SER A O 1
ATOM 1403 N N . CYS A 1 194 ? 13.290 3.025 -13.386 1.00 10.27 307 CYS A N 1
ATOM 1404 C CA . CYS A 1 194 ? 12.809 1.718 -13.820 1.00 11.60 307 CYS A CA 1
ATOM 1405 C C . CYS A 1 194 ? 11.286 1.643 -13.765 1.00 13.06 307 CYS A C 1
ATOM 1406 O O . CYS A 1 194 ? 10.679 1.731 -12.690 1.00 13.76 307 CYS A O 1
ATOM 1409 N N . SER A 1 195 ? 10.674 1.499 -14.933 1.00 9.74 308 SER A N 1
ATOM 1410 C CA . SER A 1 195 ? 9.226 1.417 -15.031 1.00 10.37 308 SER A CA 1
ATOM 1411 C C . SER A 1 195 ? 8.711 0.113 -14.431 1.00 12.20 308 SER A C 1
ATOM 1412 O O . SER A 1 195 ? 9.377 -0.928 -14.448 1.00 10.57 308 SER A O 1
ATOM 1415 N N . ARG A 1 196 ? 7.501 0.178 -13.884 1.00 11.68 309 ARG A N 1
ATOM 1416 C CA . ARG A 1 196 ? 6.870 -1.033 -13.386 1.00 13.12 309 ARG A CA 1
ATOM 1417 C C . ARG A 1 196 ? 6.696 -2.066 -14.503 1.00 12.20 309 ARG A C 1
ATOM 1418 O O . ARG A 1 196 ? 6.781 -3.274 -14.253 1.00 12.78 309 ARG A O 1
ATOM 1426 N N . THR A 1 197 ? 6.488 -1.611 -15.742 1.00 11.88 310 THR A N 1
ATOM 1427 C CA . THR A 1 197 ? 6.427 -2.540 -16.866 1.00 10.38 310 THR A CA 1
ATOM 1428 C C . THR A 1 197 ? 7.693 -3.394 -16.941 1.00 11.09 310 THR A C 1
ATOM 1429 O O . THR A 1 197 ? 7.613 -4.623 -17.074 1.00 12.70 310 THR A O 1
ATOM 1433 N N . TYR A 1 198 ? 8.870 -2.767 -16.812 1.00 8.81 311 TYR A N 1
ATOM 1434 C CA . TYR A 1 198 ? 10.109 -3.547 -16.787 1.00 8.41 311 TYR A CA 1
ATOM 1435 C C . TYR A 1 198 ? 10.186 -4.411 -15.539 1.00 10.41 311 TYR A C 1
ATOM 1436 O O . TYR A 1 198 ? 10.488 -5.607 -15.620 1.00 9.66 311 TYR A O 1
ATOM 1445 N N . GLN A 1 199 ? 9.931 -3.822 -14.365 1.00 9.51 312 GLN A N 1
ATOM 1446 C CA . GLN A 1 199 ? 10.206 -4.558 -13.134 1.00 9.88 312 GLN A CA 1
ATOM 1447 C C . GLN A 1 199 ? 9.304 -5.778 -13.000 1.00 11.02 312 GLN A C 1
ATOM 1448 O O . GLN A 1 199 ? 9.737 -6.823 -12.492 1.00 10.84 312 GLN A O 1
ATOM 1454 N N . ASN A 1 200 ? 8.047 -5.671 -13.448 1.00 12.12 313 ASN A N 1
ATOM 1455 C CA . ASN A 1 200 ? 7.156 -6.828 -13.405 1.00 11.60 313 ASN A CA 1
ATOM 1456 C C . ASN A 1 200 ? 7.693 -7.946 -14.285 1.00 12.10 313 ASN A C 1
ATOM 1457 O O . ASN A 1 200 ? 7.693 -9.121 -13.892 1.00 12.77 313 ASN A O 1
ATOM 1462 N N . ALA A 1 201 ? 8.132 -7.595 -15.498 1.00 9.81 314 ALA A N 1
ATOM 1463 C CA . ALA A 1 201 ? 8.640 -8.609 -16.412 1.00 10.05 314 ALA A CA 1
ATOM 1464 C C . ALA A 1 201 ? 9.931 -9.223 -15.883 1.00 9.80 314 ALA A C 1
ATOM 1465 O O . ALA A 1 201 ? 10.114 -10.445 -15.954 1.00 9.02 314 ALA A O 1
ATOM 1467 N N . ILE A 1 202 ? 10.827 -8.393 -15.342 1.00 9.26 315 ILE A N 1
ATOM 1468 C CA . ILE A 1 202 ? 12.089 -8.895 -14.793 1.00 7.68 315 ILE A CA 1
ATOM 1469 C C . ILE A 1 202 ? 11.815 -9.875 -13.663 1.00 9.85 315 ILE A C 1
ATOM 1470 O O . ILE A 1 202 ? 12.375 -10.973 -13.622 1.00 9.87 315 ILE A O 1
ATOM 1475 N N . ASN A 1 203 ? 10.944 -9.494 -12.723 1.00 9.36 316 ASN A N 1
ATOM 1476 C CA . ASN A 1 203 ? 10.717 -10.379 -11.584 1.00 9.66 316 ASN A CA 1
ATOM 1477 C C . ASN A 1 203 ? 10.087 -11.691 -12.030 1.00 10.12 316 ASN A C 1
ATOM 1478 O O . ASN A 1 203 ? 10.408 -12.759 -11.496 1.00 11.43 316 ASN A O 1
ATOM 1483 N N . ALA A 1 204 ? 9.221 -11.634 -13.036 1.00 9.57 317 ALA A N 1
ATOM 1484 C CA . ALA A 1 204 ? 8.586 -12.848 -13.536 1.00 11.83 317 ALA A CA 1
ATOM 1485 C C . ALA A 1 204 ? 9.606 -13.787 -14.170 1.00 11.72 317 ALA A C 1
ATOM 1486 O O . ALA A 1 204 ? 9.570 -15.002 -13.925 1.00 11.30 317 ALA A O 1
ATOM 1488 N N . VAL A 1 205 ? 10.541 -13.251 -14.968 1.00 10.98 318 VAL A N 1
ATOM 1489 C CA . VAL A 1 205 ? 11.493 -14.163 -15.595 1.00 10.07 318 VAL A CA 1
ATOM 1490 C C . VAL A 1 205 ? 12.552 -14.634 -14.610 1.00 10.29 318 VAL A C 1
ATOM 1491 O O . VAL A 1 205 ? 13.037 -15.762 -14.736 1.00 9.95 318 VAL A O 1
ATOM 1495 N N . VAL A 1 206 ? 12.933 -13.811 -13.628 1.00 10.66 319 VAL A N 1
ATOM 1496 C CA . VAL A 1 206 ? 13.905 -14.265 -12.638 1.00 11.93 319 VAL A CA 1
ATOM 1497 C C . VAL A 1 206 ? 13.313 -15.389 -11.802 1.00 11.44 319 VAL A C 1
ATOM 1498 O O . VAL A 1 206 ? 13.993 -16.374 -11.476 1.00 12.71 319 VAL A O 1
ATOM 1502 N N . ALA A 1 207 ? 12.036 -15.263 -11.438 1.00 12.11 320 ALA A N 1
ATOM 1503 C CA . ALA A 1 207 ? 11.426 -16.327 -10.646 1.00 15.88 320 ALA A CA 1
ATOM 1504 C C . ALA A 1 207 ? 11.237 -17.594 -11.476 1.00 15.98 320 ALA A C 1
ATOM 1505 O O . ALA A 1 207 ? 11.182 -18.696 -10.920 1.00 17.50 320 ALA A O 1
ATOM 1507 N N . LYS A 1 208 ? 11.155 -17.462 -12.803 1.00 12.81 321 LYS A N 1
ATOM 1508 C CA . LYS A 1 208 ? 11.150 -18.598 -13.722 1.00 13.07 321 LYS A CA 1
ATOM 1509 C C . LYS A 1 208 ? 12.534 -19.234 -13.839 1.00 16.85 321 LYS A C 1
ATOM 1510 O O . LYS A 1 208 ? 12.661 -20.345 -14.374 1.00 18.23 321 LYS A O 1
ATOM 1516 N N . GLY A 1 209 ? 13.565 -18.563 -13.330 1.00 13.29 322 GLY A N 1
ATOM 1517 C CA . GLY A 1 209 ? 14.908 -19.098 -13.302 1.00 13.96 322 GLY A CA 1
ATOM 1518 C C . GLY A 1 209 ? 15.901 -18.445 -14.234 1.00 16.07 322 GLY A C 1
ATOM 1519 O O . GLY A 1 209 ? 17.037 -18.928 -14.331 1.00 15.79 322 GLY A O 1
ATOM 1520 N N . ALA A 1 210 ? 15.529 -17.360 -14.906 1.00 11.87 323 ALA A N 1
ATOM 1521 C CA . ALA A 1 210 ? 16.416 -16.725 -15.869 1.00 8.77 323 ALA A CA 1
ATOM 1522 C C . ALA A 1 210 ? 17.261 -15.646 -15.201 1.00 12.49 323 ALA A C 1
ATOM 1523 O O . ALA A 1 210 ? 16.840 -15.004 -14.233 1.00 14.05 323 ALA A O 1
ATOM 1525 N N . THR A 1 211 ? 18.464 -15.454 -15.742 1.00 9.79 324 THR A N 1
ATOM 1526 C CA . THR A 1 211 ? 19.360 -14.377 -15.350 1.00 7.96 324 THR A CA 1
ATOM 1527 C C . THR A 1 211 ? 19.257 -13.278 -16.400 1.00 9.20 324 THR A C 1
ATOM 1528 O O . THR A 1 211 ? 19.340 -13.569 -17.596 1.00 10.59 324 THR A O 1
ATOM 1532 N N . VAL A 1 212 ? 19.052 -12.034 -15.957 1.00 7.33 325 VAL A N 1
ATOM 1533 C CA . VAL A 1 212 ? 18.857 -10.885 -16.844 1.00 7.38 325 VAL A CA 1
ATOM 1534 C C . VAL A 1 212 ? 20.100 -10.000 -16.792 1.00 8.74 325 VAL A C 1
ATOM 1535 O O . VAL A 1 212 ? 20.405 -9.407 -15.749 1.00 9.53 325 VAL A O 1
ATOM 1539 N N . VAL A 1 213 ? 20.809 -9.891 -17.917 1.00 7.03 326 VAL A N 1
ATOM 1540 C CA . VAL A 1 213 ? 22.052 -9.125 -18.008 1.00 7.22 326 VAL A CA 1
ATOM 1541 C C . VAL A 1 213 ? 21.787 -7.901 -18.873 1.00 7.67 326 VAL A C 1
ATOM 1542 O O . VAL A 1 213 ? 21.245 -8.037 -19.977 1.00 7.80 326 VAL A O 1
ATOM 1546 N N . VAL A 1 214 ? 22.151 -6.708 -18.383 1.00 7.49 327 VAL A N 1
ATOM 1547 C CA . VAL A 1 214 ? 21.741 -5.458 -19.024 1.00 6.95 327 VAL A CA 1
ATOM 1548 C C . VAL A 1 214 ? 22.912 -4.485 -19.137 1.00 8.11 327 VAL A C 1
ATOM 1549 O O . VAL A 1 214 ? 23.736 -4.369 -18.222 1.00 9.55 327 VAL A O 1
ATOM 1553 N N . ALA A 1 215 ? 22.960 -3.759 -20.256 1.00 7.10 328 ALA A N 1
ATOM 1554 C CA . ALA A 1 215 ? 23.997 -2.759 -20.475 1.00 7.39 328 ALA A CA 1
ATOM 1555 C C . ALA A 1 215 ? 23.778 -1.547 -19.577 1.00 9.93 328 ALA A C 1
ATOM 1556 O O . ALA A 1 215 ? 22.663 -1.037 -19.475 1.00 11.00 328 ALA A O 1
ATOM 1558 N N . ALA A 1 216 ? 24.855 -1.044 -18.964 1.00 8.60 329 ALA A N 1
ATOM 1559 C CA . ALA A 1 216 ? 24.692 0.096 -18.057 1.00 10.21 329 ALA A CA 1
ATOM 1560 C C . ALA A 1 216 ? 24.348 1.394 -18.785 1.00 10.35 329 ALA A C 1
ATOM 1561 O O . ALA A 1 216 ? 23.783 2.303 -18.162 1.00 11.79 329 ALA A O 1
ATOM 1563 N N . GLY A 1 217 ? 24.688 1.515 -20.063 1.00 10.58 330 GLY A N 1
ATOM 1564 C CA . GLY A 1 217 ? 24.463 2.736 -20.808 1.00 12.71 330 GLY A CA 1
ATOM 1565 C C . GLY A 1 217 ? 25.761 3.488 -21.071 1.00 9.67 330 GLY A C 1
ATOM 1566 O O . GLY A 1 217 ? 26.801 3.238 -20.454 1.00 10.26 330 GLY A O 1
ATOM 1567 N N . ASN A 1 218 ? 25.683 4.428 -22.024 1.00 12.13 331 ASN A N 1
ATOM 1568 C CA . ASN A 1 218 ? 26.856 5.017 -22.664 1.00 10.60 331 ASN A CA 1
ATOM 1569 C C . ASN A 1 218 ? 26.890 6.544 -22.558 1.00 13.93 331 ASN A C 1
ATOM 1570 O O . ASN A 1 218 ? 27.418 7.207 -23.449 1.00 13.76 331 ASN A O 1
ATOM 1575 N N . GLU A 1 219 ? 26.371 7.114 -21.473 1.00 13.38 332 GLU A N 1
ATOM 1576 C CA . GLU A 1 219 ? 26.246 8.564 -21.350 1.00 12.82 332 GLU A CA 1
ATOM 1577 C C . GLU A 1 219 ? 27.201 9.160 -20.319 1.00 16.50 332 GLU A C 1
ATOM 1578 O O . GLU A 1 219 ? 27.035 10.326 -19.936 1.00 15.69 332 GLU A O 1
ATOM 1584 N N . ALA A 1 220 ? 28.207 8.403 -19.881 1.00 14.54 333 ALA A N 1
ATOM 1585 C CA . ALA A 1 220 ? 29.133 8.840 -18.832 1.00 14.23 333 ALA A CA 1
ATOM 1586 C C . ALA A 1 220 ? 28.372 9.434 -17.648 1.00 16.96 333 ALA A C 1
ATOM 1587 O O . ALA A 1 220 ? 28.771 10.444 -17.059 1.00 17.83 333 ALA A O 1
ATOM 1589 N N . SER A 1 221 ? 27.267 8.788 -17.296 1.00 13.16 334 SER A N 1
ATOM 1590 C CA . SER A 1 221 ? 26.277 9.290 -16.355 1.00 14.70 334 SER A CA 1
ATOM 1591 C C . SER A 1 221 ? 25.993 8.251 -15.288 1.00 14.40 334 SER A C 1
ATOM 1592 O O . SER A 1 221 ? 26.391 7.083 -15.413 1.00 14.55 334 SER A O 1
ATOM 1595 N N . PRO A 1 222 ? 25.307 8.631 -14.207 1.00 14.64 335 PRO A N 1
ATOM 1596 C CA . PRO A 1 222 ? 24.922 7.629 -13.205 1.00 14.52 335 PRO A CA 1
ATOM 1597 C C . PRO A 1 222 ? 24.074 6.528 -13.831 1.00 14.66 335 PRO A C 1
ATOM 1598 O O . PRO A 1 222 ? 23.162 6.794 -14.616 1.00 15.29 335 PRO A O 1
ATOM 1602 N N . VAL A 1 223 ? 24.385 5.281 -13.470 1.00 15.29 336 VAL A N 1
ATOM 1603 C CA . VAL A 1 223 ? 23.616 4.149 -13.975 1.00 14.58 336 VAL A CA 1
ATOM 1604 C C . VAL A 1 223 ? 22.166 4.231 -13.514 1.00 15.94 336 VAL A C 1
ATOM 1605 O O . VAL A 1 223 ? 21.277 3.678 -14.168 1.00 14.22 336 VAL A O 1
ATOM 1609 N N . SER A 1 224 ? 21.901 4.948 -12.417 1.00 14.00 337 SER A N 1
ATOM 1610 C CA . SER A 1 224 ? 20.525 5.180 -11.982 1.00 15.87 337 SER A CA 1
ATOM 1611 C C . SER A 1 224 ? 19.682 5.887 -13.039 1.00 16.17 337 SER A C 1
ATOM 1612 O O . SER A 1 224 ? 18.451 5.908 -12.919 1.00 15.53 337 SER A O 1
ATOM 1615 N N . SER A 1 225 ? 20.305 6.461 -14.068 1.00 14.49 338 SER A N 1
ATOM 1616 C CA . SER A 1 225 ? 19.610 7.277 -15.057 1.00 15.96 338 SER A CA 1
ATOM 1617 C C . SER A 1 225 ? 19.022 6.483 -16.220 1.00 16.94 338 SER A C 1
ATOM 1618 O O . SER A 1 225 ? 18.317 7.076 -17.045 1.00 21.42 338 SER A O 1
ATOM 1621 N N . SER A 1 226 ? 19.281 5.174 -16.307 1.00 15.53 339 SER A N 1
ATOM 1622 C CA . SER A 1 226 ? 18.962 4.371 -17.489 1.00 19.64 339 SER A CA 1
ATOM 1623 C C . SER A 1 226 ? 18.253 3.094 -17.059 1.00 12.42 339 SER A C 1
ATOM 1624 O O . SER A 1 226 ? 18.753 2.380 -16.187 1.00 14.71 339 SER A O 1
ATOM 1627 N N . GLN A 1 227 ? 17.079 2.799 -17.684 1.00 10.00 340 GLN A N 1
ATOM 1628 C CA . GLN A 1 227 ? 16.390 1.530 -17.490 1.00 9.53 340 GLN A CA 1
ATOM 1629 C C . GLN A 1 227 ? 16.568 0.644 -18.729 1.00 10.37 340 GLN A C 1
ATOM 1630 O O . GLN A 1 227 ? 16.610 1.147 -19.854 1.00 11.25 340 GLN A O 1
ATOM 1636 N N . PRO A 1 228 ? 16.667 -0.683 -18.570 1.00 8.57 341 PRO A N 1
ATOM 1637 C CA . PRO A 1 228 ? 16.484 -1.438 -17.323 1.00 9.24 341 PRO A CA 1
ATOM 1638 C C . PRO A 1 228 ? 17.741 -1.602 -16.458 1.00 9.49 341 PRO A C 1
ATOM 1639 O O . PRO A 1 228 ? 17.680 -2.349 -15.479 1.00 10.43 341 PRO A O 1
ATOM 1643 N N . ALA A 1 229 ? 18.825 -0.893 -16.790 1.00 9.75 342 ALA A N 1
ATOM 1644 C CA . ALA A 1 229 ? 20.050 -0.982 -15.993 1.00 11.05 342 ALA A CA 1
ATOM 1645 C C . ALA A 1 229 ? 19.805 -0.597 -14.538 1.00 13.41 342 ALA A C 1
ATOM 1646 O O . ALA A 1 229 ? 20.506 -1.085 -13.641 1.00 14.43 342 ALA A O 1
ATOM 1648 N N . ASN A 1 230 ? 18.807 0.248 -14.278 1.00 10.50 343 ASN A N 1
ATOM 1649 C CA . ASN A 1 230 ? 18.526 0.736 -12.933 1.00 10.48 343 ASN A CA 1
ATOM 1650 C C . ASN A 1 230 ? 17.409 -0.046 -12.242 1.00 12.14 343 ASN A C 1
ATOM 1651 O O . ASN A 1 230 ? 16.880 0.409 -11.220 1.00 13.36 343 ASN A O 1
ATOM 1656 N N . CYS A 1 231 ? 17.049 -1.214 -12.767 1.00 10.44 344 CYS A N 1
ATOM 1657 C CA . CYS A 1 231 ? 16.017 -2.051 -12.179 1.00 9.31 344 CYS A CA 1
ATOM 1658 C C . CYS A 1 231 ? 16.607 -2.985 -11.127 1.00 11.10 344 CYS A C 1
ATOM 1659 O O . CYS A 1 231 ? 17.815 -3.218 -11.067 1.00 11.76 344 CYS A O 1
ATOM 1662 N N . GLN A 1 232 ? 15.728 -3.513 -10.290 1.00 11.22 345 GLN A N 1
ATOM 1663 C CA . GLN A 1 232 ? 16.112 -4.549 -9.348 1.00 12.00 345 GLN A CA 1
ATOM 1664 C C . GLN A 1 232 ? 16.196 -5.890 -10.063 1.00 10.61 345 GLN A C 1
ATOM 1665 O O . GLN A 1 232 ? 15.517 -6.128 -11.066 1.00 10.75 345 GLN A O 1
ATOM 1671 N N . ASN A 1 233 ? 17.045 -6.770 -9.530 1.00 11.64 346 ASN A N 1
ATOM 1672 C CA . ASN A 1 233 ? 17.099 -8.177 -9.930 1.00 10.13 346 ASN A CA 1
ATOM 1673 C C . ASN A 1 233 ? 17.629 -8.371 -11.351 1.00 11.45 346 ASN A C 1
ATOM 1674 O O . ASN A 1 233 ? 17.245 -9.323 -12.032 1.00 11.78 346 ASN A O 1
ATOM 1679 N N . VAL A 1 234 ? 18.538 -7.494 -11.785 1.00 11.91 347 VAL A N 1
ATOM 1680 C CA . VAL A 1 234 ? 19.265 -7.631 -13.044 1.00 10.41 347 VAL A CA 1
ATOM 1681 C C . VAL A 1 234 ? 20.756 -7.541 -12.748 1.00 10.79 347 VAL A C 1
ATOM 1682 O O . VAL A 1 234 ? 21.172 -7.196 -11.639 1.00 11.11 347 VAL A O 1
ATOM 1686 N N . ILE A 1 235 ? 21.566 -7.845 -13.760 1.00 8.47 348 ILE A N 1
ATOM 1687 C CA . ILE A 1 235 ? 23.017 -7.690 -13.673 1.00 9.54 348 ILE A CA 1
ATOM 1688 C C . ILE A 1 235 ? 23.411 -6.570 -14.630 1.00 9.99 348 ILE A C 1
ATOM 1689 O O . ILE A 1 235 ? 23.543 -6.794 -15.840 1.00 9.34 3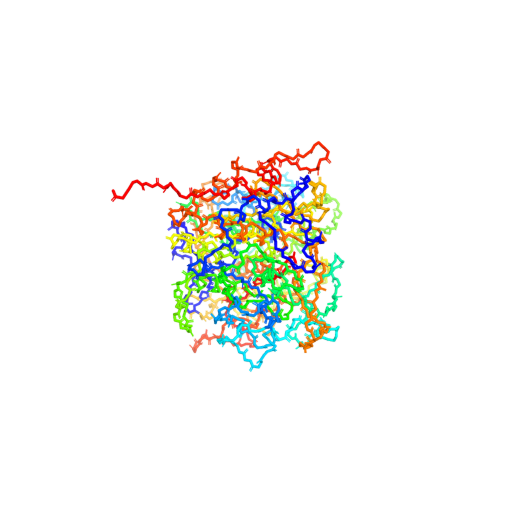48 ILE A O 1
ATOM 1694 N N . ALA A 1 236 ? 23.629 -5.366 -14.090 1.00 8.76 349 ALA A N 1
ATOM 1695 C CA . ALA A 1 236 ? 24.028 -4.213 -14.889 1.00 9.46 349 ALA A CA 1
ATOM 1696 C C . ALA A 1 236 ? 25.535 -4.242 -15.139 1.00 9.77 349 ALA A C 1
ATOM 1697 O O . ALA A 1 236 ? 26.320 -4.456 -14.209 1.00 10.10 349 ALA A O 1
ATOM 1699 N N . VAL A 1 237 ? 25.943 -4.007 -16.384 1.00 7.35 350 VAL A N 1
ATOM 1700 C CA . VAL A 1 237 ? 27.319 -4.244 -16.808 1.00 8.45 350 VAL A CA 1
ATOM 1701 C C . VAL A 1 237 ? 27.929 -2.953 -17.347 1.00 9.48 350 VAL A C 1
ATOM 1702 O O . VAL A 1 237 ? 27.407 -2.362 -18.303 1.00 9.73 350 VAL A O 1
ATOM 1706 N N . ALA A 1 238 ? 29.057 -2.536 -16.762 1.00 8.47 351 ALA A N 1
ATOM 1707 C CA . ALA A 1 238 ? 29.815 -1.399 -17.267 1.00 9.71 351 ALA A CA 1
ATOM 1708 C C . ALA A 1 238 ? 30.883 -1.879 -18.247 1.00 8.34 351 ALA A C 1
ATOM 1709 O O . ALA A 1 238 ? 31.263 -3.055 -18.252 1.00 8.84 351 ALA A O 1
ATOM 1711 N N . ALA A 1 239 ? 31.375 -0.950 -19.071 1.00 8.95 352 ALA A N 1
ATOM 1712 C CA . ALA A 1 239 ? 32.362 -1.257 -20.106 1.00 8.38 352 ALA A CA 1
ATOM 1713 C C . ALA A 1 239 ? 33.758 -0.791 -19.712 1.00 10.90 352 ALA A C 1
ATOM 1714 O O . ALA A 1 239 ? 33.946 0.362 -19.298 1.00 11.27 352 ALA A O 1
ATOM 1716 N N . THR A 1 240 ? 34.736 -1.673 -19.901 1.00 9.74 353 THR A N 1
ATOM 1717 C CA . THR A 1 240 ? 36.148 -1.347 -19.740 1.00 9.61 353 THR A CA 1
ATOM 1718 C C . THR A 1 240 ? 36.906 -1.665 -21.031 1.00 10.71 353 THR A C 1
ATOM 1719 O O . THR A 1 240 ? 36.387 -2.299 -21.960 1.00 10.03 353 THR A O 1
ATOM 1723 N N . ASP A 1 241 ? 38.157 -1.197 -21.103 1.00 11.39 354 ASP A N 1
ATOM 1724 C CA . ASP A 1 241 ? 38.949 -1.300 -22.322 1.00 10.19 354 ASP A CA 1
ATOM 1725 C C . ASP A 1 241 ? 40.076 -2.323 -22.164 1.00 11.14 354 ASP A C 1
ATOM 1726 O O . ASP A 1 241 ? 40.160 -3.047 -21.162 1.00 11.22 354 ASP A O 1
ATOM 1731 N N . ILE A 1 242 ? 40.928 -2.405 -23.194 1.00 9.71 355 ILE A N 1
ATOM 1732 C CA . ILE A 1 242 ? 41.942 -3.452 -23.275 1.00 10.35 355 ILE A CA 1
ATOM 1733 C C . ILE A 1 242 ? 42.929 -3.364 -22.115 1.00 12.57 355 ILE A C 1
ATOM 1734 O O . ILE A 1 242 ? 43.562 -4.365 -21.759 1.00 14.53 355 ILE A O 1
ATOM 1739 N N . ASN A 1 243 ? 43.058 -2.194 -21.497 1.00 12.86 356 ASN A N 1
ATOM 1740 C CA . ASN A 1 243 ? 43.949 -2.027 -20.357 1.00 14.21 356 ASN A CA 1
ATOM 1741 C C . ASN A 1 243 ? 43.229 -2.173 -19.026 1.00 14.45 356 ASN A C 1
ATOM 1742 O O . ASN A 1 243 ? 43.823 -1.906 -17.972 1.00 16.32 356 ASN A O 1
ATOM 1747 N N . GLY A 1 244 ? 41.965 -2.600 -19.039 1.00 11.19 357 GLY A N 1
ATOM 1748 C CA . GLY A 1 244 ? 41.237 -2.711 -17.794 1.00 11.29 357 GLY A CA 1
ATOM 1749 C C . GLY A 1 244 ? 40.769 -1.392 -17.230 1.00 11.55 357 GLY A C 1
ATOM 1750 O O . GLY A 1 244 ? 40.409 -1.322 -16.048 1.00 14.60 357 GLY A O 1
ATOM 1751 N N . ARG A 1 245 ? 40.725 -0.354 -18.050 1.00 12.29 358 ARG A N 1
ATOM 1752 C CA . ARG A 1 245 ? 40.348 0.977 -17.604 1.00 14.38 358 ARG A CA 1
ATOM 1753 C C . ARG A 1 245 ? 38.910 1.280 -17.995 1.00 14.90 358 ARG A C 1
ATOM 1754 O O . ARG A 1 245 ? 38.400 0.780 -19.003 1.00 13.15 358 ARG A O 1
ATOM 1762 N N . ARG A 1 246 ? 38.276 2.133 -17.196 1.00 12.50 359 ARG A N 1
ATOM 1763 C CA . ARG A 1 246 ? 36.913 2.578 -17.473 1.00 13.63 359 ARG A CA 1
ATOM 1764 C C . ARG A 1 246 ? 36.796 3.138 -18.887 1.00 13.36 359 ARG A C 1
ATOM 1765 O O . ARG A 1 246 ? 37.570 4.011 -19.291 1.00 14.67 359 ARG A O 1
ATOM 1773 N N . ALA A 1 247 ? 35.814 2.642 -19.643 1.00 11.81 360 ALA A N 1
ATOM 1774 C CA . ALA A 1 247 ? 35.527 3.252 -20.935 1.00 11.03 360 ALA A CA 1
ATOM 1775 C C . ALA A 1 247 ? 35.039 4.682 -20.738 1.00 10.48 360 ALA A C 1
ATOM 1776 O O . ALA A 1 247 ? 34.270 4.968 -19.816 1.00 13.58 360 ALA A O 1
ATOM 1778 N N . SER A 1 248 ? 35.484 5.586 -21.615 1.00 11.90 361 SER A N 1
ATOM 1779 C CA . SER A 1 248 ? 35.134 6.997 -21.443 1.00 13.25 361 SER A CA 1
ATOM 1780 C C . SER A 1 248 ? 33.626 7.208 -21.378 1.00 15.92 361 SER A C 1
ATOM 1781 O O . SER A 1 248 ? 33.154 8.091 -20.651 1.00 15.19 361 SER A O 1
ATOM 1784 N N . PHE A 1 249 ? 32.854 6.390 -22.100 1.00 12.61 362 PHE A N 1
ATOM 1785 C CA . PHE A 1 249 ? 31.417 6.590 -22.239 1.00 12.83 362 PHE A CA 1
ATOM 1786 C C . PHE A 1 249 ? 30.572 5.837 -21.213 1.00 12.40 362 PHE A C 1
ATOM 1787 O O . PHE A 1 249 ? 29.360 6.076 -21.142 1.00 12.21 362 PHE A O 1
ATOM 1795 N N . THR A 1 250 ? 31.139 4.907 -20.451 1.00 11.64 363 THR A N 1
ATOM 1796 C CA . THR A 1 250 ? 30.271 4.020 -19.686 1.00 10.97 363 THR A CA 1
ATOM 1797 C C . THR A 1 250 ? 29.587 4.755 -18.538 1.00 12.02 363 THR A C 1
ATOM 1798 O O . THR A 1 250 ? 30.182 5.607 -17.866 1.00 11.99 363 THR A O 1
ATOM 1802 N N . ASN A 1 251 ? 28.314 4.429 -18.329 1.00 11.82 364 ASN A N 1
ATOM 1803 C CA . ASN A 1 251 ? 27.655 4.832 -17.104 1.00 10.95 364 ASN A CA 1
ATOM 1804 C C . ASN A 1 251 ? 28.248 4.061 -15.931 1.00 12.32 364 ASN A C 1
ATOM 1805 O O . ASN A 1 251 ? 28.830 2.980 -16.086 1.00 12.95 364 ASN A O 1
ATOM 1810 N N . THR A 1 252 ? 28.148 4.654 -14.742 1.00 13.00 365 THR A N 1
ATOM 1811 C CA . THR A 1 252 ? 28.721 4.064 -13.540 1.00 11.83 365 THR A CA 1
ATOM 1812 C C . THR A 1 252 ? 27.804 4.332 -12.353 1.00 13.13 365 THR A C 1
ATOM 1813 O O . THR A 1 252 ? 26.940 5.214 -12.394 1.00 15.92 365 THR A O 1
ATOM 1817 N N . GLY A 1 253 ? 28.015 3.591 -11.283 1.00 13.56 366 GLY A N 1
ATOM 1818 C CA . GLY A 1 253 ? 27.285 3.840 -10.053 1.00 17.45 366 GLY A CA 1
ATOM 1819 C C . GLY A 1 253 ? 27.118 2.569 -9.249 1.00 16.56 366 GLY A C 1
ATOM 1820 O O . GLY A 1 253 ? 27.545 1.487 -9.645 1.00 13.73 366 GLY A O 1
ATOM 1821 N N . SER A 1 254 ? 26.450 2.722 -8.101 1.00 15.82 367 SER A N 1
ATOM 1822 C CA . SER A 1 254 ? 26.410 1.632 -7.132 1.00 14.31 367 SER A CA 1
ATOM 1823 C C . SER A 1 254 ? 25.685 0.396 -7.664 1.00 13.32 367 SER A C 1
ATOM 1824 O O . SER A 1 254 ? 25.992 -0.721 -7.235 1.00 15.54 367 SER A O 1
ATOM 1827 N N . LEU A 1 255 ? 24.740 0.566 -8.601 1.00 13.77 368 LEU A N 1
ATOM 1828 C CA . LEU A 1 255 ? 23.986 -0.570 -9.122 1.00 13.55 368 LEU A CA 1
ATOM 1829 C C . LEU A 1 255 ? 24.779 -1.423 -10.106 1.00 11.67 368 LEU A C 1
ATOM 1830 O O . LEU A 1 255 ? 24.378 -2.568 -10.358 1.00 12.47 368 LEU A O 1
ATOM 1835 N N . VAL A 1 256 ? 25.876 -0.910 -10.675 1.00 11.67 369 VAL A N 1
ATOM 1836 C CA . VAL A 1 256 ? 26.669 -1.737 -11.585 1.00 10.51 369 VAL A CA 1
ATOM 1837 C C . VAL A 1 256 ? 27.199 -2.947 -10.830 1.00 11.73 369 VAL A C 1
ATOM 1838 O O . VAL A 1 256 ? 27.705 -2.834 -9.705 1.00 12.21 369 VAL A O 1
ATOM 1842 N N . LYS A 1 257 ? 27.088 -4.122 -11.447 1.00 9.51 370 LYS A N 1
ATOM 1843 C CA . LYS A 1 257 ? 27.492 -5.356 -10.786 1.00 10.49 370 LYS A CA 1
ATOM 1844 C C . LYS A 1 257 ? 28.872 -5.841 -11.199 1.00 10.98 370 LYS A C 1
ATOM 1845 O O . LYS A 1 257 ? 29.532 -6.516 -10.400 1.00 11.45 370 LYS A O 1
ATOM 1851 N N . ILE A 1 258 ? 29.324 -5.512 -12.407 1.00 9.64 371 ILE A N 1
ATOM 1852 C CA . ILE A 1 258 ? 30.601 -6.009 -12.919 1.00 10.28 371 ILE A CA 1
ATOM 1853 C C . ILE A 1 258 ? 30.959 -5.200 -14.154 1.00 8.88 371 ILE A C 1
ATOM 1854 O O . ILE A 1 258 ? 30.089 -4.570 -14.770 1.00 10.58 371 ILE A O 1
ATOM 1859 N N . ALA A 1 259 ? 32.241 -5.199 -14.509 1.00 9.40 372 ALA A N 1
ATOM 1860 C CA . ALA A 1 259 ? 32.728 -4.566 -15.729 1.00 8.63 372 ALA A CA 1
ATOM 1861 C C . ALA A 1 259 ? 33.247 -5.623 -16.692 1.00 9.89 372 ALA A C 1
ATOM 1862 O O . ALA A 1 259 ? 33.741 -6.676 -16.272 1.00 11.16 372 ALA A O 1
ATOM 1864 N N . ALA A 1 260 ? 33.143 -5.343 -17.985 1.00 8.31 373 ALA A N 1
ATOM 1865 C CA . ALA A 1 260 ? 33.529 -6.328 -18.988 1.00 6.76 373 ALA A CA 1
ATOM 1866 C C . ALA A 1 260 ? 33.955 -5.616 -20.265 1.00 7.87 373 ALA A C 1
ATOM 1867 O O . ALA A 1 260 ? 33.684 -4.422 -20.448 1.00 8.59 373 ALA A O 1
ATOM 1869 N N . PRO A 1 261 ? 34.620 -6.331 -21.177 1.00 7.62 374 PRO A N 1
ATOM 1870 C CA . PRO A 1 261 ? 35.189 -5.694 -22.379 1.00 7.18 374 PRO A CA 1
ATOM 1871 C C . PRO A 1 261 ? 34.140 -5.008 -23.238 1.00 8.78 374 PRO A C 1
ATOM 1872 O O . PRO A 1 261 ? 33.181 -5.637 -23.692 1.00 8.08 374 PRO A O 1
ATOM 1876 N N . GLY A 1 262 ? 34.355 -3.711 -23.498 1.00 8.13 375 GLY A N 1
ATOM 1877 C CA . GLY A 1 262 ? 33.350 -2.934 -24.201 1.00 7.99 375 GLY A CA 1
ATOM 1878 C C . GLY A 1 262 ? 33.898 -1.906 -25.173 1.00 9.49 375 GLY A C 1
ATOM 1879 O O . GLY A 1 262 ? 33.141 -1.058 -25.667 1.00 9.67 375 GLY A O 1
ATOM 1880 N N . VAL A 1 263 ? 35.206 -1.945 -25.451 1.00 9.03 376 VAL A N 1
ATOM 1881 C CA . VAL A 1 263 ? 35.857 -0.976 -26.333 1.00 8.90 376 VAL A CA 1
ATOM 1882 C C . VAL A 1 263 ? 36.630 -1.730 -27.405 1.00 9.95 376 VAL A C 1
ATOM 1883 O O . VAL A 1 263 ? 37.463 -2.587 -27.083 1.00 10.56 376 VAL A O 1
ATOM 1887 N N . ASN A 1 264 ? 36.364 -1.404 -28.674 1.00 8.88 377 ASN A N 1
ATOM 1888 C CA . ASN A 1 264 ? 37.014 -2.040 -29.823 1.00 8.92 377 ASN A CA 1
ATOM 1889 C C . ASN A 1 264 ? 36.794 -3.553 -29.818 1.00 9.63 377 ASN A C 1
ATOM 1890 O O . ASN A 1 264 ? 37.741 -4.336 -29.792 1.00 10.08 377 ASN A O 1
ATOM 1895 N N . ILE A 1 265 ? 35.520 -3.946 -29.849 1.00 7.41 378 ILE A N 1
ATOM 1896 C CA . ILE A 1 265 ? 35.106 -5.348 -29.790 1.00 6.60 378 ILE A CA 1
ATOM 1897 C C . ILE A 1 265 ? 34.712 -5.806 -31.194 1.00 8.81 378 ILE A C 1
ATOM 1898 O O . ILE A 1 265 ? 33.703 -5.353 -31.751 1.00 7.56 378 ILE A O 1
ATOM 1903 N N . LEU A 1 266 ? 35.503 -6.722 -31.768 1.00 7.37 379 LEU A N 1
ATOM 1904 C CA . LEU A 1 266 ? 35.231 -7.281 -33.089 1.00 6.15 379 LEU A CA 1
ATOM 1905 C C . LEU A 1 266 ? 34.195 -8.402 -33.004 1.00 8.03 379 LEU A C 1
ATOM 1906 O O . LEU A 1 266 ? 34.313 -9.301 -32.158 1.00 9.32 379 LEU A O 1
ATOM 1911 N N . SER A 1 267 ? 33.213 -8.381 -33.909 1.00 7.74 380 SER A N 1
ATOM 1912 C CA . SER A 1 267 ? 32.202 -9.436 -33.962 1.00 6.54 380 SER A CA 1
ATOM 1913 C C . SER A 1 267 ? 31.580 -9.463 -35.355 1.00 7.56 380 SER A C 1
ATOM 1914 O O . SER A 1 267 ? 32.001 -8.729 -36.258 1.00 8.43 380 SER A O 1
ATOM 1917 N N . THR A 1 268 ? 30.578 -10.338 -35.522 1.00 7.48 381 THR A N 1
ATOM 1918 C CA . THR A 1 268 ? 29.854 -10.498 -36.782 1.00 7.37 381 THR A CA 1
ATOM 1919 C C . THR A 1 268 ? 29.003 -9.263 -37.101 1.00 7.12 381 THR A C 1
ATOM 1920 O O . THR A 1 268 ? 28.387 -8.668 -36.208 1.00 8.11 381 THR A O 1
ATOM 1924 N N . LEU A 1 269 ? 28.951 -8.888 -38.378 1.00 7.72 382 LEU A N 1
ATOM 1925 C CA . LEU A 1 269 ? 28.109 -7.761 -38.798 1.00 7.09 382 LEU A CA 1
ATOM 1926 C C . LEU A 1 269 ? 27.649 -8.002 -40.237 1.00 8.67 382 LEU A C 1
ATOM 1927 O O . LEU A 1 269 ? 27.625 -9.142 -40.713 1.00 8.46 382 LEU A O 1
ATOM 1932 N N . ASN A 1 270 ? 27.252 -6.924 -40.916 1.00 10.53 383 ASN A N 1
ATOM 1933 C CA . ASN A 1 270 ? 26.769 -6.974 -42.292 1.00 9.43 383 ASN A CA 1
ATOM 1934 C C . ASN A 1 270 ? 27.183 -5.668 -42.952 1.00 10.18 383 ASN A C 1
ATOM 1935 O O . ASN A 1 270 ? 27.307 -4.642 -42.281 1.00 10.76 383 ASN A O 1
ATOM 1940 N N . SER A 1 271 ? 27.419 -5.713 -44.267 1.00 12.64 384 SER A N 1
ATOM 1941 C CA . SER A 1 271 ? 27.929 -4.535 -44.963 1.00 12.58 384 SER A CA 1
ATOM 1942 C C . SER A 1 271 ? 26.838 -3.591 -45.453 1.00 15.16 384 SER A C 1
ATOM 1943 O O . SER A 1 271 ? 27.158 -2.480 -45.897 1.00 15.26 384 SER A O 1
ATOM 1946 N N . GLY A 1 272 ? 25.571 -3.982 -45.368 1.00 14.06 385 GLY A N 1
ATOM 1947 C CA . GLY A 1 272 ? 24.513 -3.132 -45.895 1.00 13.11 385 GLY A CA 1
ATOM 1948 C C . GLY A 1 272 ? 24.347 -1.864 -45.075 1.00 14.25 385 GLY A C 1
ATOM 1949 O O . GLY A 1 272 ? 24.433 -1.873 -43.847 1.00 14.15 385 GLY A O 1
ATOM 1950 N N . THR A 1 273 ? 24.113 -0.749 -45.767 1.00 12.94 386 THR A N 1
ATOM 1951 C CA . THR A 1 273 ? 23.813 0.485 -45.066 1.00 11.88 386 THR A CA 1
ATOM 1952 C C . THR A 1 273 ? 22.314 0.666 -44.851 1.00 10.22 386 THR A C 1
ATOM 1953 O O . THR A 1 273 ? 21.914 1.449 -43.978 1.00 13.30 386 THR A O 1
ATOM 1957 N N . LYS A 1 274 ? 21.497 -0.053 -45.623 1.00 13.58 387 LYS A N 1
ATOM 1958 C CA . LYS A 1 274 ? 20.058 -0.094 -45.417 1.00 14.26 387 LYS A CA 1
ATOM 1959 C C . LYS A 1 274 ? 19.633 -1.553 -45.305 1.00 12.32 387 LYS A C 1
ATOM 1960 O O . LYS A 1 274 ? 19.776 -2.160 -44.237 1.00 11.63 387 LYS A O 1
ATOM 1966 N N . SER A 1 275 ? 19.166 -2.152 -46.400 1.00 11.88 388 SER A N 1
ATOM 1967 C CA . SER A 1 275 ? 18.798 -3.555 -46.380 1.00 11.17 388 SER A CA 1
ATOM 1968 C C . SER A 1 275 ? 20.037 -4.445 -46.281 1.00 12.29 388 SER A C 1
ATOM 1969 O O . SER A 1 275 ? 21.154 -4.002 -46.554 1.00 13.08 388 SER A O 1
ATOM 1972 N N . PRO A 1 276 ? 19.863 -5.703 -45.881 1.00 13.14 389 PRO A N 1
ATOM 1973 C CA . PRO A 1 276 ? 21.023 -6.592 -45.743 1.00 11.77 389 PRO A CA 1
ATOM 1974 C C . PRO A 1 276 ? 21.800 -6.733 -47.043 1.00 15.78 389 PRO A C 1
ATOM 1975 O O . PRO A 1 276 ? 21.231 -6.775 -48.140 1.00 16.50 389 PRO A O 1
ATOM 1979 N N . ALA A 1 277 ? 23.119 -6.827 -46.897 1.00 14.11 390 ALA A N 1
ATOM 1980 C CA . ALA A 1 277 ? 23.998 -7.133 -48.014 1.00 15.70 390 ALA A CA 1
ATOM 1981 C C . ALA A 1 277 ? 24.932 -8.263 -47.593 1.00 15.14 390 ALA A C 1
ATOM 1982 O O . ALA A 1 277 ? 24.468 -9.313 -47.141 1.00 17.23 390 ALA A O 1
ATOM 1984 N N . ALA A 1 278 ? 26.238 -8.067 -47.711 1.00 15.63 391 ALA A N 1
ATOM 1985 C CA . ALA A 1 278 ? 27.183 -9.150 -47.479 1.00 15.61 391 ALA A CA 1
ATOM 1986 C C . ALA A 1 278 ? 27.541 -9.299 -46.002 1.00 12.25 391 ALA A C 1
ATOM 1987 O O . ALA A 1 278 ? 27.581 -8.321 -45.248 1.00 12.51 391 ALA A O 1
ATOM 1989 N N . ASP A 1 279 ? 27.842 -10.532 -45.606 1.00 11.51 392 ASP A N 1
ATOM 1990 C CA . ASP A 1 279 ? 28.429 -10.765 -44.288 1.00 11.75 392 ASP A CA 1
ATOM 1991 C C . ASP A 1 279 ? 29.721 -9.973 -44.132 1.00 15.01 392 ASP A C 1
ATOM 1992 O O . ASP A 1 279 ? 30.490 -9.796 -45.082 1.00 15.12 392 ASP A O 1
ATOM 1997 N N . SER A 1 280 ? 29.968 -9.509 -42.913 1.00 11.56 393 SER A N 1
ATOM 1998 C CA . SER A 1 280 ? 31.192 -8.786 -42.609 1.00 10.68 393 SER A CA 1
ATOM 1999 C C . SER A 1 280 ? 31.516 -8.982 -41.132 1.00 10.95 393 SER A C 1
ATOM 2000 O O . SER A 1 280 ? 30.809 -9.689 -40.405 1.00 9.84 393 SER A O 1
ATOM 2003 N N . TYR A 1 281 ? 32.617 -8.371 -40.700 1.00 9.05 394 TYR A N 1
ATOM 2004 C CA . TYR A 1 281 ? 33.010 -8.300 -39.297 1.00 8.89 394 TYR A CA 1
ATOM 2005 C C . TYR A 1 281 ? 33.307 -6.841 -39.000 1.00 11.35 394 TYR A C 1
ATOM 2006 O O . TYR A 1 281 ? 33.800 -6.122 -39.877 1.00 14.94 394 TYR A O 1
ATOM 2015 N N . ALA A 1 282 ? 32.978 -6.389 -37.788 1.00 8.43 395 ALA A N 1
ATOM 2016 C CA . ALA A 1 282 ? 33.168 -4.987 -37.452 1.00 8.99 395 ALA A CA 1
ATOM 2017 C C . ALA A 1 282 ? 33.448 -4.840 -35.971 1.00 8.74 395 ALA A C 1
ATOM 2018 O O . ALA A 1 282 ? 33.015 -5.660 -35.159 1.00 8.04 395 ALA A O 1
ATOM 2020 N N . SER A 1 283 ? 34.203 -3.797 -35.639 1.00 9.35 396 SER A N 1
ATOM 2021 C CA . SER A 1 283 ? 34.539 -3.475 -34.264 1.00 8.51 396 SER A CA 1
ATOM 2022 C C . SER A 1 283 ? 33.605 -2.374 -33.771 1.00 9.42 396 SER A C 1
ATOM 2023 O O . SER A 1 283 ? 33.497 -1.314 -34.405 1.00 11.92 396 SER A O 1
ATOM 2026 N N . TYR A 1 284 ? 32.925 -2.635 -32.653 1.00 8.89 397 TYR A N 1
ATOM 2027 C CA . TYR A 1 284 ? 32.011 -1.687 -32.028 1.00 6.34 397 TYR A CA 1
ATOM 2028 C C . TYR A 1 284 ? 32.446 -1.390 -30.596 1.00 7.86 397 TYR A C 1
ATOM 2029 O O . TYR A 1 284 ? 33.148 -2.182 -29.951 1.00 8.62 397 TYR A O 1
ATOM 2038 N N . ASN A 1 285 ? 32.007 -0.228 -30.106 1.00 9.30 398 ASN A N 1
ATOM 2039 C CA . ASN A 1 285 ? 32.165 0.206 -28.721 1.00 8.88 398 ASN A CA 1
ATOM 2040 C C . ASN A 1 285 ? 30.796 0.295 -28.055 1.00 7.77 398 ASN A C 1
ATOM 2041 O O . ASN A 1 285 ? 29.829 0.761 -28.672 1.00 10.19 398 ASN A O 1
ATOM 2046 N N . GLY A 1 286 ? 30.724 -0.066 -26.783 1.00 7.73 399 GLY A N 1
ATOM 2047 C CA . GLY A 1 286 ? 29.534 0.240 -26.003 1.00 8.26 399 GLY A CA 1
ATOM 2048 C C . GLY A 1 286 ? 29.369 -0.705 -24.835 1.00 7.86 399 GLY A C 1
ATOM 2049 O O . GLY A 1 286 ? 29.928 -1.802 -24.790 1.00 7.61 399 GLY A O 1
ATOM 2050 N N . THR A 1 287 ? 28.552 -0.282 -23.858 1.00 7.79 400 THR A N 1
ATOM 2051 C CA . THR A 1 287 ? 28.134 -1.252 -22.847 1.00 7.18 400 THR A CA 1
ATOM 2052 C C . THR A 1 287 ? 27.327 -2.384 -23.478 1.00 7.52 400 THR A C 1
ATOM 2053 O O . THR A 1 287 ? 27.255 -3.475 -22.898 1.00 7.37 400 THR A O 1
ATOM 2057 N N . SER A 1 288 ? 26.789 -2.166 -24.686 1.00 8.04 401 SER A N 1
ATOM 2058 C CA . SER A 1 288 ? 26.161 -3.241 -25.455 1.00 6.58 401 SER A CA 1
ATOM 2059 C C . SER A 1 288 ? 27.100 -4.397 -25.717 1.00 7.10 401 SER A C 1
ATOM 2060 O O . SER A 1 288 ? 26.633 -5.526 -25.880 1.00 7.35 401 SER A O 1
ATOM 2063 N N . MET A 1 289 ? 28.407 -4.125 -25.850 1.00 7.29 402 MET A N 1
ATOM 2064 C CA . MET A 1 289 ? 29.418 -5.142 -26.133 1.00 7.30 402 MET A CA 1
ATOM 2065 C C . MET A 1 289 ? 29.886 -5.843 -24.864 1.00 6.45 402 MET A C 1
ATOM 2066 O O . MET A 1 289 ? 30.233 -7.026 -24.898 1.00 7.08 402 MET A O 1
ATOM 2071 N N . ALA A 1 290 ? 29.907 -5.117 -23.744 1.00 7.19 403 ALA A N 1
ATOM 2072 C CA . ALA A 1 290 ? 30.310 -5.699 -22.468 1.00 7.08 403 ALA A CA 1
ATOM 2073 C C . ALA A 1 290 ? 29.267 -6.692 -21.973 1.00 7.28 403 ALA A C 1
ATOM 2074 O O . ALA A 1 290 ? 29.607 -7.746 -21.418 1.00 7.21 403 ALA A O 1
ATOM 2076 N N . THR A 1 291 ? 27.993 -6.379 -22.214 1.00 6.78 404 THR A N 1
ATOM 2077 C CA . THR A 1 291 ? 26.894 -7.200 -21.718 1.00 6.55 404 THR A CA 1
ATOM 2078 C C . THR A 1 291 ? 26.982 -8.642 -22.205 1.00 5.31 404 THR A C 1
ATOM 2079 O O . THR A 1 291 ? 26.917 -9.549 -21.361 1.00 6.52 404 THR A O 1
ATOM 2083 N N . PRO A 1 292 ? 27.149 -8.930 -23.502 1.00 6.08 405 PRO A N 1
ATOM 2084 C CA . PRO A 1 292 ? 27.250 -10.331 -23.929 1.00 6.06 405 PRO A CA 1
ATOM 2085 C C . PRO A 1 292 ? 28.530 -11.022 -23.480 1.00 6.26 405 PRO A C 1
ATOM 2086 O O . PRO A 1 292 ? 28.553 -12.257 -23.455 1.00 6.90 405 PRO A O 1
ATOM 2090 N N . HIS A 1 293 ? 29.592 -10.297 -23.104 1.00 6.27 406 HIS A N 1
ATOM 2091 C CA . HIS A 1 293 ? 30.710 -11.018 -22.481 1.00 5.91 406 HIS A CA 1
ATOM 2092 C C . HIS A 1 293 ? 30.260 -11.643 -21.168 1.00 6.67 406 HIS A C 1
ATOM 2093 O O . HIS A 1 293 ? 30.602 -12.792 -20.864 1.00 7.28 406 HIS A O 1
ATOM 2100 N N . VAL A 1 294 ? 29.441 -10.916 -20.403 1.00 6.71 407 VAL A N 1
ATOM 2101 C CA . VAL A 1 294 ? 28.917 -11.446 -19.147 1.00 6.54 407 VAL A CA 1
ATOM 2102 C C . VAL A 1 294 ? 27.867 -12.522 -19.408 1.00 8.64 407 VAL A C 1
ATOM 2103 O O . VAL A 1 294 ? 27.882 -13.592 -18.790 1.00 7.53 407 VAL A O 1
ATOM 2107 N N . ALA A 1 295 ? 26.926 -12.249 -20.310 1.00 7.22 408 ALA A N 1
ATOM 2108 C CA . ALA A 1 295 ? 25.881 -13.232 -20.574 1.00 6.78 408 ALA A CA 1
ATOM 2109 C C . ALA A 1 295 ? 26.462 -14.524 -21.136 1.00 8.83 408 ALA A C 1
ATOM 2110 O O . ALA A 1 295 ? 26.023 -15.620 -20.771 1.00 7.89 408 ALA A O 1
ATOM 2112 N N . GLY A 1 296 ? 27.446 -14.416 -22.033 1.00 6.43 409 GLY A N 1
ATOM 2113 C CA . GLY A 1 296 ? 28.102 -15.612 -22.539 1.00 7.47 409 GLY A CA 1
ATOM 2114 C C . GLY A 1 296 ? 28.826 -16.373 -21.443 1.00 7.75 409 GLY A C 1
ATOM 2115 O O . GLY A 1 296 ? 28.823 -17.611 -21.421 1.00 8.09 409 GLY A O 1
ATOM 2116 N N . THR A 1 297 ? 29.459 -15.644 -20.519 1.00 7.95 410 THR A N 1
ATOM 2117 C CA . THR A 1 297 ? 30.117 -16.306 -19.395 1.00 8.16 410 THR A CA 1
ATOM 2118 C C . THR A 1 297 ? 29.108 -17.073 -18.550 1.00 8.38 410 THR A C 1
ATOM 2119 O O . THR A 1 297 ? 29.368 -18.214 -18.142 1.00 7.72 410 THR A O 1
ATOM 2123 N N . VAL A 1 298 ? 27.932 -16.486 -18.312 1.00 7.99 411 VAL A N 1
ATOM 2124 C CA . VAL A 1 298 ? 26.888 -17.198 -17.578 1.00 7.72 411 VAL A CA 1
ATOM 2125 C C . VAL A 1 298 ? 26.483 -18.460 -18.334 1.00 8.97 411 VAL A C 1
ATOM 2126 O O . VAL A 1 298 ? 26.235 -19.510 -17.732 1.00 8.94 411 VAL A O 1
ATOM 2130 N N . ALA A 1 299 ? 26.404 -18.377 -19.666 1.00 7.17 412 ALA A N 1
ATOM 2131 C CA . ALA A 1 299 ? 26.038 -19.548 -20.462 1.00 6.74 412 ALA A CA 1
ATOM 2132 C C . ALA A 1 299 ? 27.051 -20.673 -20.287 1.00 9.08 412 ALA A C 1
ATOM 2133 O O . ALA A 1 299 ? 26.678 -21.851 -20.235 1.00 8.36 412 ALA A O 1
ATOM 2135 N N . LEU A 1 300 ? 28.338 -20.322 -20.181 1.00 8.75 413 LEU A N 1
ATOM 2136 C CA . LEU A 1 300 ? 29.353 -21.338 -19.906 1.00 9.15 413 LEU A CA 1
ATOM 2137 C C . LEU A 1 300 ? 29.264 -21.846 -18.474 1.00 8.98 413 LEU A C 1
ATOM 2138 O O . LEU A 1 300 ? 29.462 -23.042 -18.229 1.00 9.17 413 LEU A O 1
ATOM 2143 N N . MET A 1 301 ? 28.994 -20.954 -17.518 1.00 8.11 414 MET A N 1
ATOM 2144 C CA . MET A 1 301 ? 28.820 -21.379 -16.132 1.00 8.18 414 MET A CA 1
ATOM 2145 C C . MET A 1 301 ? 27.726 -22.427 -16.022 1.00 9.33 414 MET A C 1
ATOM 2146 O O . MET A 1 301 ? 27.888 -23.446 -15.332 1.00 9.93 414 MET A O 1
ATOM 2151 N N . LEU A 1 302 ? 26.607 -22.206 -16.721 1.00 8.69 415 LEU A N 1
ATOM 2152 C CA . LEU A 1 302 ? 25.493 -23.146 -16.689 1.00 9.45 415 LEU A CA 1
ATOM 2153 C C . LEU A 1 302 ? 25.789 -24.423 -17.468 1.00 11.07 415 LEU A C 1
ATOM 2154 O O . LEU A 1 302 ? 25.326 -25.503 -17.082 1.00 12.42 415 LEU A O 1
ATOM 2159 N N . ALA A 1 303 ? 26.535 -24.330 -18.575 1.00 9.22 416 ALA A N 1
ATOM 2160 C CA . ALA A 1 303 ? 26.956 -25.544 -19.263 1.00 9.35 416 ALA A CA 1
ATOM 2161 C C . ALA A 1 303 ? 27.836 -26.395 -18.356 1.00 10.93 416 ALA A C 1
ATOM 2162 O O . ALA A 1 303 ? 27.760 -27.632 -18.385 1.00 13.09 416 ALA A O 1
ATOM 2164 N N . ALA A 1 304 ? 28.672 -25.749 -17.545 1.00 9.80 417 ALA A N 1
ATOM 2165 C CA . ALA A 1 304 ? 29.563 -26.495 -16.656 1.00 10.66 417 ALA A CA 1
ATOM 2166 C C . ALA A 1 304 ? 28.853 -26.982 -15.397 1.00 14.61 417 ALA A C 1
ATOM 2167 O O . ALA A 1 304 ? 29.254 -28.005 -14.825 1.00 15.26 417 ALA A O 1
ATOM 2169 N N . ASN A 1 305 ? 27.822 -26.269 -14.934 1.00 10.91 418 ASN A N 1
ATOM 2170 C CA . ASN A 1 305 ? 27.068 -26.692 -13.744 1.00 11.17 418 ASN A CA 1
ATOM 2171 C C . ASN A 1 305 ? 25.631 -26.185 -13.906 1.00 13.35 418 ASN A C 1
ATOM 2172 O O . ASN A 1 305 ? 25.319 -25.045 -13.559 1.00 13.58 418 ASN A O 1
ATOM 2177 N N . GLY A 1 306 ? 24.764 -27.053 -14.422 1.00 13.84 419 GLY A N 1
ATOM 2178 C CA . GLY A 1 306 ? 23.392 -26.669 -14.706 1.00 15.70 419 GLY A CA 1
ATOM 2179 C C . GLY A 1 306 ? 22.525 -26.436 -13.485 1.00 17.49 419 GLY A C 1
ATOM 2180 O O . GLY A 1 306 ? 21.378 -26.000 -13.641 1.00 20.44 419 GLY A O 1
ATOM 2181 N N . SER A 1 307 ? 23.042 -26.677 -12.284 1.00 16.93 420 SER A N 1
ATOM 2182 C CA . SER A 1 307 ? 22.234 -26.507 -11.084 1.00 18.37 420 SER A CA 1
ATOM 2183 C C . SER A 1 307 ? 22.362 -25.124 -10.452 1.00 21.30 420 SER A C 1
ATOM 2184 O O . SER A 1 307 ? 21.679 -24.850 -9.457 1.00 23.82 420 SER A O 1
ATOM 2187 N N . LEU A 1 308 ? 23.204 -24.243 -10.992 1.00 16.84 421 LEU A N 1
ATOM 2188 C CA . LEU A 1 308 ? 23.385 -22.925 -10.397 1.00 17.47 421 LEU A CA 1
ATOM 2189 C C . LEU A 1 308 ? 22.121 -22.081 -10.532 1.00 18.66 421 LEU A C 1
ATOM 2190 O O . LEU A 1 308 ? 21.490 -22.037 -11.595 1.00 16.48 421 LEU A O 1
ATOM 2195 N N . THR A 1 309 ? 21.756 -21.388 -9.433 1.00 18.57 422 THR A N 1
ATOM 2196 C CA . THR A 1 309 ? 20.625 -20.474 -9.426 1.00 19.09 422 THR A CA 1
ATOM 2197 C C . THR A 1 309 ? 21.071 -19.088 -9.867 1.00 17.83 422 THR A C 1
ATOM 2198 O O . THR A 1 309 ? 22.263 -18.768 -9.808 1.00 16.83 422 THR A O 1
ATOM 2202 N N . PRO A 1 310 ? 20.148 -18.228 -10.315 1.00 17.72 423 PRO A N 1
ATOM 2203 C CA . PRO A 1 310 ? 20.558 -16.851 -10.645 1.00 17.07 423 PRO A CA 1
ATOM 2204 C C . PRO A 1 310 ? 21.322 -16.178 -9.519 1.00 16.94 423 PRO A C 1
ATOM 2205 O O . PRO A 1 310 ? 22.315 -15.491 -9.781 1.00 16.13 423 PRO A O 1
ATOM 2209 N N . SER A 1 311 ? 20.904 -16.384 -8.268 1.00 17.52 424 SER A N 1
ATOM 2210 C CA . SER A 1 311 ? 21.623 -15.802 -7.142 1.00 19.93 424 SER A CA 1
ATOM 2211 C C . SER A 1 311 ? 23.049 -16.333 -7.066 1.00 17.01 424 SER A C 1
ATOM 2212 O O . SER A 1 311 ? 23.999 -15.564 -6.869 1.00 16.08 424 SER A O 1
ATOM 2215 N N . GLN A 1 312 ? 23.224 -17.644 -7.236 1.00 16.12 425 GLN A N 1
ATOM 2216 C CA . GLN A 1 312 ? 24.570 -18.205 -7.192 1.00 18.31 425 GLN A CA 1
ATOM 2217 C C . GLN A 1 312 ? 25.412 -17.703 -8.353 1.00 15.70 425 GLN A C 1
ATOM 2218 O O . GLN A 1 312 ? 26.626 -17.502 -8.209 1.00 15.17 425 GLN A O 1
ATOM 2224 N N . ILE A 1 313 ? 24.783 -17.502 -9.513 1.00 13.58 426 ILE A N 1
ATOM 2225 C CA . ILE A 1 313 ? 25.507 -17.012 -10.686 1.00 13.44 426 ILE A CA 1
ATOM 2226 C C . ILE A 1 313 ? 26.072 -15.620 -10.421 1.00 12.57 426 ILE A C 1
ATOM 2227 O O . ILE A 1 313 ? 27.252 -15.351 -10.680 1.00 11.63 426 ILE A O 1
ATOM 2232 N N . LEU A 1 314 ? 25.242 -14.712 -9.899 1.00 13.66 427 LEU A N 1
ATOM 2233 C CA . LEU A 1 314 ? 25.729 -13.369 -9.606 1.00 11.48 427 LEU A CA 1
ATOM 2234 C C . LEU A 1 314 ? 26.824 -13.396 -8.541 1.00 12.08 427 LEU A C 1
ATOM 2235 O O . LEU A 1 314 ? 27.844 -12.709 -8.677 1.00 12.92 427 LEU A O 1
ATOM 2240 N N . GLN A 1 315 ? 26.631 -14.184 -7.477 1.00 14.00 428 GLN A N 1
ATOM 2241 C CA . GLN A 1 315 ? 27.639 -14.261 -6.423 1.00 14.31 428 GLN A CA 1
ATOM 2242 C C . GLN A 1 315 ? 28.972 -14.761 -6.966 1.00 12.74 428 GLN A C 1
ATOM 2243 O O . GLN A 1 315 ? 30.026 -14.232 -6.603 1.00 13.70 428 GLN A O 1
ATOM 2249 N N . LYS A 1 316 ? 28.940 -15.761 -7.855 1.00 13.48 429 LYS A N 1
ATOM 2250 C CA . LYS A 1 316 ? 30.184 -16.297 -8.405 1.00 11.34 429 LYS A CA 1
ATOM 2251 C C . LYS A 1 316 ? 30.824 -15.325 -9.392 1.00 11.05 429 LYS A C 1
ATOM 2252 O O . LYS A 1 316 ? 32.049 -15.186 -9.419 1.00 13.22 429 LYS A O 1
ATOM 2258 N N . LEU A 1 317 ? 30.015 -14.653 -10.216 1.00 11.59 430 LEU A N 1
ATOM 2259 C CA . LEU A 1 317 ? 30.562 -13.634 -11.102 1.00 11.14 430 LEU A CA 1
ATOM 2260 C C . LEU A 1 317 ? 31.323 -12.577 -10.312 1.00 11.49 430 LEU A C 1
ATOM 2261 O O . LEU A 1 317 ? 32.415 -12.153 -10.707 1.00 12.25 430 LEU A O 1
ATOM 2266 N N . GLN A 1 318 ? 30.744 -12.119 -9.201 1.00 11.99 431 GLN A N 1
ATOM 2267 C CA . GLN A 1 318 ? 31.360 -11.025 -8.466 1.00 12.27 431 GLN A CA 1
ATOM 2268 C C . GLN A 1 318 ? 32.563 -11.513 -7.664 1.00 15.08 431 GLN A C 1
ATOM 2269 O O . GLN A 1 318 ? 33.594 -10.839 -7.621 1.00 14.94 431 GLN A O 1
ATOM 2275 N N . ALA A 1 319 ? 32.462 -12.701 -7.067 1.00 14.19 432 ALA A N 1
ATOM 2276 C CA . ALA A 1 319 ? 33.569 -13.223 -6.267 1.00 15.22 432 ALA A CA 1
ATOM 2277 C C . ALA A 1 319 ? 34.795 -13.537 -7.116 1.00 15.06 432 ALA A C 1
ATOM 2278 O O . ALA A 1 319 ? 35.924 -13.473 -6.614 1.00 17.49 432 ALA A O 1
ATOM 2280 N N . SER A 1 320 ? 34.596 -13.888 -8.387 1.00 13.66 433 SER A N 1
ATOM 2281 C CA . SER A 1 320 ? 35.681 -14.273 -9.280 1.00 12.31 433 SER A CA 1
ATOM 2282 C C . SER A 1 320 ? 36.227 -13.114 -10.096 1.00 12.06 433 SER A C 1
ATOM 2283 O O . SER A 1 320 ? 37.214 -13.301 -10.815 1.00 12.74 433 SER A O 1
ATOM 2286 N N . ALA A 1 321 ? 35.612 -11.937 -10.015 1.00 11.79 434 ALA A N 1
ATOM 2287 C CA . ALA A 1 321 ? 36.094 -10.789 -10.764 1.00 11.20 434 ALA A CA 1
ATOM 2288 C C . ALA A 1 321 ? 37.478 -10.368 -10.279 1.00 14.40 434 ALA A C 1
ATOM 2289 O O . ALA A 1 321 ? 37.814 -10.507 -9.100 1.00 16.06 434 ALA A O 1
ATOM 2291 N N . ARG A 1 322 ? 38.312 -9.842 -11.239 1.00 12.84 435 ARG A N 1
ATOM 2292 C CA . ARG A 1 322 ? 39.653 -9.370 -10.889 1.00 13.45 435 ARG A CA 1
ATOM 2293 C C . ARG A 1 322 ? 39.605 -7.935 -10.377 1.00 16.06 435 ARG A C 1
ATOM 2294 O O . ARG A 1 322 ? 38.796 -7.127 -10.841 1.00 14.38 435 ARG A O 1
ATOM 2302 N N . PRO A 1 323 ? 40.465 -7.571 -9.425 1.00 15.86 436 PRO A N 1
ATOM 2303 C CA . PRO A 1 323 ? 40.513 -6.171 -8.985 1.00 18.01 436 PRO A CA 1
ATOM 2304 C C . PRO A 1 323 ? 40.877 -5.244 -10.134 1.00 14.19 436 PRO A C 1
ATOM 2305 O O . PRO A 1 323 ? 41.605 -5.614 -11.056 1.00 16.17 436 PRO A O 1
ATOM 2309 N N . PHE A 1 324 ? 40.366 -4.019 -10.062 1.00 14.93 437 PHE A N 1
ATOM 2310 C CA . PHE A 1 324 ? 40.690 -3.027 -11.071 1.00 16.39 437 PHE A CA 1
ATOM 2311 C C . PHE A 1 324 ? 42.150 -2.600 -10.930 1.00 19.52 437 PHE A C 1
ATOM 2312 O O . PHE A 1 324 ? 42.640 -2.438 -9.808 1.00 19.72 437 PHE A O 1
ATOM 2320 N N . PRO A 1 325 ? 42.862 -2.408 -12.037 1.00 17.80 438 PRO A N 1
ATOM 2321 C CA . PRO A 1 325 ? 44.261 -1.969 -11.944 1.00 20.82 438 PRO A CA 1
ATOM 2322 C C . PRO A 1 325 ? 44.365 -0.543 -11.429 1.00 24.09 438 PRO A C 1
ATOM 2323 O O . PRO A 1 325 ? 43.432 0.256 -11.515 1.00 18.46 438 PRO A O 1
ATOM 2327 N N . SER A 1 326 ? 45.535 -0.225 -10.882 1.00 23.53 439 SER A N 1
ATOM 2328 C CA . SER A 1 326 ? 45.788 1.141 -10.450 1.00 22.89 439 SER A CA 1
ATOM 2329 C C . SER A 1 326 ? 45.595 2.109 -11.609 1.00 21.00 439 SER A C 1
ATOM 2330 O O . SER A 1 326 ? 46.038 1.853 -12.732 1.00 23.01 439 SER A O 1
ATOM 2333 N N . GLY A 1 327 ? 44.917 3.222 -11.333 1.00 24.16 440 GLY A N 1
ATOM 2334 C CA . GLY A 1 327 ? 44.654 4.221 -12.353 1.00 22.78 440 GLY A CA 1
ATOM 2335 C C . GLY A 1 327 ? 43.579 3.842 -13.349 1.00 24.12 440 GLY A C 1
ATOM 2336 O O . GLY A 1 327 ? 43.504 4.438 -14.429 1.00 24.58 440 GLY A O 1
ATOM 2337 N N . SER A 1 328 ? 42.738 2.863 -13.014 1.00 21.43 441 SER A N 1
ATOM 2338 C CA . SER A 1 328 ? 41.737 2.380 -13.959 1.00 22.88 441 SER A CA 1
ATOM 2339 C C . SER A 1 328 ? 40.579 3.349 -14.149 1.00 20.73 441 SER A C 1
ATOM 2340 O O . SER A 1 328 ? 39.878 3.256 -15.160 1.00 17.48 441 SER A O 1
ATOM 2343 N N . GLY A 1 329 ? 40.355 4.264 -13.209 1.00 18.31 442 GLY A N 1
ATOM 2344 C CA . GLY A 1 329 ? 39.143 5.050 -13.221 1.00 19.45 442 GLY A CA 1
ATOM 2345 C C . GLY A 1 329 ? 37.928 4.305 -12.720 1.00 18.20 442 GLY A C 1
ATOM 2346 O O . GLY A 1 329 ? 36.812 4.825 -12.826 1.00 17.80 442 GLY A O 1
ATOM 2347 N N . CYS A 1 330 ? 38.118 3.105 -12.176 1.00 18.50 443 CYS A N 1
ATOM 2348 C CA . CYS A 1 330 ? 37.047 2.247 -11.698 1.00 20.30 443 CYS A CA 1
ATOM 2349 C C . CYS A 1 330 ? 37.209 1.975 -10.210 1.00 19.98 443 CYS A C 1
ATOM 2350 O O . CYS A 1 330 ? 38.324 1.980 -9.678 1.00 22.46 443 CYS A O 1
ATOM 2353 N N . SER A 1 331 ? 36.086 1.709 -9.551 1.00 16.27 444 SER A N 1
ATOM 2354 C CA . SER A 1 331 ? 36.073 1.237 -8.174 1.00 18.92 444 SER A CA 1
ATOM 2355 C C . SER A 1 331 ? 34.901 0.282 -7.997 1.00 19.62 444 SER A C 1
ATOM 2356 O O . SER A 1 331 ? 33.982 0.237 -8.822 1.00 17.06 444 SER A O 1
ATOM 2359 N N . THR A 1 332 ? 34.920 -0.468 -6.889 1.00 16.39 445 THR A N 1
ATOM 2360 C CA . THR A 1 332 ? 33.819 -1.390 -6.623 1.00 18.85 445 THR A CA 1
ATOM 2361 C C . THR A 1 332 ? 32.522 -0.681 -6.249 1.00 17.20 445 THR A C 1
ATOM 2362 O O . THR A 1 332 ? 31.485 -1.340 -6.145 1.00 17.61 445 THR A O 1
ATOM 2366 N N . SER A 1 333 ? 32.534 0.634 -6.055 1.00 18.67 446 SER A N 1
ATOM 2367 C CA . SER A 1 333 ? 31.284 1.358 -5.870 1.00 18.71 446 SER A CA 1
ATOM 2368 C C . SER A 1 333 ? 30.761 1.981 -7.161 1.00 18.47 446 SER A C 1
ATOM 2369 O O . SER A 1 333 ? 29.637 2.489 -7.177 1.00 18.54 446 SER A O 1
ATOM 2372 N N . THR A 1 334 ? 31.531 1.945 -8.246 1.00 16.67 447 THR A N 1
ATOM 2373 C CA . THR A 1 334 ? 31.115 2.583 -9.488 1.00 16.06 447 THR A CA 1
ATOM 2374 C C . THR A 1 334 ? 31.078 1.640 -10.681 1.00 15.99 447 THR A C 1
ATOM 2375 O O . THR A 1 334 ? 30.248 1.833 -11.575 1.00 14.87 447 THR A O 1
ATOM 2379 N N . CYS A 1 335 ? 31.950 0.627 -10.718 1.00 14.38 448 CYS A N 1
ATOM 2380 C CA . CYS A 1 335 ? 32.084 -0.246 -11.882 1.00 13.58 448 CYS A CA 1
ATOM 2381 C C . CYS A 1 335 ? 31.836 -1.711 -11.536 1.00 13.57 448 CYS A C 1
ATOM 2382 O O . CYS A 1 335 ? 32.218 -2.604 -12.301 1.00 13.33 448 CYS A O 1
ATOM 2385 N N . GLY A 1 336 ? 31.189 -1.985 -10.411 1.00 11.56 449 GLY A N 1
ATOM 2386 C CA . GLY A 1 336 ? 30.922 -3.352 -10.028 1.00 12.33 449 GLY A CA 1
ATOM 2387 C C . GLY A 1 336 ? 32.089 -4.020 -9.327 1.00 13.26 449 GLY A C 1
ATOM 2388 O O . GLY A 1 336 ? 33.072 -3.393 -8.927 1.00 14.04 449 GLY A O 1
ATOM 2389 N N . ALA A 1 337 ? 31.979 -5.345 -9.218 1.00 13.72 450 ALA A N 1
ATOM 2390 C CA . ALA A 1 337 ? 32.865 -6.102 -8.336 1.00 14.28 450 ALA A CA 1
ATOM 2391 C C . ALA A 1 337 ? 34.307 -6.146 -8.826 1.00 16.43 450 ALA A C 1
ATOM 2392 O O . ALA A 1 337 ? 35.215 -6.411 -8.025 1.00 16.36 450 ALA A O 1
ATOM 2394 N N . GLY A 1 338 ? 34.538 -5.892 -10.100 1.00 14.20 451 GLY A N 1
ATOM 2395 C CA . GLY A 1 338 ? 35.854 -6.018 -10.697 1.00 13.36 451 GLY A CA 1
ATOM 2396 C C . GLY A 1 338 ? 35.715 -6.300 -12.180 1.00 14.28 451 GLY A C 1
ATOM 2397 O O . GLY A 1 338 ? 34.650 -6.099 -12.752 1.00 12.72 451 GLY A O 1
ATOM 2398 N N . LEU A 1 339 ? 36.810 -6.763 -12.783 1.00 12.73 452 LEU A N 1
ATOM 2399 C CA . LEU A 1 339 ? 36.835 -7.108 -14.201 1.00 11.45 452 LEU A CA 1
ATOM 2400 C C . LEU A 1 339 ? 36.375 -8.545 -14.394 1.00 11.50 452 LEU A C 1
ATOM 2401 O O . LEU A 1 339 ? 36.854 -9.449 -13.703 1.00 10.02 452 LEU A O 1
ATOM 2406 N N . LEU A 1 340 ? 35.454 -8.756 -15.342 1.00 10.14 453 LEU A N 1
ATOM 2407 C CA . LEU A 1 340 ? 34.976 -10.103 -15.648 1.00 9.32 453 LEU A CA 1
ATOM 2408 C C . LEU A 1 340 ? 36.127 -11.080 -15.866 1.00 10.26 453 LEU A C 1
ATOM 2409 O O . LEU A 1 340 ? 37.077 -10.796 -16.600 1.00 9.17 453 LEU A O 1
ATOM 2414 N N . ASP A 1 341 ? 36.024 -12.251 -15.246 1.00 7.90 454 ASP A N 1
ATOM 2415 C CA . ASP A 1 341 ? 37.003 -13.316 -15.472 1.00 8.70 454 ASP A CA 1
ATOM 2416 C C . ASP A 1 341 ? 36.249 -14.626 -15.648 1.00 10.38 454 ASP A C 1
ATOM 2417 O O . ASP A 1 341 ? 35.880 -15.276 -14.671 1.00 10.34 454 ASP A O 1
ATOM 2422 N N . ALA A 1 342 ? 36.015 -15.005 -16.905 1.00 8.11 455 ALA A N 1
ATOM 2423 C CA . ALA A 1 342 ? 35.312 -16.247 -17.181 1.00 9.17 455 ALA A CA 1
ATOM 2424 C C . ALA A 1 342 ? 36.128 -17.454 -16.750 1.00 9.84 455 ALA A C 1
ATOM 2425 O O . ALA A 1 342 ? 35.565 -18.456 -16.293 1.00 9.13 455 ALA A O 1
ATOM 2427 N N . GLY A 1 343 ? 37.453 -17.375 -16.899 1.00 10.24 456 GLY A N 1
ATOM 2428 C CA . GLY A 1 343 ? 38.300 -18.479 -16.477 1.00 11.76 456 GLY A CA 1
ATOM 2429 C C . GLY A 1 343 ? 38.165 -18.788 -15.003 1.00 12.05 456 GLY A C 1
ATOM 2430 O O . GLY A 1 343 ? 38.257 -19.949 -14.600 1.00 13.85 456 GLY A O 1
ATOM 2431 N N . ALA A 1 344 ? 37.946 -17.760 -14.180 1.00 11.75 457 ALA A N 1
ATOM 2432 C CA . ALA A 1 344 ? 37.722 -17.945 -12.751 1.00 11.54 457 ALA A CA 1
ATOM 2433 C C . ALA A 1 344 ? 36.261 -18.227 -12.412 1.00 12.63 457 ALA A C 1
ATOM 2434 O O . ALA A 1 344 ? 35.976 -18.912 -11.421 1.00 13.65 457 ALA A O 1
ATOM 2436 N N . ALA A 1 345 ? 35.322 -17.713 -13.211 1.00 9.65 458 ALA A N 1
ATOM 2437 C CA . ALA A 1 345 ? 33.909 -17.874 -12.903 1.00 9.76 458 ALA A CA 1
ATOM 2438 C C . ALA A 1 345 ? 33.376 -19.252 -13.275 1.00 10.96 458 ALA A C 1
ATOM 2439 O O . ALA A 1 345 ? 32.461 -19.755 -12.614 1.00 11.86 458 ALA A O 1
ATOM 2441 N N . VAL A 1 346 ? 33.875 -19.842 -14.357 1.00 9.72 459 VAL A N 1
ATOM 2442 C CA . VAL A 1 346 ? 33.355 -21.108 -14.861 1.00 10.26 459 VAL A CA 1
ATOM 2443 C C . VAL A 1 346 ? 33.979 -22.243 -14.052 1.00 12.15 459 VAL A C 1
ATOM 2444 O O . VAL A 1 346 ? 35.205 -22.356 -13.952 1.00 14.89 459 VAL A O 1
ATOM 2448 N N . ASN A 1 347 ? 33.133 -23.067 -13.451 1.00 12.33 460 ASN A N 1
ATOM 2449 C CA . ASN A 1 347 ? 33.567 -24.092 -12.507 1.00 13.47 460 ASN A CA 1
ATOM 2450 C C . ASN A 1 347 ? 32.713 -25.329 -12.737 1.00 14.87 460 ASN A C 1
ATOM 2451 O O . ASN A 1 347 ? 31.485 -25.265 -12.618 1.00 16.21 460 ASN A O 1
ATOM 2456 N N . ALA A 1 348 ? 33.354 -26.444 -13.080 1.00 14.87 461 ALA A N 1
ATOM 2457 C CA . ALA A 1 348 ? 32.629 -27.678 -13.340 1.00 15.27 461 ALA A CA 1
ATOM 2458 C C . ALA A 1 348 ? 31.914 -28.167 -12.088 1.00 15.56 461 ALA A C 1
ATOM 2459 O O . ALA A 1 348 ? 32.408 -28.012 -10.966 1.00 15.41 461 ALA A O 1
ATOM 2461 N N . ALA A 1 349 ? 30.731 -28.733 -12.287 1.00 17.07 462 ALA A N 1
ATOM 2462 C CA . ALA A 1 349 ? 30.071 -29.450 -11.210 1.00 14.81 462 ALA A CA 1
ATOM 2463 C C . ALA A 1 349 ? 30.974 -30.577 -10.727 1.00 13.95 462 ALA A C 1
ATOM 2464 O O . ALA A 1 349 ? 31.820 -31.090 -11.466 1.00 14.83 462 ALA A O 1
ATOM 2466 N N . ARG A 1 350 ? 30.789 -30.953 -9.468 1.00 14.74 463 ARG A N 1
ATOM 2467 C CA . ARG A 1 350 ? 31.591 -32.027 -8.904 1.00 12.49 463 ARG A CA 1
ATOM 2468 C C . ARG A 1 350 ? 31.376 -33.326 -9.671 1.00 11.14 463 ARG A C 1
ATOM 2469 O O . ARG A 1 350 ? 30.253 -33.669 -10.070 1.00 13.60 463 ARG A O 1
ATOM 2477 N N . GLN A 1 351 ? 32.466 -34.052 -9.864 1.00 9.82 464 GLN A N 1
ATOM 2478 C CA . GLN A 1 351 ? 32.404 -35.434 -10.306 1.00 10.06 464 GLN A CA 1
ATOM 2479 C C . GLN A 1 351 ? 32.232 -36.345 -9.095 1.00 10.03 464 GLN A C 1
ATOM 2480 O O . GLN A 1 351 ? 32.519 -35.962 -7.966 1.00 8.74 464 GLN A O 1
ATOM 2486 N N . HIS A 1 352 ? 31.733 -37.557 -9.337 1.00 8.92 465 HIS A N 1
ATOM 2487 C CA . HIS A 1 352 ? 31.378 -38.433 -8.226 1.00 9.63 465 HIS A CA 1
ATOM 2488 C C . HIS A 1 352 ? 31.564 -39.889 -8.628 1.00 9.48 465 HIS A C 1
ATOM 2489 O O . HIS A 1 352 ? 31.617 -40.230 -9.812 1.00 9.11 465 HIS A O 1
ATOM 2496 N N . HIS A 1 353 ? 31.631 -40.756 -7.625 1.00 7.73 466 HIS A N 1
ATOM 2497 C CA . HIS A 1 353 ? 31.724 -42.181 -7.919 1.00 9.54 466 HIS A CA 1
ATOM 2498 C C . HIS A 1 353 ? 30.448 -42.690 -8.594 1.00 9.60 466 HIS A C 1
ATOM 2499 O O . HIS A 1 353 ? 29.370 -42.117 -8.453 1.00 9.92 466 HIS A O 1
ATOM 2506 N N . HIS A 1 354 ? 30.576 -43.791 -9.343 1.00 8.70 467 HIS A N 1
ATOM 2507 C CA . HIS A 1 354 ? 29.395 -44.398 -9.976 1.00 8.76 467 HIS A CA 1
ATOM 2508 C C . HIS A 1 354 ? 29.035 -45.722 -9.276 1.00 10.85 467 HIS A C 1
ATOM 2509 O O . HIS A 1 354 ? 28.663 -46.731 -9.910 1.00 10.25 467 HIS A O 1
ATOM 2516 N N . HIS A 1 355 ? 29.171 -45.731 -7.958 1.00 6.98 468 HIS A N 1
ATOM 2517 N N . LEU B 1 1 ? -0.504 -0.059 -12.540 1.00 10.79 114 LEU B N 1
ATOM 2518 C CA . LEU B 1 1 ? 0.020 0.075 -11.178 1.00 9.99 114 LEU B CA 1
ATOM 2519 C C . LEU B 1 1 ? -0.959 0.926 -10.389 1.00 9.76 114 LEU B C 1
ATOM 2520 O O . LEU B 1 1 ? -1.431 1.930 -10.918 1.00 10.33 114 LEU B O 1
ATOM 2525 N N . VAL B 1 2 ? -1.277 0.531 -9.156 1.00 9.86 115 VAL B N 1
ATOM 2526 C CA . VAL B 1 2 ? -2.132 1.357 -8.298 1.00 10.70 115 VAL B CA 1
ATOM 2527 C C . VAL B 1 2 ? -1.423 1.605 -6.969 1.00 10.31 115 VAL B C 1
ATOM 2528 O O . VAL B 1 2 ? -0.665 0.748 -6.490 1.00 12.51 115 VAL B O 1
ATOM 2532 N N . PRO B 1 3 ? -1.622 2.768 -6.359 1.00 8.33 116 PRO B N 1
ATOM 2533 C CA . PRO B 1 3 ? -1.040 3.040 -5.047 1.00 9.18 116 PRO B CA 1
ATOM 2534 C C . PRO B 1 3 ? -1.927 2.501 -3.938 1.00 9.43 116 PRO B C 1
ATOM 2535 O O . PRO B 1 3 ? -3.101 2.195 -4.148 1.00 9.57 116 PRO B O 1
ATOM 2539 N N . ASN B 1 4 ? -1.349 2.418 -2.734 1.00 9.21 117 ASN B N 1
ATOM 2540 C CA . ASN B 1 4 ? -2.042 1.819 -1.599 1.00 8.24 117 ASN B CA 1
ATOM 2541 C C . ASN B 1 4 ? -2.764 2.826 -0.701 1.00 10.74 117 ASN B C 1
ATOM 2542 O O . ASN B 1 4 ? -3.180 2.459 0.407 1.00 10.48 117 ASN B O 1
ATOM 2547 N N . ASP B 1 5 ? -2.924 4.076 -1.132 1.00 8.62 118 ASP B N 1
ATOM 2548 C CA . ASP B 1 5 ? -3.467 5.082 -0.226 1.00 7.88 118 ASP B CA 1
ATOM 2549 C C . ASP B 1 5 ? -4.910 4.774 0.153 1.00 7.91 118 ASP B C 1
ATOM 2550 O O . ASP B 1 5 ? -5.710 4.317 -0.671 1.00 8.21 118 ASP B O 1
ATOM 2555 N N . THR B 1 6 ? -5.225 5.069 1.416 1.00 8.42 119 THR B N 1
ATOM 2556 C CA . THR B 1 6 ? -6.511 4.734 2.021 1.00 8.79 119 THR B CA 1
ATOM 2557 C C . THR B 1 6 ? -7.700 5.234 1.214 1.00 10.39 119 THR B C 1
ATOM 2558 O O . THR B 1 6 ? -8.715 4.534 1.087 1.00 10.51 119 THR B O 1
ATOM 2562 N N . ARG B 1 7 ? -7.617 6.459 0.691 1.00 7.81 120 ARG B N 1
ATOM 2563 C CA . ARG B 1 7 ? -8.731 7.116 0.027 1.00 8.65 120 ARG B CA 1
ATOM 2564 C C . ARG B 1 7 ? -8.636 7.077 -1.491 1.00 6.78 120 ARG B C 1
ATOM 2565 O O . ARG B 1 7 ? -9.485 7.672 -2.164 1.00 8.30 120 ARG B O 1
ATOM 2573 N N . TYR B 1 8 ? -7.621 6.402 -2.050 1.00 7.58 121 TYR B N 1
ATOM 2574 C CA . TYR B 1 8 ? -7.460 6.393 -3.502 1.00 7.29 121 TYR B CA 1
ATOM 2575 C C . TYR B 1 8 ? -8.708 5.860 -4.211 1.00 8.25 121 TYR B C 1
ATOM 2576 O O . TYR B 1 8 ? -9.080 6.351 -5.283 1.00 8.87 121 TYR B O 1
ATOM 2585 N N . SER B 1 9 ? -9.381 4.854 -3.632 1.00 7.82 122 SER B N 1
ATOM 2586 C CA . SER B 1 9 ? -10.547 4.288 -4.308 1.00 7.42 122 SER B CA 1
ATOM 2587 C C . SER B 1 9 ? -11.675 5.292 -4.485 1.00 8.73 122 SER B C 1
ATOM 2588 O O . SER B 1 9 ? -12.533 5.097 -5.354 1.00 10.80 122 SER B O 1
ATOM 2591 N N . GLU B 1 10 ? -11.688 6.362 -3.688 1.00 8.65 123 GLU B N 1
ATOM 2592 C CA . GLU B 1 10 ? -12.689 7.411 -3.824 1.00 8.47 123 GLU B CA 1
ATOM 2593 C C . GLU B 1 10 ? -12.318 8.435 -4.884 1.00 8.24 123 GLU B C 1
ATOM 2594 O O . GLU B 1 10 ? -13.156 9.278 -5.216 1.00 10.48 123 GLU B O 1
ATOM 2600 N N . GLN B 1 11 ? -11.088 8.370 -5.403 1.00 7.92 124 GLN B N 1
ATOM 2601 C CA . GLN B 1 11 ? -10.601 9.321 -6.412 1.00 8.22 124 GLN B CA 1
ATOM 2602 C C . GLN B 1 11 ? -10.917 8.774 -7.804 1.00 7.75 124 GLN B C 1
ATOM 2603 O O . GLN B 1 11 ? -10.054 8.304 -8.549 1.00 8.10 124 GLN B O 1
ATOM 2609 N N . TRP B 1 12 ? -12.214 8.837 -8.140 1.00 8.01 125 TRP B N 1
ATOM 2610 C CA . TRP B 1 12 ? -12.696 8.272 -9.398 1.00 8.21 125 TRP B CA 1
ATOM 2611 C C . TRP B 1 12 ? -12.003 8.896 -10.598 1.00 8.62 125 TRP B C 1
ATOM 2612 O O . TRP B 1 12 ? -11.861 8.249 -11.643 1.00 9.08 125 TRP B O 1
ATOM 2623 N N . GLY B 1 13 ? -11.553 10.145 -10.470 1.00 7.63 126 GLY B N 1
ATOM 2624 C CA . GLY B 1 13 ? -10.923 10.796 -11.602 1.00 7.53 126 GLY B CA 1
ATOM 2625 C C . GLY B 1 13 ? -9.643 10.122 -12.049 1.00 8.40 126 GLY B C 1
ATOM 2626 O O . GLY B 1 13 ? -9.235 10.290 -13.201 1.00 8.05 126 GLY B O 1
ATOM 2627 N N . TYR B 1 14 ? -9.013 9.337 -11.175 1.00 7.07 127 TYR B N 1
ATOM 2628 C CA . TYR B 1 14 ? -7.806 8.622 -11.561 1.00 6.40 127 TYR B CA 1
ATOM 2629 C C . TYR B 1 14 ? -8.100 7.270 -12.179 1.00 9.05 127 TYR B C 1
ATOM 2630 O O . TYR B 1 14 ? -7.222 6.699 -12.837 1.00 9.48 127 TYR B O 1
ATOM 2639 N N . ALA B 1 15 ? -9.294 6.738 -11.951 1.00 9.15 128 ALA B N 1
ATOM 2640 C CA . ALA B 1 15 ? -9.586 5.358 -12.299 1.00 8.96 128 ALA B CA 1
ATOM 2641 C C . ALA B 1 15 ? -10.005 5.239 -13.763 1.00 11.83 128 ALA B C 1
ATOM 2642 O O . ALA B 1 15 ? -10.003 6.206 -14.529 1.00 8.74 128 ALA B O 1
ATOM 2644 N N . SER B 1 16 ? -10.363 4.016 -14.166 1.00 14.95 129 SER B N 1
ATOM 2645 C CA . SER B 1 16 ? -10.568 3.700 -15.572 1.00 14.06 129 SER B CA 1
ATOM 2646 C C . SER B 1 16 ? -12.045 3.573 -15.942 1.00 15.02 129 SER B C 1
ATOM 2647 O O . SER B 1 16 ? -12.379 2.910 -16.933 1.00 19.04 129 SER B O 1
ATOM 2650 N N . GLY B 1 17 ? -12.934 4.193 -15.170 1.00 13.56 130 GLY B N 1
ATOM 2651 C CA . GLY B 1 17 ? -14.344 4.212 -15.506 1.00 15.23 130 GLY B CA 1
ATOM 2652 C C . GLY B 1 17 ? -14.605 5.103 -16.712 1.00 15.87 130 GLY B C 1
ATOM 2653 O O . GLY B 1 17 ? -13.702 5.709 -17.288 1.00 14.48 130 GLY B O 1
ATOM 2654 N N . VAL B 1 18 ? -15.885 5.201 -17.088 1.00 15.71 131 VAL B N 1
ATOM 2655 C CA . VAL B 1 18 ? -16.241 5.931 -18.306 1.00 14.63 131 VAL B CA 1
ATOM 2656 C C . VAL B 1 18 ? -15.763 7.381 -18.250 1.00 12.73 131 VAL B C 1
ATOM 2657 O O . VAL B 1 18 ? -15.455 7.977 -19.284 1.00 13.10 131 VAL B O 1
ATOM 2661 N N . GLY B 1 19 ? -15.656 7.956 -17.054 1.00 12.84 132 GLY B N 1
ATOM 2662 C CA . GLY B 1 19 ? -15.261 9.350 -16.936 1.00 11.76 132 GLY B CA 1
ATOM 2663 C C . GLY B 1 19 ? -13.835 9.578 -16.475 1.00 11.34 132 GLY B C 1
ATOM 2664 O O . GLY B 1 19 ? -13.349 10.716 -16.515 1.00 11.03 132 GLY B O 1
ATOM 2665 N N . GLY B 1 20 ? -13.159 8.524 -16.036 1.00 10.17 133 GLY B N 1
ATOM 2666 C CA . GLY B 1 20 ? -11.866 8.683 -15.392 1.00 10.17 133 GLY B CA 1
ATOM 2667 C C . GLY B 1 20 ? -10.704 8.858 -16.357 1.00 11.14 133 GLY B C 1
ATOM 2668 O O . GLY B 1 20 ? -10.790 8.606 -17.558 1.00 11.85 133 GLY B O 1
ATOM 2669 N N . ALA B 1 21 ? -9.569 9.286 -15.800 1.00 8.72 134 ALA B N 1
ATOM 2670 C CA . ALA B 1 21 ? -8.385 9.552 -16.608 1.00 10.13 134 ALA B CA 1
ATOM 2671 C C . ALA B 1 21 ? -7.474 8.338 -16.778 1.00 10.49 134 ALA B C 1
ATOM 2672 O O . ALA B 1 21 ? -6.453 8.448 -17.468 1.00 11.19 134 ALA B O 1
ATOM 2674 N N . ASN B 1 22 ? -7.804 7.179 -16.184 1.00 8.96 135 ASN B N 1
ATOM 2675 C CA . ASN B 1 22 ? -7.129 5.928 -16.532 1.00 10.53 135 ASN B CA 1
ATOM 2676 C C . ASN B 1 22 ? -5.640 5.983 -16.168 1.00 10.88 135 ASN B C 1
ATOM 2677 O O . ASN B 1 22 ? -4.763 5.633 -16.956 1.00 11.67 135 ASN B O 1
ATOM 2682 N N . LEU B 1 23 ? -5.356 6.450 -14.950 1.00 8.54 136 LEU B N 1
ATOM 2683 C CA . LEU B 1 23 ? -3.974 6.614 -14.521 1.00 8.33 136 LEU B CA 1
ATOM 2684 C C . LEU B 1 23 ? -3.218 5.303 -14.307 1.00 9.97 136 LEU B C 1
ATOM 2685 O O . LEU B 1 23 ? -2.004 5.291 -14.536 1.00 9.46 136 LEU B O 1
ATOM 2690 N N . PRO B 1 24 ? -3.831 4.205 -13.839 1.00 7.79 137 PRO B N 1
ATOM 2691 C CA . PRO B 1 24 ? -3.001 3.014 -13.563 1.00 9.04 137 PRO B CA 1
ATOM 2692 C C . PRO B 1 24 ? -2.189 2.542 -14.757 1.00 10.01 137 PRO B C 1
ATOM 2693 O O . PRO B 1 24 ? -1.052 2.091 -14.565 1.00 10.31 137 PRO B O 1
ATOM 2697 N N . LYS B 1 25 ? -2.707 2.702 -15.978 1.00 9.41 138 LYS B N 1
ATOM 2698 C CA . LYS B 1 25 ? -1.940 2.368 -17.176 1.00 10.38 138 LYS B CA 1
ATOM 2699 C C . LYS B 1 25 ? -0.738 3.290 -17.352 1.00 10.22 138 LYS B C 1
ATOM 2700 O O . LYS B 1 25 ? 0.356 2.833 -17.705 1.00 11.87 138 LYS B O 1
ATOM 2706 N N . ALA B 1 26 ? -0.924 4.594 -17.122 1.00 9.82 139 ALA B N 1
ATOM 2707 C CA . ALA B 1 26 ? 0.202 5.525 -17.172 1.00 8.70 139 ALA B CA 1
ATOM 2708 C C . ALA B 1 26 ? 1.236 5.205 -16.100 1.00 9.73 139 ALA B C 1
ATOM 2709 O O . ALA B 1 26 ? 2.448 5.300 -16.341 1.00 8.37 139 ALA B O 1
ATOM 2711 N N . TRP B 1 27 ? 0.783 4.838 -14.903 1.00 8.42 140 TRP B N 1
ATOM 2712 C CA . TRP B 1 27 ? 1.704 4.604 -13.800 1.00 7.78 140 TRP B CA 1
ATOM 2713 C C . TRP B 1 27 ? 2.565 3.359 -14.022 1.00 9.03 140 TRP B C 1
ATOM 2714 O O . TRP B 1 27 ? 3.611 3.217 -13.372 1.00 9.83 140 TRP B O 1
ATOM 2725 N N . ASP B 1 28 ? 2.139 2.449 -14.912 1.00 8.72 141 ASP B N 1
ATOM 2726 C CA . ASP B 1 28 ? 3.015 1.347 -15.314 1.00 9.22 141 ASP B CA 1
ATOM 2727 C C . ASP B 1 28 ? 4.249 1.852 -16.051 1.00 10.35 141 ASP B C 1
ATOM 2728 O O . ASP B 1 28 ? 5.282 1.164 -16.074 1.00 10.93 141 ASP B O 1
ATOM 2733 N N . ILE B 1 29 ? 4.153 3.028 -16.676 1.00 10.12 142 ILE B N 1
ATOM 2734 C CA . ILE B 1 29 ? 5.260 3.635 -17.418 1.00 8.65 142 ILE B CA 1
ATOM 2735 C C . ILE B 1 29 ? 6.085 4.539 -16.518 1.00 9.36 142 ILE B C 1
ATOM 2736 O O . ILE B 1 29 ? 7.316 4.493 -16.523 1.00 10.19 142 ILE B O 1
ATOM 2741 N N . THR B 1 30 ? 5.412 5.396 -15.754 1.00 7.68 143 THR B N 1
ATOM 2742 C CA . THR B 1 30 ? 6.112 6.354 -14.912 1.00 8.89 143 THR B CA 1
ATOM 2743 C C . THR B 1 30 ? 5.181 6.790 -13.795 1.00 9.01 143 THR B C 1
ATOM 2744 O O . THR B 1 30 ? 3.981 6.969 -14.020 1.00 8.61 143 THR B O 1
ATOM 2748 N N . THR B 1 31 ? 5.744 6.973 -12.601 1.00 8.48 144 THR B N 1
ATOM 2749 C CA . THR B 1 31 ? 5.021 7.637 -11.524 1.00 8.32 144 THR B CA 1
ATOM 2750 C C . THR B 1 31 ? 5.585 9.033 -11.279 1.00 11.16 144 THR B C 1
ATOM 2751 O O . THR B 1 31 ? 5.391 9.609 -10.201 1.00 10.75 144 THR B O 1
ATOM 2755 N N . GLY B 1 32 ? 6.278 9.582 -12.268 1.00 7.84 145 GLY B N 1
ATOM 2756 C CA . GLY B 1 32 ? 6.743 10.957 -12.229 1.00 8.32 145 GLY B CA 1
ATOM 2757 C C . GLY B 1 32 ? 8.254 11.027 -12.104 1.00 9.77 145 GLY B C 1
ATOM 2758 O O . GLY B 1 32 ? 8.953 10.021 -11.973 1.00 11.61 145 GLY B O 1
ATOM 2759 N N . SER B 1 33 ? 8.751 12.258 -12.158 1.00 8.99 146 SER B N 1
ATOM 2760 C CA . SER B 1 33 ? 10.181 12.509 -12.044 1.00 9.32 146 SER B CA 1
ATOM 2761 C C . SER B 1 33 ? 10.396 13.772 -11.240 1.00 10.14 146 SER B C 1
ATOM 2762 O O . SER B 1 33 ? 9.743 14.783 -11.514 1.00 10.47 146 SER B O 1
ATOM 2765 N N . ASP B 1 34 ? 11.331 13.731 -10.290 1.00 12.94 147 ASP B N 1
ATOM 2766 C CA . ASP B 1 34 ? 11.579 14.938 -9.503 1.00 12.67 147 ASP B CA 1
ATOM 2767 C C . ASP B 1 34 ? 12.306 16.015 -10.292 1.00 15.90 147 ASP B C 1
ATOM 2768 O O . ASP B 1 34 ? 12.519 17.108 -9.757 1.00 17.68 147 ASP B O 1
ATOM 2773 N N . LYS B 1 35 ? 12.674 15.758 -11.545 1.00 12.05 148 LYS B N 1
ATOM 2774 C CA . LYS B 1 35 ? 13.216 16.798 -12.411 1.00 13.53 148 LYS B CA 1
ATOM 2775 C C . LYS B 1 35 ? 12.145 17.521 -13.212 1.00 13.63 148 LYS B C 1
ATOM 2776 O O . LYS B 1 35 ? 12.460 18.488 -13.916 1.00 14.85 148 LYS B O 1
ATOM 2782 N N . VAL B 1 36 ? 10.892 17.078 -13.133 1.00 11.04 149 VAL B N 1
ATOM 2783 C CA . VAL B 1 36 ? 9.769 17.762 -13.760 1.00 10.48 149 VAL B CA 1
ATOM 2784 C C . VAL B 1 36 ? 9.039 18.525 -12.669 1.00 9.37 149 VAL B C 1
ATOM 2785 O O . VAL B 1 36 ? 8.626 17.934 -11.663 1.00 10.94 149 VAL B O 1
ATOM 2789 N N . VAL B 1 37 ? 8.873 19.830 -12.865 1.00 8.62 150 VAL B N 1
ATOM 2790 C CA . VAL B 1 37 ? 8.282 20.704 -11.858 1.00 8.44 150 VAL B CA 1
ATOM 2791 C C . VAL B 1 37 ? 6.973 21.262 -12.401 1.00 7.88 150 VAL B C 1
ATOM 2792 O O . VAL B 1 37 ? 6.926 21.795 -13.516 1.00 7.95 150 VAL B O 1
ATOM 2796 N N . VAL B 1 38 ? 5.904 21.109 -11.620 1.00 6.43 151 VAL B N 1
ATOM 2797 C CA . VAL B 1 38 ? 4.609 21.707 -11.923 1.00 6.17 151 VAL B CA 1
ATOM 2798 C C . VAL B 1 38 ? 4.409 22.894 -10.991 1.00 6.74 151 VAL B C 1
ATOM 2799 O O . VAL B 1 38 ? 4.489 22.743 -9.765 1.00 7.38 151 VAL B O 1
ATOM 2803 N N . ALA B 1 39 ? 4.113 24.067 -11.558 1.00 6.12 152 ALA B N 1
ATOM 2804 C CA . ALA B 1 39 ? 3.756 25.223 -10.735 1.00 6.22 152 ALA B CA 1
ATOM 2805 C C . ALA B 1 39 ? 2.257 25.252 -10.463 1.00 6.16 152 ALA B C 1
ATOM 2806 O O . ALA B 1 39 ? 1.445 25.158 -11.393 1.00 8.13 152 ALA B O 1
ATOM 2808 N N . VAL B 1 40 ? 1.890 25.350 -9.192 1.00 5.18 153 VAL B N 1
ATOM 2809 C CA . VAL B 1 40 ? 0.494 25.540 -8.808 1.00 4.99 153 VAL B CA 1
ATOM 2810 C C . VAL B 1 40 ? 0.374 27.008 -8.439 1.00 5.86 153 VAL B C 1
ATOM 2811 O O . VAL B 1 40 ? 0.851 27.439 -7.381 1.00 6.16 153 VAL B O 1
ATOM 2815 N N . VAL B 1 41 ? -0.225 27.785 -9.339 1.00 5.12 154 VAL B N 1
ATOM 2816 C CA . VAL B 1 41 ? -0.282 29.238 -9.213 1.00 5.30 154 VAL B CA 1
ATOM 2817 C C . VAL B 1 41 ? -1.673 29.539 -8.669 1.00 4.93 154 VAL B C 1
ATOM 2818 O O . VAL B 1 41 ? -2.671 29.472 -9.395 1.00 7.31 154 VAL B O 1
ATOM 2822 N N . ASP B 1 42 ? -1.750 29.841 -7.369 1.00 6.44 155 ASP B N 1
ATOM 2823 C CA . ASP B 1 42 ? -3.006 29.621 -6.662 1.00 5.08 155 ASP B CA 1
ATOM 2824 C C . ASP B 1 42 ? -3.013 30.331 -5.309 1.00 7.10 155 ASP B C 1
ATOM 2825 O O . ASP B 1 42 ? -2.357 31.372 -5.155 1.00 7.40 155 ASP B O 1
ATOM 2830 N N . THR B 1 43 ? -3.741 29.793 -4.326 1.00 6.77 156 THR B N 1
ATOM 2831 C CA . THR B 1 43 ? -3.858 30.449 -3.022 1.00 7.48 156 THR B CA 1
ATOM 2832 C C . THR B 1 43 ? -2.667 30.185 -2.105 1.00 6.67 156 THR B C 1
ATOM 2833 O O . THR B 1 43 ? -2.661 30.684 -0.977 1.00 7.17 156 THR B O 1
ATOM 2837 N N . GLY B 1 44 ? -1.671 29.401 -2.534 1.00 6.90 157 GLY B N 1
ATOM 2838 C CA . GLY B 1 44 ? -0.622 28.943 -1.641 1.00 7.07 157 GLY B CA 1
ATOM 2839 C C . GLY B 1 44 ? -0.877 27.515 -1.212 1.00 7.73 157 GLY B C 1
ATOM 2840 O O . GLY B 1 44 ? -1.794 26.848 -1.697 1.00 8.03 157 GLY B O 1
ATOM 2841 N N . TYR B 1 45 ? -0.046 27.032 -0.292 1.00 7.46 158 TYR B N 1
ATOM 2842 C CA . TYR B 1 45 ? -0.164 25.642 0.145 1.00 7.63 158 TYR B CA 1
ATOM 2843 C C . TYR B 1 45 ? -0.144 25.541 1.664 1.00 9.12 158 TYR B C 1
ATOM 2844 O O . TYR B 1 45 ? 0.386 26.401 2.362 1.00 8.49 158 TYR B O 1
ATOM 2853 N N . ARG B 1 46 ? -0.754 24.432 2.186 1.00 9.08 159 ARG B N 1
ATOM 2854 C CA . ARG B 1 46 ? -0.450 24.018 3.552 1.00 9.50 159 ARG B CA 1
ATOM 2855 C C . ARG B 1 46 ? 0.500 22.825 3.521 1.00 10.29 159 ARG B C 1
ATOM 2856 O O . ARG B 1 46 ? 0.414 21.980 2.618 1.00 9.14 159 ARG B O 1
ATOM 2864 N N . PRO B 1 47 ? 1.423 22.720 4.499 1.00 8.51 160 PRO B N 1
ATOM 2865 C CA . PRO B 1 47 ? 2.377 21.595 4.544 1.00 9.19 160 PRO B CA 1
ATOM 2866 C C . PRO B 1 47 ? 1.720 20.332 5.091 1.00 9.95 160 PRO B C 1
ATOM 2867 O O . PRO B 1 47 ? 2.177 19.727 6.064 1.00 12.58 160 PRO B O 1
ATOM 2871 N N . HIS B 1 48 ? 0.614 19.960 4.456 1.00 8.69 161 HIS B N 1
ATOM 2872 C CA . HIS B 1 48 ? -0.140 18.758 4.792 1.00 9.37 161 HIS B CA 1
ATOM 2873 C C . HIS B 1 48 ? 0.794 17.554 4.827 1.00 8.80 161 HIS B C 1
ATOM 2874 O O . HIS B 1 48 ? 1.674 17.417 3.980 1.00 9.47 161 HIS B O 1
ATOM 2881 N N . ALA B 1 49 ? 0.608 16.674 5.819 1.00 10.34 162 ALA B N 1
ATOM 2882 C CA . ALA B 1 49 ? 1.495 15.519 5.922 1.00 11.13 162 ALA B CA 1
ATOM 2883 C C . ALA B 1 49 ? 1.452 14.652 4.669 1.00 8.57 162 ALA B C 1
ATOM 2884 O O . ALA B 1 49 ? 2.435 13.963 4.364 1.00 10.72 162 ALA B O 1
ATOM 2886 N N . ASP B 1 50 ? 0.331 14.665 3.940 1.00 8.87 163 ASP B N 1
ATOM 2887 C CA . ASP B 1 50 ? 0.201 13.900 2.707 1.00 8.85 163 ASP B CA 1
ATOM 2888 C C . ASP B 1 50 ? 0.550 14.722 1.467 1.00 8.69 163 ASP B C 1
ATOM 2889 O O . ASP B 1 50 ? 0.127 14.366 0.364 1.00 9.66 163 ASP B O 1
ATOM 2894 N N . LEU B 1 51 ? 1.317 15.816 1.621 1.00 8.85 164 LEU B N 1
ATOM 2895 C CA . LEU B 1 51 ? 1.648 16.679 0.490 1.00 9.12 164 LEU B CA 1
ATOM 2896 C C . LEU B 1 51 ? 3.052 17.274 0.585 1.00 8.80 164 LEU B C 1
ATOM 2897 O O . LEU B 1 51 ? 3.742 17.408 -0.434 1.00 9.45 164 LEU B O 1
ATOM 2902 N N . ALA B 1 52 ? 3.476 17.630 1.803 1.00 9.62 165 ALA B N 1
ATOM 2903 C CA . ALA B 1 52 ? 4.618 18.532 1.979 1.00 10.09 165 ALA B CA 1
ATOM 2904 C C . ALA B 1 52 ? 5.906 18.018 1.341 1.00 11.04 165 ALA B C 1
ATOM 2905 O O . ALA B 1 52 ? 6.712 18.817 0.857 1.00 10.18 165 ALA B O 1
ATOM 2907 N N . ALA B 1 53 ? 6.139 16.704 1.333 1.00 9.05 166 ALA B N 1
ATOM 2908 C CA . ALA B 1 53 ? 7.402 16.203 0.793 1.00 9.41 166 ALA B CA 1
ATOM 2909 C C . ALA B 1 53 ? 7.583 16.521 -0.684 1.00 10.79 166 ALA B C 1
ATOM 2910 O O . ALA B 1 53 ? 8.720 16.509 -1.175 1.00 12.28 166 ALA B O 1
ATOM 2912 N N . ASN B 1 54 ? 6.501 16.814 -1.409 1.00 9.99 167 ASN B N 1
ATOM 2913 C CA . ASN B 1 54 ? 6.614 17.105 -2.831 1.00 10.08 167 ASN B CA 1
ATOM 2914 C C . ASN B 1 54 ? 6.624 18.599 -3.130 1.00 9.97 167 ASN B C 1
ATOM 2915 O O . ASN B 1 54 ? 6.689 18.971 -4.307 1.00 10.17 167 ASN B O 1
ATOM 2920 N N . ILE B 1 55 ? 6.609 19.453 -2.102 1.00 8.43 168 ILE B N 1
ATOM 2921 C CA . ILE B 1 55 ? 6.514 20.905 -2.262 1.00 8.68 168 ILE B CA 1
ATOM 2922 C C . ILE B 1 55 ? 7.913 21.514 -2.232 1.00 11.00 168 ILE B C 1
ATOM 2923 O O . ILE B 1 55 ? 8.703 21.245 -1.314 1.00 12.34 168 ILE B O 1
ATOM 2928 N N . LEU B 1 56 ? 8.216 22.346 -3.223 1.00 7.79 169 LEU B N 1
ATOM 2929 C CA . LEU B 1 56 ? 9.456 23.109 -3.326 1.00 10.68 169 LEU B CA 1
ATOM 2930 C C . LEU B 1 56 ? 9.304 24.489 -2.701 1.00 10.33 169 LEU B C 1
ATOM 2931 O O . LEU B 1 56 ? 8.189 24.980 -2.526 1.00 9.97 169 LEU B O 1
ATOM 2936 N N . PRO B 1 57 ? 10.414 25.155 -2.371 1.00 8.58 170 PRO B N 1
ATOM 2937 C CA . PRO B 1 57 ? 10.346 26.596 -2.077 1.00 9.97 170 PRO B CA 1
ATOM 2938 C C . PRO B 1 57 ? 9.759 27.352 -3.263 1.00 8.73 170 PRO B C 1
ATOM 2939 O O . PRO B 1 57 ? 10.134 27.119 -4.415 1.00 8.55 170 PRO B O 1
ATOM 2943 N N . GLY B 1 58 ? 8.826 28.269 -2.974 1.00 8.07 171 GLY B N 1
ATOM 2944 C CA . GLY B 1 58 ? 8.113 29.004 -3.995 1.00 8.64 171 GLY B CA 1
ATOM 2945 C C . GLY B 1 58 ? 8.190 30.499 -3.742 1.00 8.06 171 GLY B C 1
ATOM 2946 O O . GLY B 1 58 ? 9.193 31.025 -3.252 1.00 9.61 171 GLY B O 1
ATOM 2947 N N . TYR B 1 59 ? 7.117 31.188 -4.105 1.00 6.64 172 TYR B N 1
ATOM 2948 C CA . TYR B 1 59 ? 7.103 32.626 -3.919 1.00 6.85 172 TYR B CA 1
ATOM 2949 C C . TYR B 1 59 ? 5.670 33.091 -3.778 1.00 8.55 172 TYR B C 1
ATOM 2950 O O . TYR B 1 59 ? 4.729 32.439 -4.253 1.00 7.78 172 TYR B O 1
ATOM 2959 N N . ASP B 1 60 ? 5.517 34.240 -3.118 1.00 6.60 173 ASP B N 1
ATOM 2960 C CA . ASP B 1 60 ? 4.208 34.817 -2.816 1.00 6.70 173 ASP B CA 1
ATOM 2961 C C . ASP B 1 60 ? 4.154 36.183 -3.490 1.00 7.61 173 ASP B C 1
ATOM 2962 O O . ASP B 1 60 ? 4.822 37.132 -3.049 1.00 8.00 173 ASP B O 1
ATOM 2967 N N . PHE B 1 61 ? 3.387 36.279 -4.575 1.00 6.85 174 PHE B N 1
ATOM 2968 C CA . PHE B 1 61 ? 3.328 37.506 -5.363 1.00 8.23 174 PHE B CA 1
ATOM 2969 C C . PHE B 1 61 ? 2.158 38.412 -4.996 1.00 7.30 174 PHE B C 1
ATOM 2970 O O . PHE B 1 61 ? 1.906 39.402 -5.700 1.00 7.75 174 PHE B O 1
ATOM 2978 N N . ILE B 1 62 ? 1.444 38.134 -3.905 1.00 7.59 175 ILE B N 1
ATOM 2979 C CA . ILE B 1 62 ? 0.341 39.017 -3.546 1.00 7.54 175 ILE B CA 1
ATOM 2980 C C . ILE B 1 62 ? 0.907 40.330 -3.022 1.00 7.98 175 ILE B C 1
ATOM 2981 O O . ILE B 1 62 ? 1.574 40.364 -1.983 1.00 8.68 175 ILE B O 1
ATOM 2986 N N . SER B 1 63 ? 0.625 41.418 -3.735 1.00 7.39 176 SER B N 1
ATOM 2987 C CA . SER B 1 63 ? 1.265 42.696 -3.420 1.00 8.37 176 SER B CA 1
ATOM 2988 C C . SER B 1 63 ? 0.588 43.429 -2.274 1.00 7.74 176 SER B C 1
ATOM 2989 O O . SER B 1 63 ? 1.263 44.159 -1.534 1.00 8.00 176 SER B O 1
ATOM 2992 N N . ASP B 1 64 ? -0.725 43.265 -2.117 1.00 8.69 177 ASP B N 1
ATOM 2993 C CA . ASP B 1 64 ? -1.468 44.020 -1.116 1.00 10.05 177 ASP B CA 1
ATOM 2994 C C . ASP B 1 64 ? -1.483 43.266 0.206 1.00 10.24 177 ASP B C 1
ATOM 2995 O O . ASP B 1 64 ? -2.014 42.143 0.260 1.00 9.65 177 ASP B O 1
ATOM 3000 N N . PRO B 1 65 ? -0.948 43.834 1.293 1.00 8.38 178 PRO B N 1
ATOM 3001 C CA . PRO B 1 65 ? -0.928 43.090 2.561 1.00 9.34 178 PRO B CA 1
ATOM 3002 C C . PRO B 1 65 ? -2.304 42.707 3.067 1.00 8.87 178 PRO B C 1
ATOM 3003 O O . PRO B 1 65 ? -2.417 41.685 3.747 1.00 9.30 178 PRO B O 1
ATOM 3007 N N . ASP B 1 66 ? -3.343 43.497 2.783 1.00 10.85 179 ASP B N 1
ATOM 3008 C CA . ASP B 1 66 ? -4.672 43.147 3.277 1.00 10.45 179 ASP B CA 1
ATOM 3009 C C . ASP B 1 66 ? -5.145 41.843 2.649 1.00 10.03 179 ASP B C 1
ATOM 3010 O O . ASP B 1 66 ? -5.539 40.908 3.356 1.00 10.36 179 ASP B O 1
ATOM 3015 N N . SER B 1 67 ? -5.078 41.752 1.318 1.00 9.24 180 SER B N 1
ATOM 3016 C CA . SER B 1 67 ? -5.433 40.501 0.648 1.00 8.42 180 SER B CA 1
ATOM 3017 C C . SER B 1 67 ? -4.465 39.376 1.010 1.00 8.97 180 SER B C 1
ATOM 3018 O O . SER B 1 67 ? -4.871 38.214 1.185 1.00 8.33 180 SER B O 1
ATOM 3021 N N . ALA B 1 68 ? -3.176 39.701 1.128 1.00 7.19 181 ALA B N 1
ATOM 3022 C CA . ALA B 1 68 ? -2.170 38.680 1.388 1.00 8.86 181 ALA B CA 1
ATOM 3023 C C . ALA B 1 68 ? -2.383 38.000 2.734 1.00 8.73 181 ALA B C 1
ATOM 3024 O O . ALA B 1 68 ? -2.082 36.807 2.881 1.00 7.87 181 ALA B O 1
ATOM 3026 N N . ASN B 1 69 ? -2.874 38.739 3.733 1.00 7.87 182 ASN B N 1
ATOM 3027 C CA . ASN B 1 69 ? -3.293 38.145 5.007 1.00 8.00 182 ASN B CA 1
ATOM 3028 C C . ASN B 1 69 ? -2.125 37.459 5.723 1.00 8.68 182 ASN B C 1
ATOM 3029 O O . ASN B 1 69 ? -2.316 36.515 6.492 1.00 10.45 182 ASN B O 1
ATOM 3034 N N . ASP B 1 70 ? -0.889 37.938 5.492 1.00 7.87 183 ASP B N 1
ATOM 3035 C CA . ASP B 1 70 ? 0.280 37.300 6.087 1.00 8.67 183 ASP B CA 1
ATOM 3036 C C . ASP B 1 70 ? 1.268 38.313 6.652 1.00 9.26 183 ASP B C 1
ATOM 3037 O O . ASP B 1 70 ? 2.406 37.938 6.979 1.00 11.74 183 ASP B O 1
ATOM 3042 N N . GLY B 1 71 ? 0.886 39.575 6.748 1.00 9.47 184 GLY B N 1
ATOM 3043 C CA . GLY B 1 71 ? 1.716 40.572 7.389 1.00 11.85 184 GLY B CA 1
ATOM 3044 C C . GLY B 1 71 ? 2.623 41.372 6.480 1.00 14.15 184 GLY B C 1
ATOM 3045 O O . GLY B 1 71 ? 3.405 42.193 6.986 1.00 11.06 184 GLY B O 1
ATOM 3046 N N . ASN B 1 72 ? 2.552 41.181 5.166 1.00 10.16 185 ASN B N 1
ATOM 3047 C CA . ASN B 1 72 ? 3.407 41.946 4.263 1.00 8.53 185 ASN B CA 1
ATOM 3048 C C . ASN B 1 72 ? 2.949 41.737 2.826 1.00 8.32 185 ASN B C 1
ATOM 3049 O O . ASN B 1 72 ? 2.083 40.898 2.539 1.00 8.20 185 ASN B O 1
ATOM 3054 N N . GLY B 1 73 ? 3.557 42.500 1.919 1.00 8.74 186 GLY B N 1
ATOM 3055 C CA . GLY B 1 73 ? 3.317 42.334 0.496 1.00 8.07 186 GLY B CA 1
ATOM 3056 C C . GLY B 1 73 ? 4.100 41.153 -0.042 1.00 7.37 186 GLY B C 1
ATOM 3057 O O . GLY B 1 73 ? 4.178 40.113 0.610 1.00 8.22 186 GLY B O 1
ATOM 3058 N N . ARG B 1 74 ? 4.697 41.294 -1.223 1.00 7.35 187 ARG B N 1
ATOM 3059 C CA . ARG B 1 74 ? 5.336 40.141 -1.846 1.00 7.16 187 ARG B CA 1
ATOM 3060 C C . ARG B 1 74 ? 6.423 39.570 -0.943 1.00 7.82 187 ARG B C 1
ATOM 3061 O O . ARG B 1 74 ? 7.099 40.299 -0.209 1.00 8.42 187 ARG B O 1
ATOM 3069 N N . ASP B 1 75 ? 6.569 38.248 -0.962 1.00 7.30 188 ASP B N 1
ATOM 3070 C CA . ASP B 1 75 ? 7.478 37.593 -0.032 1.00 7.03 188 ASP B CA 1
ATOM 3071 C C . ASP B 1 75 ? 7.805 36.198 -0.553 1.00 8.59 188 ASP B C 1
ATOM 3072 O O . ASP B 1 75 ? 7.193 35.713 -1.505 1.00 8.17 188 ASP B O 1
ATOM 3077 N N . ASN B 1 76 ? 8.789 35.557 0.082 1.00 7.95 189 ASN B N 1
ATOM 3078 C CA . ASN B 1 76 ? 9.280 34.271 -0.404 1.00 8.12 189 ASN B CA 1
ATOM 3079 C C . ASN B 1 76 ? 8.620 33.070 0.267 1.00 10.03 189 ASN B C 1
ATOM 3080 O O . ASN B 1 76 ? 9.130 31.949 0.139 1.00 9.58 189 ASN B O 1
ATOM 3085 N N . ASN B 1 77 ? 7.478 33.262 0.924 1.00 7.09 190 ASN B N 1
ATOM 3086 C CA . ASN B 1 77 ? 6.794 32.180 1.636 1.00 10.11 190 ASN B CA 1
ATOM 3087 C C . ASN B 1 77 ? 5.397 32.015 1.039 1.00 7.15 190 ASN B C 1
ATOM 3088 O O . ASN B 1 77 ? 4.480 32.783 1.357 1.00 7.67 190 ASN B O 1
ATOM 3093 N N . ALA B 1 78 ? 5.226 30.974 0.213 1.00 7.86 191 ALA B N 1
ATOM 3094 C CA . ALA B 1 78 ? 3.962 30.693 -0.459 1.00 7.41 191 ALA B CA 1
ATOM 3095 C C . ALA B 1 78 ? 2.989 29.878 0.392 1.00 8.88 191 ALA B C 1
ATOM 3096 O O . ALA B 1 78 ? 1.985 29.388 -0.135 1.00 9.36 191 ALA B O 1
ATOM 3098 N N . ALA B 1 79 ? 3.229 29.746 1.692 1.00 8.07 192 ALA B N 1
ATOM 3099 C CA . ALA B 1 79 ? 2.227 29.127 2.554 1.00 9.95 192 ALA B CA 1
ATOM 3100 C C . ALA B 1 79 ? 0.920 29.918 2.532 1.00 8.35 192 ALA B C 1
ATOM 3101 O O . ALA B 1 79 ? 0.910 31.147 2.440 1.00 9.72 192 ALA B O 1
ATOM 3103 N N . ASP B 1 80 ? -0.201 29.190 2.589 1.00 8.02 193 ASP B N 1
ATOM 3104 C CA . ASP B 1 80 ? -1.526 29.795 2.558 1.00 7.21 193 ASP B CA 1
ATOM 3105 C C . ASP B 1 80 ? -1.950 30.128 3.985 1.00 8.92 193 ASP B C 1
ATOM 3106 O O . ASP B 1 80 ? -2.171 29.203 4.789 1.00 10.05 193 ASP B O 1
ATOM 3111 N N . PRO B 1 81 ? -2.108 31.403 4.340 1.00 7.03 194 PRO B N 1
ATOM 3112 C CA . PRO B 1 81 ? -2.591 31.746 5.683 1.00 9.27 194 PRO B CA 1
ATOM 3113 C C . PRO B 1 81 ? -4.089 31.619 5.816 1.00 9.02 194 PRO B C 1
ATOM 3114 O O . PRO B 1 81 ? -4.608 31.755 6.933 1.00 9.49 194 PRO B O 1
ATOM 3118 N N . GLY B 1 82 ? -4.794 31.412 4.714 1.00 7.36 195 GLY B N 1
ATOM 3119 C CA . GLY B 1 82 ? -6.246 31.410 4.708 1.00 8.54 195 GLY B CA 1
ATOM 3120 C C . GLY B 1 82 ? -6.762 32.600 3.920 1.00 9.00 195 GLY B C 1
ATOM 3121 O O . GLY B 1 82 ? -6.240 33.720 4.034 1.00 9.49 195 GLY B O 1
ATOM 3122 N N . ASP B 1 83 ? -7.793 32.361 3.103 1.00 9.54 196 ASP B N 1
ATOM 3123 C CA . ASP B 1 83 ? -8.370 33.404 2.264 1.00 7.58 196 ASP B CA 1
ATOM 3124 C C . ASP B 1 83 ? -9.807 33.746 2.658 1.00 7.84 196 ASP B C 1
ATOM 3125 O O . ASP B 1 83 ? -10.562 34.273 1.843 1.00 10.24 196 ASP B O 1
ATOM 3130 N N . TRP B 1 84 ? -10.184 33.495 3.908 1.00 8.45 197 TRP B N 1
ATOM 3131 C CA . TRP B 1 84 ? -11.535 33.796 4.358 1.00 9.54 197 TRP B CA 1
ATOM 3132 C C . TRP B 1 84 ? -11.858 35.278 4.209 1.00 11.03 197 TRP B C 1
ATOM 3133 O O . TRP B 1 84 ? -10.969 36.133 4.206 1.00 11.30 197 TRP B O 1
ATOM 3144 N N . VAL B 1 85 ? -13.154 35.573 4.082 1.00 9.27 198 VAL B N 1
ATOM 3145 C CA . VAL B 1 85 ? -13.671 36.939 4.034 1.00 10.93 198 VAL B CA 1
ATOM 3146 C C . VAL B 1 85 ? -14.881 36.978 4.958 1.00 14.56 198 VAL B C 1
ATOM 3147 O O . VAL B 1 85 ? -15.824 36.199 4.773 1.00 12.89 198 VAL B O 1
ATOM 3151 N N . THR B 1 86 ? -14.850 37.851 5.966 1.00 12.86 199 THR B N 1
ATOM 3152 C CA . THR B 1 86 ? -15.995 37.902 6.871 1.00 14.20 199 THR B CA 1
ATOM 3153 C C . THR B 1 86 ? -17.086 38.810 6.299 1.00 11.85 199 THR B C 1
ATOM 3154 O O . THR B 1 86 ? -16.857 39.601 5.382 1.00 13.34 199 THR B O 1
ATOM 3158 N N . GLN B 1 87 ? -18.309 38.649 6.831 1.00 15.47 200 GLN B N 1
ATOM 3159 C CA . GLN B 1 87 ? -19.412 39.511 6.418 1.00 17.51 200 GLN B CA 1
ATOM 3160 C C . GLN B 1 87 ? -19.095 40.969 6.711 1.00 12.73 200 GLN B C 1
ATOM 3161 O O . GLN B 1 87 ? -19.381 41.856 5.898 1.00 15.83 200 GLN B O 1
ATOM 3167 N N . GLN B 1 88 ? -18.466 41.222 7.861 1.00 15.24 201 GLN B N 1
ATOM 3168 C CA . GLN B 1 88 ? -18.067 42.580 8.217 1.00 17.07 201 GLN B CA 1
ATOM 3169 C C . GLN B 1 88 ? -17.064 43.141 7.208 1.00 17.88 201 GLN B C 1
ATOM 3170 O O . GLN B 1 88 ? -17.189 44.298 6.799 1.00 17.54 201 GLN B O 1
ATOM 3176 N N . GLU B 1 89 ? -16.118 42.321 6.734 1.00 13.78 202 GLU B N 1
ATOM 3177 C CA . GLU B 1 89 ? -15.125 42.795 5.770 1.00 11.64 202 GLU B CA 1
ATOM 3178 C C . GLU B 1 89 ? -15.763 43.142 4.426 1.00 14.89 202 GLU B C 1
ATOM 3179 O O . GLU B 1 89 ? -15.474 44.191 3.844 1.00 15.72 202 GLU B O 1
ATOM 3185 N N . VAL B 1 90 ? -16.631 42.266 3.906 1.00 14.64 203 VAL B N 1
ATOM 3186 C CA . VAL B 1 90 ? -17.176 42.503 2.574 1.00 15.24 203 VAL B CA 1
ATOM 3187 C C . VAL B 1 90 ? -18.203 43.636 2.578 1.00 16.61 203 VAL B C 1
ATOM 3188 O O . VAL B 1 90 ? -18.467 44.240 1.530 1.00 17.34 203 VAL B O 1
ATOM 3192 N N . ASP B 1 91 ? -18.729 43.991 3.747 1.00 16.82 204 ASP B N 1
ATOM 3193 C CA . ASP B 1 91 ? -19.755 45.026 3.867 1.00 18.54 204 ASP B CA 1
ATOM 3194 C C . ASP B 1 91 ? -19.238 46.356 4.383 1.00 20.16 204 ASP B C 1
ATOM 3195 O O . ASP B 1 91 ? -20.034 47.289 4.537 1.00 21.19 204 ASP B O 1
ATOM 3200 N N . ASP B 1 92 ? -17.943 46.467 4.666 1.00 16.98 205 ASP B N 1
ATOM 3201 C CA . ASP B 1 92 ? -17.368 47.698 5.197 1.00 17.67 205 ASP B CA 1
ATOM 3202 C C . ASP B 1 92 ? -17.101 48.680 4.063 1.00 16.64 205 ASP B C 1
ATOM 3203 O O . ASP B 1 92 ? -16.129 48.515 3.316 1.00 17.60 205 ASP B O 1
ATOM 3208 N N . PRO B 1 93 ? -17.919 49.728 3.908 1.00 17.24 206 PRO B N 1
ATOM 3209 C CA . PRO B 1 93 ? -17.710 50.649 2.783 1.00 19.85 206 PRO B CA 1
ATOM 3210 C C . PRO B 1 93 ? -16.390 51.374 2.843 1.00 17.87 206 PRO B C 1
ATOM 3211 O O . PRO B 1 93 ? -15.935 51.892 1.815 1.00 20.07 206 PRO B O 1
ATOM 3215 N N . ASN B 1 94 ? -15.742 51.416 4.008 1.00 17.34 207 ASN B N 1
ATOM 3216 C CA . ASN B 1 94 ? -14.456 52.072 4.160 1.00 18.04 207 ASN B CA 1
ATOM 3217 C C . ASN B 1 94 ? -13.298 51.087 4.139 1.00 17.66 207 ASN B C 1
ATOM 3218 O O . ASN B 1 94 ? -12.144 51.504 4.262 1.00 19.27 207 ASN B O 1
ATOM 3223 N N . GLY B 1 95 ? -13.579 49.797 3.947 1.00 16.46 208 GLY B N 1
ATOM 3224 C CA . GLY B 1 95 ? -12.563 48.773 4.015 1.00 17.78 208 GLY B CA 1
ATOM 3225 C C . GLY B 1 95 ? -12.086 48.266 2.669 1.00 19.11 208 GLY B C 1
ATOM 3226 O O . GLY B 1 95 ? -12.695 48.498 1.617 1.00 18.09 208 GLY B O 1
ATOM 3227 N N . PRO B 1 96 ? -10.977 47.523 2.693 1.00 16.96 209 PRO B N 1
ATOM 3228 C CA . PRO B 1 96 ? -10.353 47.059 1.445 1.00 13.87 209 PRO B CA 1
ATOM 3229 C C . PRO B 1 96 ? -11.056 45.884 0.791 1.00 17.71 209 PRO B C 1
ATOM 3230 O O . PRO B 1 96 ? -10.673 45.504 -0.326 1.00 19.93 209 PRO B O 1
ATOM 3234 N N . PHE B 1 97 ? -12.059 45.300 1.440 1.00 15.57 210 PHE B N 1
ATOM 3235 C CA . PHE B 1 97 ? -12.781 44.162 0.888 1.00 13.33 210 PHE B CA 1
ATOM 3236 C C . PHE B 1 97 ? -14.216 44.506 0.508 1.00 15.57 210 PHE B C 1
ATOM 3237 O O . PHE B 1 97 ? -14.992 43.603 0.202 1.00 17.07 210 PHE B O 1
ATOM 3245 N N . TYR B 1 98 ? -14.580 45.788 0.527 1.00 17.05 211 TYR B N 1
ATOM 3246 C CA . TYR B 1 98 ? -15.943 46.210 0.226 1.00 19.43 211 TYR B CA 1
ATOM 3247 C C . TYR B 1 98 ? -16.428 45.657 -1.105 1.00 17.01 211 TYR B C 1
ATOM 3248 O O . TYR B 1 98 ? -15.842 45.945 -2.156 1.00 20.35 211 TYR B O 1
ATOM 3257 N N . ARG B 1 99 ? -17.523 44.897 -1.038 1.00 18.61 212 ARG B N 1
ATOM 3258 C CA . ARG B 1 99 ? -18.188 44.346 -2.220 1.00 22.77 212 ARG B CA 1
ATOM 3259 C C . ARG B 1 99 ? -17.204 43.585 -3.103 1.00 24.09 212 ARG B C 1
ATOM 3260 O O . ARG B 1 99 ? -17.297 43.609 -4.331 1.00 20.77 212 ARG B O 1
ATOM 3268 N N . CYS B 1 100 ? -16.226 42.923 -2.479 1.00 20.85 213 CYS B N 1
ATOM 3269 C CA . CYS B 1 100 ? -15.186 42.271 -3.262 1.00 21.70 213 CYS B CA 1
ATOM 3270 C C . CYS B 1 100 ? -15.659 40.978 -3.906 1.00 22.59 213 CYS B C 1
ATOM 3271 O O . CYS B 1 100 ? -15.048 40.532 -4.883 1.00 22.67 213 CYS B O 1
ATOM 3274 N N . GLN B 1 101 ? -16.710 40.361 -3.378 1.00 19.03 214 GLN B N 1
ATOM 3275 C CA . GLN B 1 101 ? -17.320 39.203 -4.015 1.00 21.56 214 GLN B CA 1
ATOM 3276 C C . GLN B 1 101 ? -18.832 39.334 -3.901 1.00 27.24 214 GLN B C 1
ATOM 3277 O O . GLN B 1 101 ? -19.359 39.622 -2.820 1.00 25.01 214 GLN B O 1
ATOM 3283 N N . LEU B 1 102 ? -19.521 39.151 -5.028 1.00 27.21 215 LEU B N 1
ATOM 3284 C CA . LEU B 1 102 ? -20.968 39.291 -5.102 1.00 30.90 215 LEU B CA 1
ATOM 3285 C C . LEU B 1 102 ? -21.569 38.041 -5.724 1.00 34.88 215 LEU B C 1
ATOM 3286 O O . LEU B 1 102 ? -20.944 37.388 -6.564 1.00 32.76 215 LEU B O 1
ATOM 3291 N N . ASP B 1 103 ? -22.793 37.721 -5.315 1.00 35.73 216 ASP B N 1
ATOM 3292 C CA . ASP B 1 103 ? -23.496 36.569 -5.860 1.00 38.89 216 ASP B CA 1
ATOM 3293 C C . ASP B 1 103 ? -24.252 36.985 -7.126 1.00 41.60 216 ASP B C 1
ATOM 3294 O O . ASP B 1 103 ? -23.977 38.034 -7.717 1.00 39.27 216 ASP B O 1
ATOM 3299 N N . GLN B 1 104 ? -25.224 36.166 -7.542 1.00 47.91 217 GLN B N 1
ATOM 3300 C CA . GLN B 1 104 ? -25.945 36.403 -8.790 1.00 48.61 217 GLN B CA 1
ATOM 3301 C C . GLN B 1 104 ? -26.747 37.697 -8.750 1.00 50.98 217 GLN B C 1
ATOM 3302 O O . GLN B 1 104 ? -26.923 38.350 -9.786 1.00 52.21 217 GLN B O 1
ATOM 3308 N N . PHE B 1 105 ? -27.237 38.081 -7.576 1.00 48.50 218 PHE B N 1
ATOM 3309 C CA . PHE B 1 105 ? -28.101 39.243 -7.424 1.00 47.02 218 PHE B CA 1
ATOM 3310 C C . PHE B 1 105 ? -27.333 40.530 -7.165 1.00 48.34 218 PHE B C 1
ATOM 3311 O O . PHE B 1 105 ? -27.958 41.579 -6.972 1.00 49.17 218 PHE B O 1
ATOM 3319 N N . GLY B 1 106 ? -26.003 40.483 -7.172 1.00 44.46 219 GLY B N 1
ATOM 3320 C CA . GLY B 1 106 ? -25.223 41.639 -6.789 1.00 43.46 219 GLY B CA 1
ATOM 3321 C C . GLY B 1 106 ? -25.139 41.851 -5.298 1.00 39.73 219 GLY B C 1
ATOM 3322 O O . GLY B 1 106 ? -24.850 42.969 -4.858 1.00 40.01 219 GLY B O 1
ATOM 3323 N N . ASN B 1 107 ? -25.397 40.813 -4.505 1.00 37.11 220 ASN B N 1
ATOM 3324 C CA . ASN B 1 107 ? -25.315 40.882 -3.054 1.00 36.73 220 ASN B CA 1
ATOM 3325 C C . ASN B 1 107 ? -23.978 40.327 -2.575 1.00 32.90 220 ASN B C 1
ATOM 3326 O O . ASN B 1 107 ? -23.469 39.343 -3.122 1.00 30.06 220 ASN B O 1
ATOM 3331 N N . THR B 1 108 ? -23.417 40.960 -1.544 1.00 31.28 221 THR B N 1
ATOM 3332 C CA . THR B 1 108 ? -22.176 40.492 -0.942 1.00 25.12 221 THR B CA 1
ATOM 3333 C C . THR B 1 108 ? -22.398 39.183 -0.187 1.00 25.84 221 THR B C 1
ATOM 3334 O O . THR B 1 108 ? -23.503 38.875 0.263 1.00 26.06 221 THR B O 1
ATOM 3338 N N . PHE B 1 109 ? -21.319 38.411 -0.033 1.00 21.24 222 PHE B N 1
ATOM 3339 C CA . PHE B 1 109 ? -21.353 37.224 0.808 1.00 19.56 222 PHE B CA 1
ATOM 3340 C C . PHE B 1 109 ? -19.991 37.006 1.463 1.00 18.90 222 PHE B C 1
ATOM 3341 O O . PHE B 1 109 ? -18.962 37.489 0.982 1.00 19.97 222 PHE B O 1
ATOM 3349 N N . ALA B 1 110 ? -20.014 36.278 2.576 1.00 17.32 223 ALA B N 1
ATOM 3350 C CA . ALA B 1 110 ? -18.845 35.864 3.343 1.00 19.38 223 ALA B CA 1
ATOM 3351 C C . ALA B 1 110 ? -18.414 34.451 2.957 1.00 19.69 223 ALA B C 1
ATOM 3352 O O . ALA B 1 110 ? -19.196 33.662 2.416 1.00 19.81 223 ALA B O 1
ATOM 3354 N N . SER B 1 111 ? -17.162 34.121 3.285 1.00 15.74 224 SER B N 1
ATOM 3355 C CA . SER B 1 111 ? -16.621 32.814 2.932 1.00 15.95 224 SER B CA 1
ATOM 3356 C C . SER B 1 111 ? -15.593 32.353 3.959 1.00 15.09 224 SER B C 1
ATOM 3357 O O . SER B 1 111 ? -14.850 33.162 4.527 1.00 12.80 224 SER B O 1
ATOM 3360 N N . ASN B 1 112 ? -15.554 31.039 4.196 1.00 13.43 225 ASN B N 1
ATOM 3361 C CA . ASN B 1 112 ? -14.482 30.434 4.973 1.00 12.04 225 ASN B CA 1
ATOM 3362 C C . ASN B 1 112 ? -13.246 30.240 4.091 1.00 9.48 225 ASN B C 1
ATOM 3363 O O . ASN B 1 112 ? -13.313 30.326 2.858 1.00 12.67 225 ASN B O 1
ATOM 3368 N N . SER B 1 113 ? -12.115 29.948 4.735 1.00 10.59 226 SER B N 1
ATOM 3369 C CA . SER B 1 113 ? -10.896 29.651 3.987 1.00 10.60 226 SER B CA 1
ATOM 3370 C C . SER B 1 113 ? -11.129 28.487 3.029 1.00 10.38 226 SER B C 1
ATOM 3371 O O . SER B 1 113 ? -11.718 27.460 3.401 1.00 11.82 226 SER B O 1
ATOM 3374 N N . SER B 1 114 ? -10.672 28.651 1.785 1.00 8.45 227 SER B N 1
ATOM 3375 C CA . SER B 1 114 ? -10.872 27.609 0.781 1.00 8.31 227 SER B CA 1
ATOM 3376 C C . SER B 1 114 ? -9.789 26.533 0.795 1.00 8.18 227 SER B C 1
ATOM 3377 O O . SER B 1 114 ? -10.067 25.380 0.416 1.00 8.48 227 SER B O 1
ATOM 3380 N N . TRP B 1 115 ? -8.562 26.887 1.182 1.00 8.20 228 TRP B N 1
ATOM 3381 C CA . TRP B 1 115 ? -7.390 26.005 1.030 1.00 6.66 228 TRP B CA 1
ATOM 3382 C C . TRP B 1 115 ? -7.312 25.456 -0.390 1.00 7.31 228 TRP B C 1
ATOM 3383 O O . TRP B 1 115 ? -6.852 24.335 -0.614 1.00 7.31 228 TRP B O 1
ATOM 3394 N N . HIS B 1 116 ? -7.770 26.260 -1.351 1.00 7.33 229 HIS B N 1
ATOM 3395 C CA . HIS B 1 116 ? -7.967 25.770 -2.711 1.00 6.01 229 HIS B CA 1
ATOM 3396 C C . HIS B 1 116 ? -6.647 25.329 -3.336 1.00 7.12 229 HIS B C 1
ATOM 3397 O O . HIS B 1 116 ? -6.590 24.296 -4.015 1.00 7.04 229 HIS B O 1
ATOM 3404 N N . GLY B 1 117 ? -5.564 26.069 -3.078 1.00 6.52 230 GLY B N 1
ATOM 3405 C CA . GLY B 1 117 ? -4.280 25.677 -3.630 1.00 5.75 230 GLY B CA 1
ATOM 3406 C C . GLY B 1 117 ? -3.770 24.358 -3.084 1.00 7.10 230 GLY B C 1
ATOM 3407 O O . GLY B 1 117 ? -3.038 23.642 -3.777 1.00 6.76 230 GLY B O 1
ATOM 3408 N N . THR B 1 118 ? -4.169 24.009 -1.852 1.00 6.72 231 THR B N 1
ATOM 3409 C CA . THR B 1 118 ? -3.778 22.724 -1.273 1.00 6.95 231 THR B CA 1
ATOM 3410 C C . THR B 1 118 ? -4.545 21.579 -1.928 1.00 5.82 231 THR B C 1
ATOM 3411 O O . THR B 1 118 ? -3.984 20.498 -2.177 1.00 6.67 231 THR B O 1
ATOM 3415 N N . HIS B 1 119 ? -5.812 21.811 -2.243 1.00 5.59 232 HIS B N 1
ATOM 3416 C CA . HIS B 1 119 ? -6.604 20.811 -2.953 1.00 6.02 232 HIS B CA 1
ATOM 3417 C C . HIS B 1 119 ? -6.031 20.565 -4.344 1.00 6.43 232 HIS B C 1
ATOM 3418 O O . HIS B 1 119 ? -5.773 19.418 -4.737 1.00 6.99 232 HIS B O 1
ATOM 3425 N N . VAL B 1 120 ? -5.798 21.643 -5.091 1.00 5.39 233 VAL B N 1
ATOM 3426 C CA . VAL B 1 120 ? -5.241 21.529 -6.438 1.00 6.74 233 VAL B CA 1
ATOM 3427 C C . VAL B 1 120 ? -3.867 20.852 -6.413 1.00 6.58 233 VAL B C 1
ATOM 3428 O O . VAL B 1 120 ? -3.572 19.963 -7.232 1.00 5.50 233 VAL B O 1
ATOM 3432 N N . ALA B 1 121 ? -2.991 21.279 -5.491 1.00 5.83 234 ALA B N 1
ATOM 3433 C CA . ALA B 1 121 ? -1.657 20.680 -5.415 1.00 5.21 234 ALA B CA 1
ATOM 3434 C C . ALA B 1 121 ? -1.738 19.189 -5.121 1.00 5.97 234 ALA B C 1
ATOM 3435 O O . ALA B 1 121 ? -0.949 18.412 -5.652 1.00 6.45 234 ALA B O 1
ATOM 3437 N N . GLY B 1 122 ? -2.683 18.773 -4.270 1.00 5.63 235 GLY B N 1
ATOM 3438 C CA . GLY B 1 122 ? -2.835 17.349 -3.994 1.00 7.79 235 GLY B CA 1
ATOM 3439 C C . GLY B 1 122 ? -3.219 16.526 -5.216 1.00 7.41 235 GLY B C 1
ATOM 3440 O O . GLY B 1 122 ? -2.804 15.373 -5.344 1.00 7.07 235 GLY B O 1
ATOM 3441 N N . THR B 1 123 ? -4.030 17.089 -6.117 1.00 7.25 236 THR B N 1
ATOM 3442 C CA . THR B 1 123 ? -4.348 16.374 -7.350 1.00 6.01 236 THR B CA 1
ATOM 3443 C C . THR B 1 123 ? -3.101 16.197 -8.207 1.00 6.32 236 THR B C 1
ATOM 3444 O O . THR B 1 123 ? -2.889 15.133 -8.794 1.00 7.81 236 THR B O 1
ATOM 3448 N N . ILE B 1 124 ? -2.252 17.224 -8.271 1.00 6.38 237 ILE B N 1
ATOM 3449 C CA . ILE B 1 124 ? -1.021 17.109 -9.044 1.00 7.00 237 ILE B CA 1
ATOM 3450 C C . ILE B 1 124 ? -0.062 16.117 -8.397 1.00 8.25 237 ILE B C 1
ATOM 3451 O O . ILE B 1 124 ? 0.560 15.307 -9.090 1.00 7.67 237 ILE B O 1
ATOM 3456 N N . GLY B 1 125 ? 0.088 16.169 -7.070 1.00 8.07 238 GLY B N 1
ATOM 3457 C CA . GLY B 1 125 ? 1.192 15.468 -6.444 1.00 7.52 238 GLY B CA 1
ATOM 3458 C C . GLY B 1 125 ? 1.108 15.232 -4.948 1.00 7.72 238 GLY B C 1
ATOM 3459 O O . GLY B 1 125 ? 2.128 15.325 -4.267 1.00 8.90 238 GLY B O 1
ATOM 3460 N N . ALA B 1 126 ? -0.069 14.884 -4.414 1.00 7.47 239 ALA B N 1
ATOM 3461 C CA . ALA B 1 126 ? -0.099 14.361 -3.053 1.00 7.47 239 ALA B CA 1
ATOM 3462 C C . ALA B 1 126 ? 0.874 13.194 -2.921 1.00 8.54 239 ALA B C 1
ATOM 3463 O O . ALA B 1 126 ? 1.137 12.462 -3.885 1.00 7.74 239 ALA B O 1
ATOM 3465 N N . VAL B 1 127 ? 1.421 13.032 -1.714 1.00 7.11 240 VAL B N 1
ATOM 3466 C CA . VAL B 1 127 ? 2.333 11.917 -1.463 1.00 7.95 240 VAL B CA 1
ATOM 3467 C C . VAL B 1 127 ? 1.558 10.621 -1.623 1.00 8.68 240 VAL B C 1
ATOM 3468 O O . VAL B 1 127 ? 0.512 10.427 -0.990 1.00 8.73 240 VAL B O 1
ATOM 3472 N N . SER B 1 128 ? 2.049 9.747 -2.499 1.00 7.58 241 SER B N 1
ATOM 3473 C CA . SER B 1 128 ? 1.280 8.599 -2.954 1.00 8.04 241 SER B CA 1
ATOM 3474 C C . SER B 1 128 ? 1.957 7.304 -2.550 1.00 8.22 241 SER B C 1
ATOM 3475 O O . SER B 1 128 ? 3.174 7.254 -2.350 1.00 10.49 241 SER B O 1
ATOM 3478 N N . ASN B 1 129 ? 1.139 6.256 -2.432 1.00 8.27 242 ASN B N 1
ATOM 3479 C CA . ASN B 1 129 ? 1.607 4.930 -2.029 1.00 10.16 242 ASN B CA 1
ATOM 3480 C C . ASN B 1 129 ? 2.282 4.963 -0.660 1.00 10.53 242 ASN B C 1
ATOM 3481 O O . ASN B 1 129 ? 3.215 4.195 -0.405 1.00 12.07 242 ASN B O 1
ATOM 3486 N N . ASN B 1 130 ? 1.823 5.861 0.224 1.00 9.26 243 ASN B N 1
ATOM 3487 C CA . ASN B 1 130 ? 2.337 5.958 1.587 1.00 10.84 243 ASN B CA 1
ATOM 3488 C C . ASN B 1 130 ? 1.319 5.494 2.622 1.00 10.87 243 ASN B C 1
ATOM 3489 O O . ASN B 1 130 ? 1.431 5.839 3.809 1.00 11.07 243 ASN B O 1
ATOM 3494 N N . GLY B 1 131 ? 0.332 4.698 2.198 1.00 8.89 244 GLY B N 1
ATOM 3495 C CA . GLY B 1 131 ? -0.529 4.034 3.155 1.00 11.09 244 GLY B CA 1
ATOM 3496 C C . GLY B 1 131 ? -1.516 4.918 3.857 1.00 11.56 244 GLY B C 1
ATOM 3497 O O . GLY B 1 131 ? -2.104 4.491 4.860 1.00 14.79 244 GLY B O 1
ATOM 3498 N N . THR B 1 132 ? -1.732 6.136 3.369 1.00 11.37 245 THR B N 1
ATOM 3499 C CA . THR B 1 132 ? -2.614 7.054 4.076 1.00 10.89 245 THR B CA 1
ATOM 3500 C C . THR B 1 132 ? -3.114 8.124 3.116 1.00 11.00 245 THR B C 1
ATOM 3501 O O . THR B 1 132 ? -2.476 8.424 2.100 1.00 9.81 245 THR B O 1
ATOM 3505 N N . GLY B 1 133 ? -4.286 8.663 3.431 1.00 8.92 246 GLY B N 1
ATOM 3506 C CA . GLY B 1 133 ? -4.788 9.807 2.683 1.00 8.20 246 GLY B CA 1
ATOM 3507 C C . GLY B 1 133 ? -5.066 9.485 1.227 1.00 10.52 246 GLY B C 1
ATOM 3508 O O . GLY B 1 133 ? -5.587 8.412 0.886 1.00 9.51 246 GLY B O 1
ATOM 3509 N N . VAL B 1 134 ? -4.714 10.430 0.350 1.00 8.82 247 VAL B N 1
ATOM 3510 C CA . VAL B 1 134 ? -5.041 10.375 -1.077 1.00 7.28 247 VAL B CA 1
ATOM 3511 C C . VAL B 1 134 ? -3.789 10.095 -1.898 1.00 8.39 247 VAL B C 1
ATOM 3512 O O . VAL B 1 134 ? -2.684 10.030 -1.360 1.00 8.94 247 VAL B O 1
ATOM 3516 N N . ALA B 1 135 ? -3.957 9.926 -3.205 1.00 7.34 248 ALA B N 1
ATOM 3517 C CA . ALA B 1 135 ? -2.842 9.887 -4.138 1.00 7.58 248 ALA B CA 1
ATOM 3518 C C . ALA B 1 135 ? -2.867 11.132 -5.022 1.00 8.06 248 ALA B C 1
ATOM 3519 O O . ALA B 1 135 ? -3.873 11.847 -5.103 1.00 7.20 248 ALA B O 1
ATOM 3521 N N . GLY B 1 136 ? -1.726 11.394 -5.669 1.00 7.81 249 GLY B N 1
ATOM 3522 C CA . GLY B 1 136 ? -1.622 12.412 -6.691 1.00 7.86 249 GLY B CA 1
ATOM 3523 C C . GLY B 1 136 ? -1.262 11.789 -8.035 1.00 8.95 249 GLY B C 1
ATOM 3524 O O . GLY B 1 136 ? -0.936 10.600 -8.133 1.00 9.75 249 GLY B O 1
ATOM 3525 N N . ILE B 1 137 ? -1.310 12.616 -9.080 1.00 6.92 250 ILE B N 1
ATOM 3526 C CA . ILE B 1 137 ? -1.037 12.099 -10.418 1.00 8.11 250 ILE B CA 1
ATOM 3527 C C . ILE B 1 137 ? 0.448 11.823 -10.605 1.00 9.17 250 ILE B C 1
ATOM 3528 O O . ILE B 1 137 ? 0.838 10.779 -11.151 1.00 8.72 250 ILE B O 1
ATOM 3533 N N . SER B 1 138 ? 1.302 12.732 -10.162 1.00 7.21 251 SER B N 1
ATOM 3534 C CA . SER B 1 138 ? 2.747 12.527 -10.207 1.00 9.46 251 SER B CA 1
ATOM 3535 C C . SER B 1 138 ? 3.236 12.251 -8.792 1.00 9.96 251 SER B C 1
ATOM 3536 O O . SER B 1 138 ? 3.296 13.157 -7.954 1.00 9.33 251 SER B O 1
ATOM 3539 N N . TRP B 1 139 ? 3.563 10.986 -8.517 1.00 8.70 252 TRP B N 1
ATOM 3540 C CA . TRP B 1 139 ? 3.972 10.626 -7.168 1.00 9.07 252 TRP B CA 1
ATOM 3541 C C . TRP B 1 139 ? 5.325 11.219 -6.822 1.00 10.25 252 TRP B C 1
ATOM 3542 O O . TRP B 1 139 ? 5.578 11.548 -5.662 1.00 11.38 252 TRP B O 1
ATOM 3553 N N . LYS B 1 140 ? 6.222 11.309 -7.802 1.00 8.68 253 LYS B N 1
ATOM 3554 C CA . LYS B 1 140 ? 7.598 11.697 -7.556 1.00 9.05 253 LYS B CA 1
ATOM 3555 C C . LYS B 1 140 ? 7.940 13.078 -8.086 1.00 9.27 253 LYS B C 1
ATOM 3556 O O . LYS B 1 140 ? 9.037 13.577 -7.802 1.00 11.72 253 LYS B O 1
ATOM 3562 N N . GLY B 1 141 ? 7.041 13.707 -8.830 1.00 9.07 254 GLY B N 1
ATOM 3563 C CA . GLY B 1 141 ? 7.298 15.040 -9.322 1.00 9.81 254 GLY B CA 1
ATOM 3564 C C . GLY B 1 141 ? 7.303 16.059 -8.195 1.00 8.88 254 GLY B C 1
ATOM 3565 O O . GLY B 1 141 ? 6.889 15.807 -7.062 1.00 11.19 254 GLY B O 1
ATOM 3566 N N . LYS B 1 142 ? 7.806 17.240 -8.512 1.00 9.39 255 LYS B N 1
ATOM 3567 C CA . LYS B 1 142 ? 7.848 18.318 -7.540 1.00 8.84 255 LYS B CA 1
ATOM 3568 C C . LYS B 1 142 ? 6.831 19.387 -7.908 1.00 8.73 255 LYS B C 1
ATOM 3569 O O . LYS B 1 142 ? 6.481 19.565 -9.082 1.00 8.70 255 LYS B O 1
ATOM 3575 N N . ILE B 1 143 ? 6.365 20.090 -6.880 1.00 8.05 256 ILE B N 1
ATOM 3576 C CA . ILE B 1 143 ? 5.356 21.136 -7.017 1.00 6.68 256 ILE B CA 1
ATOM 3577 C C . ILE B 1 143 ? 5.960 22.455 -6.577 1.00 8.19 256 ILE B C 1
ATOM 3578 O O . ILE B 1 143 ? 6.469 22.563 -5.456 1.00 7.77 256 ILE B O 1
ATOM 3583 N N . LEU B 1 144 ? 5.870 23.466 -7.449 1.00 6.73 257 LEU B N 1
ATOM 3584 C CA . LEU B 1 144 ? 6.330 24.819 -7.151 1.00 6.95 257 LEU B CA 1
A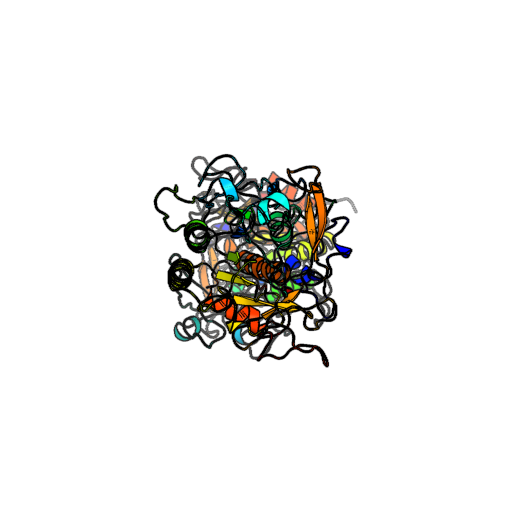TOM 3585 C C . LEU B 1 144 ? 5.124 25.652 -6.742 1.00 6.23 257 LEU B C 1
ATOM 3586 O O . LEU B 1 144 ? 4.295 25.994 -7.605 1.00 7.36 257 LEU B O 1
ATOM 3591 N N . PRO B 1 145 ? 4.958 25.984 -5.460 1.00 6.52 258 PRO B N 1
ATOM 3592 C CA . PRO B 1 145 ? 3.796 26.782 -5.039 1.00 6.59 258 PRO B CA 1
ATOM 3593 C C . PRO B 1 145 ? 4.048 28.255 -5.311 1.00 7.48 258 PRO B C 1
ATOM 3594 O O . PRO B 1 145 ? 5.036 28.827 -4.840 1.00 7.36 258 PRO B O 1
ATOM 3598 N N . VAL B 1 146 ? 3.157 28.867 -6.084 1.00 5.97 259 VAL B N 1
ATOM 3599 C CA . VAL B 1 146 ? 3.270 30.278 -6.436 1.00 6.27 259 VAL B CA 1
ATOM 3600 C C . VAL B 1 146 ? 1.978 30.938 -5.984 1.00 7.46 259 VAL B C 1
ATOM 3601 O O . VAL B 1 146 ? 0.923 30.752 -6.607 1.00 7.24 259 VAL B O 1
ATOM 3605 N N . ARG B 1 147 ? 2.044 31.700 -4.895 1.00 6.49 260 ARG B N 1
ATOM 3606 C CA . ARG B 1 147 ? 0.830 32.211 -4.265 1.00 6.50 260 ARG B CA 1
ATOM 3607 C C . ARG B 1 147 ? 0.461 33.547 -4.894 1.00 7.92 260 ARG B C 1
ATOM 3608 O O . ARG B 1 147 ? 1.245 34.501 -4.859 1.00 7.99 260 ARG B O 1
ATOM 3616 N N . VAL B 1 148 ? -0.734 33.610 -5.479 1.00 6.61 261 VAL B N 1
ATOM 3617 C CA . VAL B 1 148 ? -1.196 34.813 -6.174 1.00 5.68 261 VAL B CA 1
ATOM 3618 C C . VAL B 1 148 ? -2.624 35.165 -5.766 1.00 5.42 261 VAL B C 1
ATOM 3619 O O . VAL B 1 148 ? -3.126 36.237 -6.124 1.00 6.93 261 VAL B O 1
ATOM 3623 N N . LEU B 1 149 ? -3.304 34.263 -5.043 1.00 5.79 262 LEU B N 1
ATOM 3624 C CA . LEU B 1 149 ? -4.686 34.472 -4.614 1.00 6.41 262 LEU B CA 1
ATOM 3625 C C . LEU B 1 149 ? -4.741 34.523 -3.096 1.00 7.26 262 LEU B C 1
ATOM 3626 O O . LEU B 1 149 ? -4.225 33.623 -2.422 1.00 6.98 262 LEU B O 1
ATOM 3631 N N . GLY B 1 150 ? -5.376 35.570 -2.569 1.00 7.04 263 GLY B N 1
ATOM 3632 C CA . GLY B 1 150 ? -5.549 35.724 -1.142 1.00 8.94 263 GLY B CA 1
ATOM 3633 C C . GLY B 1 150 ? -7.008 35.979 -0.804 1.00 7.76 263 GLY B C 1
ATOM 3634 O O . GLY B 1 150 ? -7.927 35.489 -1.479 1.00 7.87 263 GLY B O 1
ATOM 3635 N N . LYS B 1 151 ? -7.228 36.757 0.260 1.00 7.96 264 LYS B N 1
ATOM 3636 C CA . LYS B 1 151 ? -8.600 37.117 0.612 1.00 9.13 264 LYS B CA 1
ATOM 3637 C C . LYS B 1 151 ? -9.283 37.803 -0.563 1.00 10.07 264 LYS B C 1
ATOM 3638 O O . LYS B 1 151 ? -8.782 38.800 -1.093 1.00 12.80 264 LYS B O 1
ATOM 3644 N N . CYS B 1 152 ? -10.415 37.235 -0.979 1.00 11.06 265 CYS B N 1
ATOM 3645 C CA . CYS B 1 152 ? -11.255 37.731 -2.059 1.00 14.91 265 CYS B CA 1
ATOM 3646 C C . CYS B 1 152 ? -10.556 37.683 -3.422 1.00 12.34 265 CYS B C 1
ATOM 3647 O O . CYS B 1 152 ? -10.966 38.370 -4.368 1.00 16.73 265 CYS B O 1
ATOM 3650 N N . GLY B 1 153 ? -9.524 36.865 -3.560 1.00 9.03 266 GLY B N 1
ATOM 3651 C CA . GLY B 1 153 ? -8.970 36.635 -4.875 1.00 10.41 266 GLY B CA 1
ATOM 3652 C C . GLY B 1 153 ? -7.625 37.298 -5.079 1.00 9.95 266 GLY B C 1
ATOM 3653 O O . GLY B 1 153 ? -6.879 37.511 -4.115 1.00 9.12 266 GLY B O 1
ATOM 3654 N N . GLY B 1 154 ? -7.299 37.621 -6.331 1.00 8.20 267 GLY B N 1
ATOM 3655 C CA . GLY B 1 154 ? -5.985 38.161 -6.634 1.00 7.46 267 GLY B CA 1
ATOM 3656 C C . GLY B 1 154 ? -6.048 39.112 -7.807 1.00 8.87 267 GLY B C 1
ATOM 3657 O O . GLY B 1 154 ? -7.073 39.232 -8.479 1.00 10.78 267 GLY B O 1
ATOM 3658 N N . THR B 1 155 ? -4.933 39.786 -8.061 1.00 8.35 268 THR B N 1
ATOM 3659 C CA . THR B 1 155 ? -4.901 40.775 -9.132 1.00 10.31 268 THR B CA 1
ATOM 3660 C C . THR B 1 155 ? -4.254 40.210 -10.388 1.00 11.06 268 THR B C 1
ATOM 3661 O O . THR B 1 155 ? -3.382 39.340 -10.331 1.00 10.11 268 THR B O 1
ATOM 3665 N N . LEU B 1 156 ? -4.674 40.762 -11.529 1.00 13.01 269 LEU B N 1
ATOM 3666 C CA . LEU B 1 156 ? -4.125 40.382 -12.827 1.00 12.79 269 LEU B CA 1
ATOM 3667 C C . LEU B 1 156 ? -2.604 40.485 -12.843 1.00 12.17 269 LEU B C 1
ATOM 3668 O O . LEU B 1 156 ? -1.905 39.571 -13.303 1.00 12.94 269 LEU B O 1
ATOM 3673 N N . SER B 1 157 ? -2.076 41.603 -12.343 1.00 12.72 270 SER B N 1
ATOM 3674 C CA . SER B 1 157 ? -0.638 41.839 -12.358 1.00 13.17 270 SER B CA 1
ATOM 3675 C C . SER B 1 157 ? 0.109 40.825 -11.501 1.00 10.90 270 SER B C 1
ATOM 3676 O O . SER B 1 157 ? 1.182 40.357 -11.888 1.00 11.69 270 SER B O 1
ATOM 3679 N N . ASP B 1 158 ? -0.426 40.491 -10.321 1.00 10.04 271 ASP B N 1
ATOM 3680 C CA . ASP B 1 158 ? 0.244 39.518 -9.464 1.00 8.29 271 ASP B CA 1
ATOM 3681 C C . ASP B 1 158 ? 0.238 38.136 -10.098 1.00 9.28 271 ASP B C 1
ATOM 3682 O O . ASP B 1 158 ? 1.236 37.398 -10.014 1.00 9.68 271 ASP B O 1
ATOM 3687 N N . ILE B 1 159 ? -0.886 37.752 -10.708 1.00 8.73 272 ILE B N 1
ATOM 3688 C CA . ILE B 1 159 ? -0.982 36.433 -11.329 1.00 8.05 272 ILE B CA 1
ATOM 3689 C C . ILE B 1 159 ? -0.040 36.332 -12.522 1.00 8.53 272 ILE B C 1
ATOM 3690 O O . ILE B 1 159 ? 0.643 35.317 -12.707 1.00 8.46 272 ILE B O 1
ATOM 3695 N N . ALA B 1 160 ? 0.027 37.384 -13.345 1.00 8.27 273 ALA B N 1
ATOM 3696 C CA . ALA B 1 160 ? 0.914 37.344 -14.505 1.00 9.07 273 ALA B CA 1
ATOM 3697 C C . ALA B 1 160 ? 2.381 37.327 -14.090 1.00 9.78 273 ALA B C 1
ATOM 3698 O O . ALA B 1 160 ? 3.195 36.636 -14.714 1.00 8.27 273 ALA B O 1
ATOM 3700 N N . ASP B 1 161 ? 2.743 38.072 -13.038 1.00 7.88 274 ASP B N 1
ATOM 3701 C CA . ASP B 1 161 ? 4.107 37.990 -12.522 1.00 9.32 274 ASP B CA 1
ATOM 3702 C C . ASP B 1 161 ? 4.397 36.603 -11.959 1.00 8.79 274 ASP B C 1
ATOM 3703 O O . ASP B 1 161 ? 5.497 36.064 -12.140 1.00 9.02 274 ASP B O 1
ATOM 3708 N N . GLY B 1 162 ? 3.426 36.015 -11.254 1.00 9.12 275 GLY B N 1
ATOM 3709 C CA . GLY B 1 162 ? 3.619 34.658 -10.769 1.00 7.86 275 GLY B CA 1
ATOM 3710 C C . GLY B 1 162 ? 3.851 33.679 -11.901 1.00 7.46 275 GLY B C 1
ATOM 3711 O O . GLY B 1 162 ? 4.661 32.758 -11.777 1.00 8.90 275 GLY B O 1
ATOM 3712 N N . MET B 1 163 ? 3.127 33.858 -13.011 1.00 6.62 276 MET B N 1
ATOM 3713 C CA . MET B 1 163 ? 3.309 33.012 -14.183 1.00 7.11 276 MET B CA 1
ATOM 3714 C C . MET B 1 163 ? 4.737 33.106 -14.714 1.00 7.77 276 MET B C 1
ATOM 3715 O O . MET B 1 163 ? 5.392 32.082 -14.943 1.00 8.24 276 MET B O 1
ATOM 3720 N N . ARG B 1 164 ? 5.236 34.332 -14.916 1.00 7.49 277 ARG B N 1
ATOM 3721 C CA . ARG B 1 164 ? 6.605 34.509 -15.406 1.00 8.80 277 ARG B CA 1
ATOM 3722 C C . ARG B 1 164 ? 7.623 33.864 -14.477 1.00 8.39 277 ARG B C 1
ATOM 3723 O O . ARG B 1 164 ? 8.512 33.127 -14.923 1.00 8.96 277 ARG B O 1
ATOM 3731 N N . TRP B 1 165 ? 7.525 34.152 -13.177 1.00 7.90 278 TRP B N 1
ATOM 3732 C CA . TRP B 1 165 ? 8.494 33.624 -12.227 1.00 8.12 278 TRP B CA 1
ATOM 3733 C C . TRP B 1 165 ? 8.450 32.106 -12.190 1.00 8.45 278 TRP B C 1
ATOM 3734 O O . TRP B 1 165 ? 9.493 31.445 -12.120 1.00 9.16 278 TRP B O 1
ATOM 3745 N N . ALA B 1 166 ? 7.247 31.537 -12.262 1.00 7.07 279 ALA B N 1
ATOM 3746 C CA . ALA B 1 166 ? 7.114 30.087 -12.194 1.00 7.64 279 ALA B CA 1
ATOM 3747 C C . ALA B 1 166 ? 7.935 29.408 -13.276 1.00 8.86 279 ALA B C 1
ATOM 3748 O O . ALA B 1 166 ? 8.566 28.375 -13.028 1.00 9.45 279 ALA B O 1
ATOM 3750 N N . ALA B 1 167 ? 7.934 29.972 -14.480 1.00 8.34 280 ALA B N 1
ATOM 3751 C CA . ALA B 1 167 ? 8.651 29.383 -15.608 1.00 8.19 280 ALA B CA 1
ATOM 3752 C C . ALA B 1 167 ? 10.136 29.731 -15.632 1.00 10.26 280 ALA B C 1
ATOM 3753 O O . ALA B 1 167 ? 10.845 29.274 -16.538 1.00 12.25 280 ALA B O 1
ATOM 3755 N N . GLY B 1 168 ? 10.624 30.526 -14.684 1.00 10.45 281 GLY B N 1
ATOM 3756 C CA . GLY B 1 168 ? 12.032 30.872 -14.648 1.00 11.40 281 GLY B CA 1
ATOM 3757 C C . GLY B 1 168 ? 12.390 32.171 -15.328 1.00 14.85 281 GLY B C 1
ATOM 3758 O O . GLY B 1 168 ? 13.581 32.399 -15.597 1.00 14.75 281 GLY B O 1
ATOM 3759 N N . LEU B 1 169 ? 11.403 33.014 -15.634 1.00 10.80 282 LEU B N 1
ATOM 3760 C CA . LEU B 1 169 ? 11.629 34.353 -16.160 1.00 10.98 282 LEU B CA 1
ATOM 3761 C C . LEU B 1 169 ? 11.741 35.354 -15.018 1.00 13.07 282 LEU B C 1
ATOM 3762 O O . LEU B 1 169 ? 11.294 35.112 -13.894 1.00 12.45 282 LEU B O 1
ATOM 3767 N N . SER B 1 170 ? 12.366 36.491 -15.312 1.00 15.37 283 SER B N 1
ATOM 3768 C CA . SER B 1 170 ? 12.613 37.476 -14.273 1.00 15.64 283 SER B CA 1
ATOM 3769 C C . SER B 1 170 ? 11.376 38.326 -14.006 1.00 14.84 283 SER B C 1
ATOM 3770 O O . SER B 1 170 ? 10.574 38.610 -14.903 1.00 16.74 283 SER B O 1
ATOM 3773 N N . VAL B 1 171 ? 11.225 38.719 -12.745 1.00 13.71 284 VAL B N 1
ATOM 3774 C CA . VAL B 1 171 ? 10.184 39.642 -12.302 1.00 15.37 284 VAL B CA 1
ATOM 3775 C C . VAL B 1 171 ? 10.870 40.708 -11.458 1.00 11.67 284 VAL B C 1
ATOM 3776 O O . VAL B 1 171 ? 11.590 40.360 -10.515 1.00 11.94 284 VAL B O 1
ATOM 3780 N N . PRO B 1 172 ? 10.676 41.996 -11.742 1.00 13.24 285 PRO B N 1
ATOM 3781 C CA . PRO B 1 172 ? 11.326 43.034 -10.924 1.00 13.46 285 PRO B CA 1
ATOM 3782 C C . PRO B 1 172 ? 11.041 42.848 -9.440 1.00 13.50 285 PRO B C 1
ATOM 3783 O O . PRO B 1 172 ? 9.900 42.615 -9.031 1.00 13.29 285 PRO B O 1
ATOM 3787 N N . GLY B 1 173 ? 12.097 42.922 -8.630 1.00 14.23 286 GLY B N 1
ATOM 3788 C CA . GLY B 1 173 ? 11.964 42.829 -7.194 1.00 12.33 286 GLY B CA 1
ATOM 3789 C C . GLY B 1 173 ? 11.924 41.428 -6.645 1.00 12.89 286 GLY B C 1
ATOM 3790 O O . GLY B 1 173 ? 11.917 41.262 -5.418 1.00 12.72 286 GLY B O 1
ATOM 3791 N N . ALA B 1 174 ? 11.883 40.405 -7.514 1.00 12.15 287 ALA B N 1
ATOM 3792 C CA . ALA B 1 174 ? 11.871 39.021 -7.084 1.00 11.71 287 ALA B CA 1
ATOM 3793 C C . ALA B 1 174 ? 13.201 38.340 -7.411 1.00 11.64 287 ALA B C 1
ATOM 3794 O O . ALA B 1 174 ? 13.829 38.658 -8.429 1.00 13.53 287 ALA B O 1
ATOM 3796 N N . PRO B 1 175 ? 13.656 37.407 -6.574 1.00 11.94 288 PRO B N 1
ATOM 3797 C CA . PRO B 1 175 ? 14.888 36.677 -6.879 1.00 12.51 288 PRO B CA 1
ATOM 3798 C C . PRO B 1 175 ? 14.644 35.680 -8.000 1.00 15.41 288 PRO B C 1
ATOM 3799 O O . PRO B 1 175 ? 13.503 35.351 -8.337 1.00 14.35 288 PRO B O 1
ATOM 3803 N N . ALA B 1 176 ? 15.731 35.206 -8.600 1.00 14.89 289 ALA B N 1
ATOM 3804 C CA . ALA B 1 176 ? 15.579 34.201 -9.643 1.00 15.25 289 ALA B CA 1
ATOM 3805 C C . ALA B 1 176 ? 15.008 32.916 -9.057 1.00 15.40 289 ALA B C 1
ATOM 3806 O O . ALA B 1 176 ? 15.253 32.570 -7.900 1.00 15.87 289 ALA B O 1
ATOM 3808 N N . ASN B 1 177 ? 14.206 32.227 -9.866 1.00 13.73 290 ASN B N 1
ATOM 3809 C CA . ASN B 1 177 ? 13.622 30.958 -9.468 1.00 10.69 290 ASN B CA 1
ATOM 3810 C C . ASN B 1 177 ? 14.578 29.831 -9.844 1.00 13.22 290 ASN B C 1
ATOM 3811 O O . ASN B 1 177 ? 14.730 29.541 -11.041 1.00 13.51 290 ASN B O 1
ATOM 3816 N N . PRO B 1 178 ? 15.210 29.155 -8.881 1.00 12.16 291 PRO B N 1
ATOM 3817 C CA . PRO B 1 178 ? 16.117 28.048 -9.216 1.00 14.67 291 PRO B CA 1
ATOM 3818 C C . PRO B 1 178 ? 15.401 26.761 -9.594 1.00 13.52 291 PRO B C 1
ATOM 3819 O O . PRO B 1 178 ? 16.067 25.792 -9.978 1.00 14.99 291 PRO B O 1
ATOM 3823 N N . ASN B 1 179 ? 14.068 26.737 -9.502 1.00 12.72 292 ASN B N 1
ATOM 3824 C CA . ASN B 1 179 ? 13.246 25.568 -9.821 1.00 11.40 292 ASN B CA 1
ATOM 3825 C C . ASN B 1 179 ? 12.215 25.937 -10.884 1.00 10.89 292 ASN B C 1
ATOM 3826 O O . ASN B 1 179 ? 11.004 25.898 -10.615 1.00 10.40 292 ASN B O 1
ATOM 3831 N N . PRO B 1 180 ? 12.649 26.273 -12.104 1.00 10.54 293 PRO B N 1
ATOM 3832 C CA . PRO B 1 180 ? 11.680 26.601 -13.158 1.00 11.47 293 PRO B CA 1
ATOM 3833 C C . PRO B 1 180 ? 10.756 25.427 -13.457 1.00 10.35 293 PRO B C 1
ATOM 3834 O O . PRO B 1 180 ? 11.166 24.258 -13.460 1.00 10.05 293 PRO B O 1
ATOM 3838 N N . ALA B 1 181 ? 9.494 25.755 -13.708 1.00 9.41 294 ALA B N 1
ATOM 3839 C CA . ALA B 1 181 ? 8.448 24.771 -13.945 1.00 8.37 294 ALA B CA 1
ATOM 3840 C C . ALA B 1 181 ? 8.182 24.608 -15.436 1.00 9.41 294 ALA B C 1
ATOM 3841 O O . ALA B 1 181 ? 8.114 25.599 -16.171 1.00 11.93 294 ALA B O 1
ATOM 3843 N N . SER B 1 182 ? 8.004 23.347 -15.870 1.00 9.17 295 SER B N 1
ATOM 3844 C CA . SER B 1 182 ? 7.633 23.012 -17.241 1.00 10.21 295 SER B CA 1
ATOM 3845 C C . SER B 1 182 ? 6.132 23.041 -17.478 1.00 8.68 295 SER B C 1
ATOM 3846 O O . SER B 1 182 ? 5.701 23.123 -18.632 1.00 10.68 295 SER B O 1
ATOM 3849 N N . VAL B 1 183 ? 5.334 22.924 -16.421 1.00 8.46 296 VAL B N 1
ATOM 3850 C CA . VAL B 1 183 ? 3.882 22.859 -16.511 1.00 7.09 296 VAL B CA 1
ATOM 3851 C C . VAL B 1 183 ? 3.350 23.856 -15.496 1.00 7.21 296 VAL B C 1
ATOM 3852 O O . VAL B 1 183 ? 3.745 23.801 -14.326 1.00 6.83 296 VAL B O 1
ATOM 3856 N N . LEU B 1 184 ? 2.475 24.764 -15.936 1.00 7.44 297 LEU B N 1
ATOM 3857 C CA . LEU B 1 184 ? 1.929 25.807 -15.071 1.00 6.38 297 LEU B CA 1
ATOM 3858 C C . LEU B 1 184 ? 0.428 25.605 -14.966 1.00 7.83 297 LEU B C 1
ATOM 3859 O O . LEU B 1 184 ? -0.275 25.634 -15.979 1.00 9.55 297 LEU B O 1
ATOM 3864 N N . ASN B 1 185 ? -0.056 25.420 -13.743 1.00 6.47 298 ASN B N 1
ATOM 3865 C CA . ASN B 1 185 ? -1.471 25.181 -13.478 1.00 5.95 298 ASN B CA 1
ATOM 3866 C C . ASN B 1 185 ? -2.147 26.455 -12.979 1.00 6.09 298 ASN B C 1
ATOM 3867 O O . ASN B 1 185 ? -1.742 27.019 -11.946 1.00 6.59 298 ASN B O 1
ATOM 3872 N N . PHE B 1 186 ? -3.191 26.884 -13.693 1.00 6.21 299 PHE B N 1
ATOM 3873 C CA . PHE B 1 186 ? -3.985 28.074 -13.343 1.00 7.11 299 PHE B CA 1
ATOM 3874 C C . PHE B 1 186 ? -5.443 27.689 -13.140 1.00 7.50 299 PHE B C 1
ATOM 3875 O O . PHE B 1 186 ? -6.251 27.770 -14.069 1.00 6.61 299 PHE B O 1
ATOM 3883 N N . SER B 1 187 ? -5.778 27.303 -11.910 1.00 7.00 300 SER B N 1
ATOM 3884 C CA . SER B 1 187 ? -7.158 26.972 -11.536 1.00 5.09 300 SER B CA 1
ATOM 3885 C C . SER B 1 187 ? -7.879 28.228 -11.045 1.00 6.97 300 SER B C 1
ATOM 3886 O O . SER B 1 187 ? -8.267 28.353 -9.883 1.00 7.05 300 SER B O 1
ATOM 3889 N N . LEU B 1 188 ? -8.034 29.182 -11.961 1.00 6.95 301 LEU B N 1
ATOM 3890 C CA . LEU B 1 188 ? -8.474 30.523 -11.587 1.00 6.09 301 LEU B CA 1
ATOM 3891 C C . LEU B 1 188 ? -8.863 31.291 -12.843 1.00 8.48 301 LEU B C 1
ATOM 3892 O O . LEU B 1 188 ? -8.555 30.888 -13.970 1.00 9.46 301 LEU B O 1
ATOM 3897 N N . GLY B 1 189 ? -9.492 32.439 -12.628 1.00 8.01 302 GLY B N 1
ATOM 3898 C CA . GLY B 1 189 ? -9.776 33.333 -13.733 1.00 10.26 302 GLY B CA 1
ATOM 3899 C C . GLY B 1 189 ? -10.665 34.476 -13.294 1.00 10.61 302 GLY B C 1
ATOM 3900 O O . GLY B 1 189 ? -10.982 34.638 -12.114 1.00 11.13 302 GLY B O 1
ATOM 3901 N N . GLY B 1 190 ? -11.064 35.267 -14.282 1.00 11.72 303 GLY B N 1
ATOM 3902 C CA . GLY B 1 190 ? -11.934 36.402 -14.022 1.00 12.30 303 GLY B CA 1
ATOM 3903 C C . GLY B 1 190 ? -12.566 36.828 -15.327 1.00 15.18 303 GLY B C 1
ATOM 3904 O O . GLY B 1 190 ? -12.242 36.301 -16.389 1.00 13.13 303 GLY B O 1
ATOM 3905 N N . GLY B 1 191 ? -13.471 37.802 -15.244 1.00 15.39 304 GLY B N 1
ATOM 3906 C CA . GLY B 1 191 ? -14.215 38.205 -16.425 1.00 15.73 304 GLY B CA 1
ATOM 3907 C C . GLY B 1 191 ? -13.399 39.052 -17.391 1.00 14.11 304 GLY B C 1
ATOM 3908 O O . GLY B 1 191 ? -12.339 39.578 -17.059 1.00 16.63 304 GLY B O 1
ATOM 3909 N N . GLY B 1 192 ? -13.898 39.139 -18.622 1.00 18.37 305 GLY B N 1
ATOM 3910 C CA . GLY B 1 192 ? -13.345 40.018 -19.629 1.00 17.16 305 GLY B CA 1
ATOM 3911 C C . GLY B 1 192 ? -12.523 39.273 -20.668 1.00 18.00 305 GLY B C 1
ATOM 3912 O O . GLY B 1 192 ? -12.029 38.166 -20.444 1.00 14.11 305 GLY B O 1
ATOM 3913 N N . SER B 1 193 ? -12.365 39.909 -21.829 1.00 14.24 306 SER B N 1
ATOM 3914 C CA . SER B 1 193 ? -11.487 39.365 -22.858 1.00 12.69 306 SER B CA 1
ATOM 3915 C C . SER B 1 193 ? -10.047 39.325 -22.354 1.00 13.12 306 SER B C 1
ATOM 3916 O O . SER B 1 193 ? -9.653 40.073 -21.450 1.00 14.79 306 SER B O 1
ATOM 3919 N N . CYS B 1 194 ? -9.257 38.431 -22.953 1.00 10.55 307 CYS B N 1
ATOM 3920 C CA . CYS B 1 194 ? -7.886 38.196 -22.509 1.00 12.34 307 CYS B CA 1
ATOM 3921 C C . CYS B 1 194 ? -7.060 39.479 -22.562 1.00 12.81 307 CYS B C 1
ATOM 3922 O O . CYS B 1 194 ? -6.814 40.037 -23.640 1.00 14.19 307 CYS B O 1
ATOM 3925 N N . SER B 1 195 ? -6.633 39.938 -21.391 1.00 10.10 308 SER B N 1
ATOM 3926 C CA . SER B 1 195 ? -5.837 41.152 -21.287 1.00 10.61 308 SER B CA 1
ATOM 3927 C C . SER B 1 195 ? -4.467 40.954 -21.919 1.00 12.21 308 SER B C 1
ATOM 3928 O O . SER B 1 195 ? -3.891 39.860 -21.905 1.00 10.56 308 SER B O 1
ATOM 3931 N N . ARG B 1 196 ? -3.924 42.041 -22.454 1.00 11.38 309 ARG B N 1
ATOM 3932 C CA . ARG B 1 196 ? -2.556 41.985 -22.947 1.00 13.02 309 ARG B CA 1
ATOM 3933 C C . ARG B 1 196 ? -1.577 41.605 -21.832 1.00 12.27 309 ARG B C 1
ATOM 3934 O O . ARG B 1 196 ? -0.573 40.931 -22.087 1.00 13.03 309 ARG B O 1
ATOM 3942 N N . THR B 1 197 ? -1.864 42.002 -20.590 1.00 11.28 310 THR B N 1
ATOM 3943 C CA . THR B 1 197 ? -1.019 41.595 -19.471 1.00 10.05 310 THR B CA 1
ATOM 3944 C C . THR B 1 197 ? -0.901 40.074 -19.404 1.00 10.77 310 THR B C 1
ATOM 3945 O O . THR B 1 197 ? 0.209 39.534 -19.310 1.00 12.60 310 THR B O 1
ATOM 3949 N N . TYR B 1 198 ? -2.033 39.368 -19.492 1.00 9.46 311 TYR B N 1
ATOM 3950 C CA . TYR B 1 198 ? -1.989 37.906 -19.525 1.00 9.12 311 TYR B CA 1
ATOM 3951 C C . TYR B 1 198 ? -1.286 37.405 -20.777 1.00 10.50 311 TYR B C 1
ATOM 3952 O O . TYR B 1 198 ? -0.409 36.536 -20.702 1.00 9.37 311 TYR B O 1
ATOM 3961 N N . GLN B 1 199 ? -1.677 37.918 -21.949 1.00 10.51 312 GLN B N 1
ATOM 3962 C CA . GLN B 1 199 ? -1.171 37.322 -23.181 1.00 9.91 312 GLN B CA 1
ATOM 3963 C C . GLN B 1 199 ? 0.338 37.493 -23.308 1.00 10.38 312 GLN B C 1
ATOM 3964 O O . GLN B 1 199 ? 1.031 36.589 -23.799 1.00 11.30 312 GLN B O 1
ATOM 3970 N N . ASN B 1 200 ? 0.872 38.636 -22.860 1.00 11.51 313 ASN B N 1
ATOM 3971 C CA . ASN B 1 200 ? 2.319 38.836 -22.908 1.00 11.63 313 ASN B CA 1
ATOM 3972 C C . ASN B 1 200 ? 3.027 37.811 -22.037 1.00 11.58 313 ASN B C 1
ATOM 3973 O O . ASN B 1 200 ? 4.049 37.237 -22.433 1.00 12.74 313 ASN B O 1
ATOM 3978 N N . ALA B 1 201 ? 2.504 37.589 -20.829 1.00 9.29 314 ALA B N 1
ATOM 3979 C CA . ALA B 1 201 ? 3.142 36.648 -19.919 1.00 10.10 314 ALA B CA 1
ATOM 3980 C C . ALA B 1 201 ? 3.022 35.222 -20.440 1.00 9.68 314 ALA B C 1
ATOM 3981 O O . ALA B 1 201 ? 3.983 34.446 -20.355 1.00 9.01 314 ALA B O 1
ATOM 3983 N N . ILE B 1 202 ? 1.853 34.862 -20.979 1.00 9.22 315 ILE B N 1
ATOM 3984 C CA . ILE B 1 202 ? 1.663 33.518 -21.530 1.00 7.73 315 ILE B CA 1
ATOM 3985 C C . ILE B 1 202 ? 2.651 33.269 -22.656 1.00 9.50 315 ILE B C 1
ATOM 3986 O O . ILE B 1 202 ? 3.322 32.232 -22.702 1.00 9.43 315 ILE B O 1
ATOM 3991 N N . ASN B 1 203 ? 2.755 34.219 -23.591 1.00 8.98 316 ASN B N 1
ATOM 3992 C CA . ASN B 1 203 ? 3.629 33.970 -24.732 1.00 9.87 316 ASN B CA 1
ATOM 3993 C C . ASN B 1 203 ? 5.079 33.860 -24.285 1.00 9.89 316 ASN B C 1
ATOM 3994 O O . ASN B 1 203 ? 5.840 33.044 -24.821 1.00 11.05 316 ASN B O 1
ATOM 3999 N N . ALA B 1 204 ? 5.470 34.645 -23.283 1.00 9.87 317 ALA B N 1
ATOM 4000 C CA . ALA B 1 204 ? 6.840 34.575 -22.784 1.00 12.04 317 ALA B CA 1
ATOM 4001 C C . ALA B 1 204 ? 7.136 33.216 -22.157 1.00 11.60 317 ALA B C 1
ATOM 4002 O O . ALA B 1 204 ? 8.199 32.631 -22.403 1.00 11.64 317 ALA B O 1
ATOM 4004 N N . VAL B 1 205 ? 6.206 32.681 -21.354 1.00 11.13 318 VAL B N 1
ATOM 4005 C CA . VAL B 1 205 ? 6.523 31.404 -20.723 1.00 10.81 318 VAL B CA 1
ATOM 4006 C C . VAL B 1 205 ? 6.410 30.247 -21.711 1.00 10.16 318 VAL B C 1
ATOM 4007 O O . VAL B 1 205 ? 7.138 29.257 -21.574 1.00 9.65 318 VAL B O 1
ATOM 4011 N N . VAL B 1 206 ? 5.509 30.322 -22.696 1.00 10.29 319 VAL B N 1
ATOM 4012 C CA . VAL B 1 206 ? 5.427 29.258 -23.698 1.00 11.23 319 VAL B CA 1
ATOM 4013 C C . VAL B 1 206 ? 6.697 29.233 -24.542 1.00 11.36 319 VAL B C 1
ATOM 4014 O O . VAL B 1 206 ? 7.233 28.161 -24.864 1.00 12.29 319 VAL B O 1
ATOM 4018 N N . ALA B 1 207 ? 7.204 30.415 -24.904 1.00 11.72 320 ALA B N 1
ATOM 4019 C CA . ALA B 1 207 ? 8.463 30.474 -25.650 1.00 14.88 320 ALA B CA 1
ATOM 4020 C C . ALA B 1 207 ? 9.622 29.917 -24.836 1.00 17.60 320 ALA B C 1
ATOM 4021 O O . ALA B 1 207 ? 10.578 29.374 -25.403 1.00 17.30 320 ALA B O 1
ATOM 4023 N N . LYS B 1 208 ? 9.551 30.038 -23.511 1.00 12.77 321 LYS B N 1
ATOM 4024 C CA . LYS B 1 208 ? 10.530 29.468 -22.596 1.00 13.47 321 LYS B CA 1
ATOM 4025 C C . LYS B 1 208 ? 10.387 27.951 -22.488 1.00 16.50 321 LYS B C 1
ATOM 4026 O O . LYS B 1 208 ? 11.290 27.282 -21.965 1.00 18.51 321 LYS B O 1
ATOM 4032 N N . GLY B 1 209 ? 9.287 27.396 -22.990 1.00 12.21 322 GLY B N 1
ATOM 4033 C CA . GLY B 1 209 ? 9.079 25.966 -23.026 1.00 12.60 322 GLY B CA 1
ATOM 4034 C C . GLY B 1 209 ? 8.011 25.432 -22.102 1.00 16.61 322 GLY B C 1
ATOM 4035 O O . GLY B 1 209 ? 7.874 24.206 -21.992 1.00 15.49 322 GLY B O 1
ATOM 4036 N N . ALA B 1 210 ? 7.252 26.298 -21.437 1.00 11.80 323 ALA B N 1
ATOM 4037 C CA . ALA B 1 210 ? 6.269 25.852 -20.463 1.00 9.41 323 ALA B CA 1
ATOM 4038 C C . ALA B 1 210 ? 4.907 25.666 -21.119 1.00 11.73 323 ALA B C 1
ATOM 4039 O O . ALA B 1 210 ? 4.553 26.355 -22.081 1.00 14.28 323 ALA B O 1
ATOM 4041 N N . THR B 1 211 ? 4.143 24.722 -20.574 1.00 10.31 324 THR B N 1
ATOM 4042 C CA . THR B 1 211 ? 2.769 24.473 -20.976 1.00 8.65 324 THR B CA 1
ATOM 4043 C C . THR B 1 211 ? 1.867 25.108 -19.931 1.00 8.99 324 THR B C 1
ATOM 4044 O O . THR B 1 211 ? 2.079 24.890 -18.734 1.00 10.08 324 THR B O 1
ATOM 4048 N N . VAL B 1 212 ? 0.898 25.915 -20.375 1.00 8.02 325 VAL B N 1
ATOM 4049 C CA . VAL B 1 212 ? 0.005 26.659 -19.486 1.00 7.05 325 VAL B CA 1
ATOM 4050 C C . VAL B 1 212 ? -1.383 26.023 -19.534 1.00 8.59 325 VAL B C 1
ATOM 4051 O O . VAL B 1 212 ? -2.051 26.055 -20.573 1.00 9.77 325 VAL B O 1
ATOM 4055 N N . VAL B 1 213 ? -1.833 25.467 -18.407 1.00 6.93 326 VAL B N 1
ATOM 4056 C CA . VAL B 1 213 ? -3.120 24.773 -18.317 1.00 7.37 326 VAL B CA 1
ATOM 4057 C C . VAL B 1 213 ? -4.046 25.613 -17.448 1.00 7.35 326 VAL B C 1
ATOM 4058 O O . VAL B 1 213 ? -3.660 25.999 -16.338 1.00 8.08 326 VAL B O 1
ATOM 4062 N N . VAL B 1 214 ? -5.263 25.900 -17.937 1.00 6.89 327 VAL B N 1
ATOM 4063 C CA . VAL B 1 214 ? -6.141 26.883 -17.304 1.00 6.79 327 VAL B CA 1
ATOM 4064 C C . VAL B 1 214 ? -7.566 26.349 -17.190 1.00 8.15 327 VAL B C 1
ATOM 4065 O O . VAL B 1 214 ? -8.079 25.698 -18.108 1.00 9.58 327 VAL B O 1
ATOM 4069 N N . ALA B 1 215 ? -8.214 26.656 -16.067 1.00 6.98 328 ALA B N 1
ATOM 4070 C CA . ALA B 1 215 ? -9.600 26.252 -15.852 1.00 7.80 328 ALA B CA 1
ATOM 4071 C C . ALA B 1 215 ? -10.545 27.049 -16.747 1.00 9.73 328 ALA B C 1
ATOM 4072 O O . ALA B 1 215 ? -10.421 28.269 -16.858 1.00 9.86 328 ALA B O 1
ATOM 4074 N N . ALA B 1 216 ? -11.529 26.368 -17.348 1.00 9.21 329 ALA B N 1
ATOM 4075 C CA . ALA B 1 216 ? -12.436 27.073 -18.257 1.00 10.40 329 ALA B CA 1
ATOM 4076 C C . ALA B 1 216 ? -13.384 28.031 -17.539 1.00 10.88 329 ALA B C 1
ATOM 4077 O O . ALA B 1 216 ? -13.896 28.962 -18.179 1.00 12.11 329 ALA B O 1
ATOM 4079 N N . GLY B 1 217 ? -13.660 27.815 -16.258 1.00 10.02 330 GLY B N 1
ATOM 4080 C CA . GLY B 1 217 ? -14.609 28.625 -15.522 1.00 13.00 330 GLY B CA 1
ATOM 4081 C C . GLY B 1 217 ? -15.906 27.875 -15.247 1.00 9.64 330 GLY B C 1
ATOM 4082 O O . GLY B 1 217 ? -16.211 26.849 -15.856 1.00 10.21 330 GLY B O 1
ATOM 4083 N N . ASN B 1 218 ? -16.679 28.415 -14.299 1.00 12.84 331 ASN B N 1
ATOM 4084 C CA . ASN B 1 218 ? -17.770 27.692 -13.650 1.00 11.34 331 ASN B CA 1
ATOM 4085 C C . ASN B 1 218 ? -19.110 28.416 -13.752 1.00 14.33 331 ASN B C 1
ATOM 4086 O O . ASN B 1 218 ? -19.931 28.307 -12.845 1.00 13.79 331 ASN B O 1
ATOM 4091 N N . GLU B 1 219 ? -19.360 29.133 -14.845 1.00 13.59 332 GLU B N 1
ATOM 4092 C CA . GLU B 1 219 ? -20.556 29.962 -14.953 1.00 13.55 332 GLU B CA 1
ATOM 4093 C C . GLU B 1 219 ? -21.544 29.447 -15.998 1.00 17.03 332 GLU B C 1
ATOM 4094 O O . GLU B 1 219 ? -22.458 30.183 -16.395 1.00 15.91 332 GLU B O 1
ATOM 4100 N N . ALA B 1 220 ? -21.401 28.193 -16.428 1.00 14.51 333 ALA B N 1
ATOM 4101 C CA . ALA B 1 220 ? -22.232 27.621 -17.492 1.00 13.84 333 ALA B CA 1
ATOM 4102 C C . ALA B 1 220 ? -22.370 28.597 -18.660 1.00 16.96 333 ALA B C 1
ATOM 4103 O O . ALA B 1 220 ? -23.454 28.787 -19.222 1.00 18.33 333 ALA B O 1
ATOM 4105 N N . SER B 1 221 ? -21.257 29.222 -19.027 1.00 13.41 334 SER B N 1
ATOM 4106 C CA . SER B 1 221 ? -21.200 30.327 -19.973 1.00 14.33 334 SER B CA 1
ATOM 4107 C C . SER B 1 221 ? -20.153 30.054 -21.039 1.00 15.33 334 SER B C 1
ATOM 4108 O O . SER B 1 221 ? -19.350 29.121 -20.916 1.00 14.51 334 SER B O 1
ATOM 4111 N N . PRO B 1 222 ? -20.125 30.848 -22.113 1.00 14.88 335 PRO B N 1
ATOM 4112 C CA . PRO B 1 222 ? -19.071 30.665 -23.118 1.00 15.47 335 PRO B CA 1
ATOM 4113 C C . PRO B 1 222 ? -17.689 30.862 -22.506 1.00 14.70 335 PRO B C 1
ATOM 4114 O O . PRO B 1 222 ? -17.461 31.794 -21.733 1.00 15.93 335 PRO B O 1
ATOM 4118 N N . VAL B 1 223 ? -16.763 29.970 -22.865 1.00 14.65 336 VAL B N 1
ATOM 4119 C CA . VAL B 1 223 ? -15.409 30.065 -22.332 1.00 14.29 336 VAL B CA 1
ATOM 4120 C C . VAL B 1 223 ? -14.742 31.350 -22.802 1.00 16.90 336 VAL B C 1
ATOM 4121 O O . VAL B 1 223 ? -13.813 31.841 -22.151 1.00 13.06 336 VAL B O 1
ATOM 4125 N N . SER B 1 224 ? -15.230 31.939 -23.899 1.00 14.66 337 SER B N 1
ATOM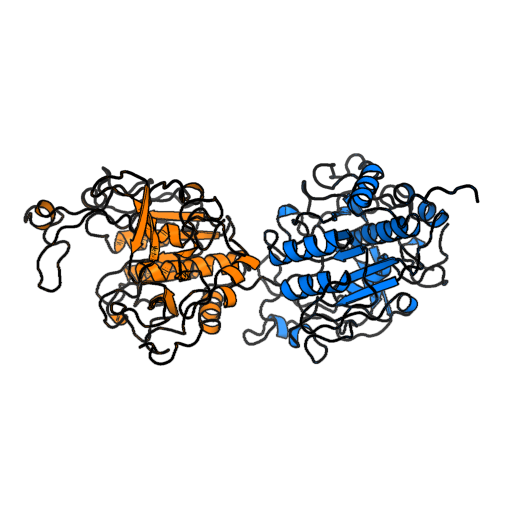 4126 C CA . SER B 1 224 ? -14.742 33.247 -24.332 1.00 15.92 337 SER B CA 1
ATOM 4127 C C . SER B 1 224 ? -14.941 34.335 -23.286 1.00 14.14 337 SER B C 1
ATOM 4128 O O . SER B 1 224 ? -14.363 35.417 -23.435 1.00 15.12 337 SER B O 1
ATOM 4131 N N . SER B 1 225 ? -15.743 34.087 -22.250 1.00 13.98 338 SER B N 1
ATOM 4132 C CA . SER B 1 225 ? -16.104 35.099 -21.266 1.00 15.81 338 SER B CA 1
ATOM 4133 C C . SER B 1 225 ? -15.130 35.207 -20.097 1.00 16.50 338 SER B C 1
ATOM 4134 O O . SER B 1 225 ? -15.288 36.124 -19.282 1.00 20.63 338 SER B O 1
ATOM 4137 N N . SER B 1 226 ? -14.140 34.314 -19.993 1.00 15.62 339 SER B N 1
ATOM 4138 C CA . SER B 1 226 ? -13.269 34.199 -18.821 1.00 17.86 339 SER B CA 1
ATOM 4139 C C . SER B 1 226 ? -11.813 34.180 -19.271 1.00 11.98 339 SER B C 1
ATOM 4140 O O . SER B 1 226 ? -11.452 33.399 -20.155 1.00 14.50 339 SER B O 1
ATOM 4143 N N . GLN B 1 227 ? -10.966 35.037 -18.643 1.00 9.94 340 GLN B N 1
ATOM 4144 C CA . GLN B 1 227 ? -9.527 35.010 -18.844 1.00 9.47 340 GLN B CA 1
ATOM 4145 C C . GLN B 1 227 ? -8.847 34.414 -17.606 1.00 10.22 340 GLN B C 1
ATOM 4146 O O . GLN B 1 227 ? -9.312 34.622 -16.483 1.00 10.74 340 GLN B O 1
ATOM 4152 N N . PRO B 1 228 ? -7.740 33.669 -17.766 1.00 8.91 341 PRO B N 1
ATOM 4153 C CA . PRO B 1 228 ? -7.003 33.453 -19.018 1.00 9.04 341 PRO B CA 1
ATOM 4154 C C . PRO B 1 228 ? -7.490 32.276 -19.871 1.00 8.99 341 PRO B C 1
ATOM 4155 O O . PRO B 1 228 ? -6.806 31.926 -20.837 1.00 10.61 341 PRO B O 1
ATOM 4159 N N . ALA B 1 229 ? -8.649 31.701 -19.536 1.00 9.15 342 ALA B N 1
ATOM 4160 C CA . ALA B 1 229 ? -9.181 30.587 -20.322 1.00 11.87 342 ALA B CA 1
ATOM 4161 C C . ALA B 1 229 ? -9.407 30.985 -21.774 1.00 13.49 342 ALA B C 1
ATOM 4162 O O . ALA B 1 229 ? -9.346 30.134 -22.671 1.00 14.14 342 ALA B O 1
ATOM 4164 N N . ASN B 1 230 ? -9.631 32.271 -22.033 1.00 10.25 343 ASN B N 1
ATOM 4165 C CA . ASN B 1 230 ? -9.913 32.750 -23.380 1.00 10.85 343 ASN B CA 1
ATOM 4166 C C . ASN B 1 230 ? -8.681 33.326 -24.077 1.00 12.30 343 ASN B C 1
ATOM 4167 O O . ASN B 1 230 ? -8.820 34.017 -25.094 1.00 13.97 343 ASN B O 1
ATOM 4172 N N . CYS B 1 231 ? -7.484 33.063 -23.555 1.00 10.09 344 CYS B N 1
ATOM 4173 C CA . CYS B 1 231 ? -6.248 33.539 -24.159 1.00 9.51 344 CYS B CA 1
ATOM 4174 C C . CYS B 1 231 ? -5.731 32.563 -25.211 1.00 10.26 344 CYS B C 1
ATOM 4175 O O . CYS B 1 231 ? -6.114 31.395 -25.258 1.00 11.61 344 CYS B O 1
ATOM 4178 N N . GLN B 1 232 ? -4.831 33.059 -26.046 1.00 11.08 345 GLN B N 1
ATOM 4179 C CA . GLN B 1 232 ? -4.114 32.208 -26.980 1.00 13.25 345 GLN B CA 1
ATOM 4180 C C . GLN B 1 232 ? -2.996 31.461 -26.261 1.00 10.35 345 GLN B C 1
ATOM 4181 O O . GLN B 1 232 ? -2.441 31.935 -25.264 1.00 11.22 345 GLN B O 1
ATOM 4187 N N . ASN B 1 233 ? -2.654 30.285 -26.796 1.00 12.10 346 ASN B N 1
ATOM 4188 C CA . ASN B 1 233 ? -1.465 29.531 -26.396 1.00 9.45 346 ASN B CA 1
ATOM 4189 C C . ASN B 1 233 ? -1.562 28.985 -24.972 1.00 10.67 346 ASN B C 1
ATOM 4190 O O . ASN B 1 233 ? -0.545 28.842 -24.286 1.00 11.95 346 ASN B O 1
ATOM 4195 N N . VAL B 1 234 ? -2.777 28.638 -24.542 1.00 10.57 347 VAL B N 1
ATOM 4196 C CA . VAL B 1 234 ? -3.025 27.940 -23.286 1.00 11.41 347 VAL B CA 1
ATOM 4197 C C . VAL B 1 234 ? -3.850 26.693 -23.582 1.00 10.25 347 VAL B C 1
ATOM 4198 O O . VAL B 1 234 ? -4.363 26.507 -24.688 1.00 11.28 347 VAL B O 1
ATOM 4202 N N . ILE B 1 235 ? -3.975 25.830 -22.574 1.00 8.21 348 ILE B N 1
ATOM 4203 C CA . ILE B 1 235 ? -4.840 24.653 -22.655 1.00 8.81 348 ILE B CA 1
ATOM 4204 C C . ILE B 1 235 ? -6.008 24.882 -21.703 1.00 10.21 348 ILE B C 1
ATOM 4205 O O . ILE B 1 235 ? -5.888 24.660 -20.492 1.00 9.06 348 ILE B O 1
ATOM 4210 N N . ALA B 1 236 ? -7.157 25.290 -22.252 1.00 8.41 349 ALA B N 1
ATOM 4211 C CA . ALA B 1 236 ? -8.361 25.518 -21.460 1.00 9.39 349 ALA B CA 1
ATOM 4212 C C . ALA B 1 236 ? -9.095 24.201 -21.205 1.00 10.26 349 ALA B C 1
ATOM 4213 O O . ALA B 1 236 ? -9.304 23.407 -22.132 1.00 10.28 349 ALA B O 1
ATOM 4215 N N . VAL B 1 237 ? -9.501 23.966 -19.956 1.00 7.60 350 VAL B N 1
ATOM 4216 C CA . VAL B 1 237 ? -9.982 22.654 -19.528 1.00 8.91 350 VAL B CA 1
ATOM 4217 C C . VAL B 1 237 ? -11.406 22.767 -18.988 1.00 9.52 350 VAL B C 1
ATOM 4218 O O . VAL B 1 237 ? -11.660 23.517 -18.035 1.00 9.57 350 VAL B O 1
ATOM 4222 N N . ALA B 1 238 ? -12.328 22.003 -19.575 1.00 8.19 351 ALA B N 1
ATOM 4223 C CA . ALA B 1 238 ? -13.689 21.917 -19.066 1.00 9.66 351 ALA B CA 1
ATOM 4224 C C . ALA B 1 238 ? -13.807 20.756 -18.084 1.00 8.36 351 ALA B C 1
ATOM 4225 O O . ALA B 1 238 ? -12.969 19.849 -18.064 1.00 8.81 351 ALA B O 1
ATOM 4227 N N . ALA B 1 239 ? -14.864 20.793 -17.267 1.00 9.21 352 ALA B N 1
ATOM 4228 C CA . ALA B 1 239 ? -15.098 19.790 -16.229 1.00 8.35 352 ALA B CA 1
ATOM 4229 C C . ALA B 1 239 ? -16.198 18.809 -16.626 1.00 10.74 352 ALA B C 1
ATOM 4230 O O . ALA B 1 239 ? -17.293 19.218 -17.037 1.00 10.74 352 ALA B O 1
ATOM 4232 N N . THR B 1 240 ? -15.920 17.519 -16.435 1.00 9.11 353 THR B N 1
ATOM 4233 C CA . THR B 1 240 ? -16.899 16.453 -16.599 1.00 9.46 353 THR B CA 1
ATOM 4234 C C . THR B 1 240 ? -17.002 15.638 -15.311 1.00 10.85 353 THR B C 1
ATOM 4235 O O . THR B 1 240 ? -16.194 15.775 -14.381 1.00 9.94 353 THR B O 1
ATOM 4239 N N . ASP B 1 241 ? -18.031 14.790 -15.240 1.00 11.07 354 ASP B N 1
ATOM 4240 C CA . ASP B 1 241 ? -18.337 14.068 -14.015 1.00 10.26 354 ASP B CA 1
ATOM 4241 C C . ASP B 1 241 ? -18.023 12.581 -14.167 1.00 11.11 354 ASP B C 1
ATOM 4242 O O . ASP B 1 241 ? -17.432 12.141 -15.160 1.00 11.47 354 ASP B O 1
ATOM 4247 N N . ILE B 1 242 ? -18.397 11.805 -13.143 1.00 9.94 355 ILE B N 1
ATOM 4248 C CA . ILE B 1 242 ? -17.991 10.406 -13.062 1.00 9.98 355 ILE B CA 1
ATOM 4249 C C . ILE B 1 242 ? -18.556 9.590 -14.220 1.00 12.88 355 ILE B C 1
ATOM 4250 O O . ILE B 1 242 ? -17.992 8.552 -14.583 1.00 14.21 355 ILE B O 1
ATOM 4255 N N . ASN B 1 243 ? -19.640 10.053 -14.834 1.00 12.65 356 ASN B N 1
ATOM 4256 C CA . ASN B 1 243 ? -20.221 9.359 -15.974 1.00 13.57 356 ASN B CA 1
ATOM 4257 C C . ASN B 1 243 ? -19.729 9.906 -17.305 1.00 14.18 356 ASN B C 1
ATOM 4258 O O . ASN B 1 243 ? -20.252 9.524 -18.360 1.00 15.93 356 ASN B O 1
ATOM 4263 N N . GLY B 1 244 ? -18.731 10.789 -17.288 1.00 11.30 357 GLY B N 1
ATOM 4264 C CA . GLY B 1 244 ? -18.263 11.372 -18.527 1.00 12.16 357 GLY B CA 1
ATOM 4265 C C . GLY B 1 244 ? -19.174 12.431 -19.093 1.00 12.41 357 GLY B C 1
ATOM 4266 O O . GLY B 1 244 ? -19.068 12.765 -20.280 1.00 15.23 357 GLY B O 1
ATOM 4267 N N . ARG B 1 245 ? -20.050 12.990 -18.276 1.00 11.72 358 ARG B N 1
ATOM 4268 C CA . ARG B 1 245 ? -21.001 13.986 -18.735 1.00 14.46 358 ARG B CA 1
ATOM 4269 C C . ARG B 1 245 ? -20.548 15.382 -18.336 1.00 15.08 358 ARG B C 1
ATOM 4270 O O . ARG B 1 245 ? -19.862 15.572 -17.326 1.00 13.67 358 ARG B O 1
ATOM 4278 N N . ARG B 1 246 ? -20.965 16.361 -19.135 1.00 11.84 359 ARG B N 1
ATOM 4279 C CA . ARG B 1 246 ? -20.667 17.764 -18.856 1.00 12.74 359 ARG B CA 1
ATOM 4280 C C . ARG B 1 246 ? -21.099 18.142 -17.444 1.00 13.23 359 ARG B C 1
ATOM 4281 O O . ARG B 1 246 ? -22.241 17.898 -17.041 1.00 14.74 359 ARG B O 1
ATOM 4289 N N . ALA B 1 247 ? -20.189 18.756 -16.684 1.00 12.15 360 ALA B N 1
ATOM 4290 C CA . ALA B 1 247 ? -20.590 19.288 -15.388 1.00 10.28 360 ALA B CA 1
ATOM 4291 C C . ALA B 1 247 ? -21.583 20.427 -15.584 1.00 10.80 360 ALA B C 1
ATOM 4292 O O . ALA B 1 247 ? -21.445 21.232 -16.506 1.00 13.47 360 ALA B O 1
ATOM 4294 N N . SER B 1 248 ? -22.592 20.497 -14.709 1.00 12.65 361 SER B N 1
ATOM 4295 C CA . SER B 1 248 ? -23.633 21.508 -14.886 1.00 13.50 361 SER B CA 1
ATOM 4296 C C . SER B 1 248 ? -23.055 22.916 -14.955 1.00 16.82 361 SER B C 1
ATOM 4297 O O . SER B 1 248 ? -23.576 23.770 -15.687 1.00 15.77 361 SER B O 1
ATOM 4300 N N . PHE B 1 249 ? -21.960 23.167 -14.235 1.00 12.73 362 PHE B N 1
ATOM 4301 C CA . PHE B 1 249 ? -21.418 24.511 -14.096 1.00 12.94 362 PHE B CA 1
ATOM 4302 C C . PHE B 1 249 ? -20.343 24.861 -15.121 1.00 12.69 362 PHE B C 1
ATOM 4303 O O . PHE B 1 249 ? -19.957 26.033 -15.210 1.00 11.59 362 PHE B O 1
ATOM 4311 N N . THR B 1 250 ? -19.812 23.900 -15.871 1.00 11.98 363 THR B N 1
ATOM 4312 C CA . THR B 1 250 ? -18.615 24.213 -16.639 1.00 10.85 363 THR B CA 1
ATOM 4313 C C . THR B 1 250 ? -18.914 25.186 -17.775 1.00 11.45 363 THR B C 1
ATOM 4314 O O . THR B 1 250 ? -19.959 25.116 -18.430 1.00 11.37 363 THR B O 1
ATOM 4318 N N . ASN B 1 251 ? -17.996 26.125 -17.986 1.00 11.69 364 ASN B N 1
ATOM 4319 C CA . ASN B 1 251 ? -18.021 26.895 -19.217 1.00 10.50 364 ASN B CA 1
ATOM 4320 C C . ASN B 1 251 ? -17.650 25.999 -20.392 1.00 12.51 364 ASN B C 1
ATOM 4321 O O . ASN B 1 251 ? -16.994 24.960 -20.240 1.00 12.50 364 ASN B O 1
ATOM 4326 N N . THR B 1 252 ? -18.105 26.391 -21.583 1.00 12.97 365 THR B N 1
ATOM 4327 C CA . THR B 1 252 ? -17.895 25.603 -22.790 1.00 11.90 365 THR B CA 1
ATOM 4328 C C . THR B 1 252 ? -17.670 26.527 -23.980 1.00 13.96 365 THR B C 1
ATOM 4329 O O . THR B 1 252 ? -18.013 27.715 -23.950 1.00 16.10 365 THR B O 1
ATOM 4333 N N . GLY B 1 253 ? -17.120 25.968 -25.040 1.00 14.46 366 GLY B N 1
ATOM 4334 C CA . GLY B 1 253 ? -16.965 26.717 -26.273 1.00 17.49 366 GLY B CA 1
ATOM 4335 C C . GLY B 1 253 ? -15.783 26.216 -27.074 1.00 15.74 366 GLY B C 1
ATOM 4336 O O . GLY B 1 253 ? -15.052 25.316 -26.662 1.00 14.42 366 GLY B O 1
ATOM 4337 N N . SER B 1 254 ? -15.586 26.855 -28.233 1.00 15.26 367 SER B N 1
ATOM 4338 C CA . SER B 1 254 ? -14.613 26.345 -29.196 1.00 14.91 367 SER B CA 1
ATOM 4339 C C . SER B 1 254 ? -13.183 26.360 -28.654 1.00 14.07 367 SER B C 1
ATOM 4340 O O . SER B 1 254 ? -12.367 25.533 -29.071 1.00 16.37 367 SER B O 1
ATOM 4343 N N . LEU B 1 255 ? -12.860 27.272 -27.724 1.00 13.95 368 LEU B N 1
ATOM 4344 C CA . LEU B 1 255 ? -11.501 27.359 -27.199 1.00 13.46 368 LEU B CA 1
ATOM 4345 C C . LEU B 1 255 ? -11.161 26.250 -26.204 1.00 12.54 368 LEU B C 1
ATOM 4346 O O . LEU B 1 255 ? -9.969 26.028 -25.943 1.00 12.61 368 LEU B O 1
ATOM 4351 N N . VAL B 1 256 ? -12.156 25.556 -25.641 1.00 13.27 369 VAL B N 1
ATOM 4352 C CA . VAL B 1 256 ? -11.843 24.457 -24.724 1.00 10.53 369 VAL B CA 1
ATOM 4353 C C . VAL B 1 256 ? -11.062 23.394 -25.479 1.00 12.10 369 VAL B C 1
ATOM 4354 O O . VAL B 1 256 ? -11.413 23.025 -26.607 1.00 12.68 369 VAL B O 1
ATOM 4358 N N . LYS B 1 257 ? -9.975 22.912 -24.871 1.00 9.76 370 LYS B N 1
ATOM 4359 C CA . LYS B 1 257 ? -9.105 21.946 -25.530 1.00 10.67 370 LYS B CA 1
ATOM 4360 C C . LYS B 1 257 ? -9.373 20.506 -25.123 1.00 10.61 370 LYS B C 1
ATOM 4361 O O . LYS B 1 257 ? -9.113 19.593 -25.919 1.00 11.20 370 LYS B O 1
ATOM 4367 N N . ILE B 1 258 ? -9.889 20.277 -23.911 1.00 10.22 371 ILE B N 1
ATOM 4368 C CA . ILE B 1 258 ? -10.099 18.926 -23.397 1.00 9.92 371 ILE B CA 1
ATOM 4369 C C . ILE B 1 258 ? -10.986 19.021 -22.165 1.00 9.11 371 ILE B C 1
ATOM 4370 O O . ILE B 1 258 ? -11.100 20.091 -21.549 1.00 10.83 371 ILE B O 1
ATOM 4375 N N . ALA B 1 259 ? -11.627 17.912 -21.813 1.00 8.99 372 ALA B N 1
ATOM 4376 C CA . ALA B 1 259 ? -12.415 17.811 -20.595 1.00 8.55 372 ALA B CA 1
ATOM 4377 C C . ALA B 1 259 ? -11.756 16.831 -19.636 1.00 9.66 372 ALA B C 1
ATOM 4378 O O . ALA B 1 259 ? -11.091 15.877 -20.059 1.00 11.27 372 ALA B O 1
ATOM 4380 N N . ALA B 1 260 ? -11.939 17.060 -18.343 1.00 7.56 373 ALA B N 1
ATOM 4381 C CA . ALA B 1 260 ? -11.279 16.231 -17.342 1.00 6.97 373 ALA B CA 1
ATOM 4382 C C . ALA B 1 260 ? -12.108 16.223 -16.065 1.00 8.10 373 ALA B C 1
ATOM 4383 O O . ALA B 1 260 ? -13.008 17.053 -15.889 1.00 8.46 373 ALA B O 1
ATOM 4385 N N . PRO B 1 261 ? -11.831 15.285 -15.152 1.00 8.06 374 PRO B N 1
ATOM 4386 C CA . PRO B 1 261 ? -12.670 15.118 -13.950 1.00 7.12 374 PRO B CA 1
ATOM 4387 C C . PRO B 1 261 ? -12.733 16.370 -13.091 1.00 9.23 374 PRO B C 1
ATOM 4388 O O . PRO B 1 261 ? -11.708 16.875 -12.627 1.00 8.41 374 PRO B O 1
ATOM 4392 N N . GLY B 1 262 ? -13.960 16.843 -12.833 1.00 7.45 375 GLY B N 1
ATOM 4393 C CA . GLY B 1 262 ? -14.114 18.089 -12.105 1.00 7.89 375 GLY B CA 1
ATOM 4394 C C . GLY B 1 262 ? -15.292 18.131 -11.154 1.00 9.85 375 GLY B C 1
ATOM 4395 O O . GLY B 1 262 ? -15.666 19.212 -10.683 1.00 9.81 375 GLY B O 1
ATOM 4396 N N . VAL B 1 263 ? -15.915 16.979 -10.882 1.00 8.85 376 VAL B N 1
ATOM 4397 C CA . VAL B 1 263 ? -17.077 16.904 -9.997 1.00 8.51 376 VAL B CA 1
ATOM 4398 C C . VAL B 1 263 ? -16.813 15.852 -8.928 1.00 9.94 376 VAL B C 1
ATOM 4399 O O . VAL B 1 263 ? -16.498 14.698 -9.251 1.00 10.50 376 VAL B O 1
ATOM 4403 N N . ASN B 1 264 ? -16.962 16.244 -7.661 1.00 8.83 377 ASN B N 1
ATOM 4404 C CA . ASN B 1 264 ? -16.740 15.368 -6.514 1.00 9.16 377 ASN B CA 1
ATOM 4405 C C . ASN B 1 264 ? -15.322 14.801 -6.509 1.00 10.03 377 ASN B C 1
ATOM 4406 O O . ASN B 1 264 ? -15.121 13.590 -6.547 1.00 9.83 377 ASN B O 1
ATOM 4411 N N . ILE B 1 265 ? -14.342 15.710 -6.464 1.00 7.14 378 ILE B N 1
ATOM 4412 C CA . ILE B 1 265 ? -12.916 15.371 -6.521 1.00 7.28 378 ILE B CA 1
ATOM 4413 C C . ILE B 1 265 ? -12.321 15.481 -5.117 1.00 8.15 378 ILE B C 1
ATOM 4414 O O . ILE B 1 265 ? -12.212 16.581 -4.560 1.00 7.81 378 ILE B O 1
ATOM 4419 N N . LEU B 1 266 ? -11.931 14.333 -4.541 1.00 6.86 379 LEU B N 1
ATOM 4420 C CA . LEU B 1 266 ? -11.307 14.285 -3.220 1.00 6.57 379 LEU B CA 1
ATOM 4421 C C . LEU B 1 266 ? -9.823 14.626 -3.312 1.00 7.90 379 LEU B C 1
ATOM 4422 O O . LEU B 1 266 ? -9.106 14.069 -4.158 1.00 9.59 379 LEU B O 1
ATOM 4427 N N . SER B 1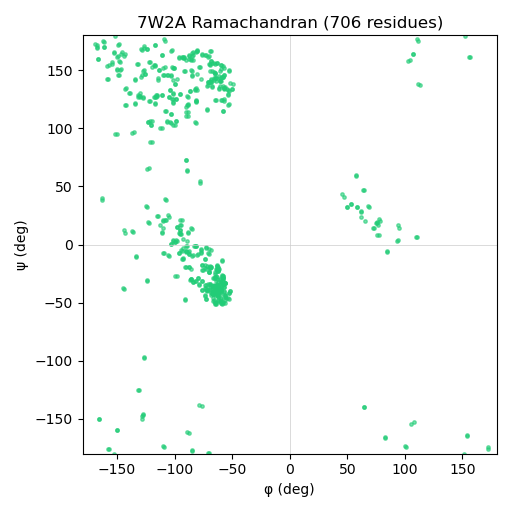 267 ? -9.350 15.503 -2.420 1.00 8.16 380 SER B N 1
ATOM 4428 C CA . SER B 1 267 ? -7.929 15.837 -2.382 1.00 6.72 380 SER B CA 1
ATOM 4429 C C . SER B 1 267 ? -7.594 16.360 -0.989 1.00 7.62 380 SER B C 1
ATOM 4430 O O . SER B 1 267 ? -8.440 16.355 -0.088 1.00 8.92 380 SER B O 1
ATOM 4433 N N . THR B 1 268 ? -6.335 16.789 -0.813 1.00 7.47 381 THR B N 1
ATOM 4434 C CA . THR B 1 268 ? -5.847 17.329 0.455 1.00 7.43 381 THR B CA 1
ATOM 4435 C C . THR B 1 268 ? -6.490 18.683 0.778 1.00 7.92 381 THR B C 1
ATOM 4436 O O . THR B 1 268 ? -6.695 19.518 -0.109 1.00 8.02 381 THR B O 1
ATOM 4440 N N . LEU B 1 269 ? -6.786 18.913 2.056 1.00 7.13 382 LEU B N 1
ATOM 4441 C CA . LEU B 1 269 ? -7.338 20.205 2.477 1.00 6.93 382 LEU B CA 1
ATOM 4442 C C . LEU B 1 269 ? -6.903 20.479 3.917 1.00 8.83 382 LEU B C 1
ATOM 4443 O O . LEU B 1 269 ? -5.903 19.934 4.397 1.00 8.71 382 LEU B O 1
ATOM 4448 N N . ASN B 1 270 ? -7.637 21.367 4.584 1.00 10.15 383 ASN B N 1
ATOM 4449 C CA . ASN B 1 270 ? -7.364 21.757 5.961 1.00 9.80 383 ASN B CA 1
ATOM 4450 C C . ASN B 1 270 ? -8.705 22.049 6.620 1.00 9.36 383 ASN B C 1
ATOM 4451 O O . ASN B 1 270 ? -9.659 22.455 5.953 1.00 10.41 383 ASN B O 1
ATOM 4456 N N . SER B 1 271 ? -8.778 21.832 7.935 1.00 12.70 384 SER B N 1
ATOM 4457 C CA . SER B 1 271 ? -10.045 21.986 8.644 1.00 13.24 384 SER B CA 1
ATOM 4458 C C . SER B 1 271 ? -10.311 23.404 9.133 1.00 15.65 384 SER B C 1
ATOM 4459 O O . SER B 1 271 ? -11.427 23.680 9.593 1.00 15.19 384 SER B O 1
ATOM 4462 N N . GLY B 1 272 ? -9.342 24.307 9.034 1.00 13.30 385 GLY B N 1
ATOM 4463 C CA . GLY B 1 272 ? -9.544 25.651 9.557 1.00 12.81 385 GLY B CA 1
ATOM 4464 C C . GLY B 1 272 ? -10.571 26.423 8.745 1.00 15.30 385 GLY B C 1
ATOM 4465 O O . GLY B 1 272 ? -10.613 26.347 7.517 1.00 14.09 385 GLY B O 1
ATOM 4466 N N . THR B 1 273 ? -11.421 27.174 9.443 1.00 13.53 386 THR B N 1
ATOM 4467 C CA . THR B 1 273 ? -12.341 28.056 8.747 1.00 13.04 386 THR B CA 1
ATOM 4468 C C . THR B 1 273 ? -11.744 29.441 8.522 1.00 10.53 386 THR B C 1
ATOM 4469 O O . THR B 1 273 ? -12.225 30.175 7.647 1.00 13.16 386 THR B O 1
ATOM 4473 N N . LYS B 1 274 ? -10.711 29.794 9.293 1.00 13.30 387 LYS B N 1
ATOM 4474 C CA . LYS B 1 274 ? -9.945 31.015 9.087 1.00 13.75 387 LYS B CA 1
ATOM 4475 C C . LYS B 1 274 ? -8.469 30.649 8.976 1.00 12.28 387 LYS B C 1
ATOM 4476 O O . LYS B 1 274 ? -8.013 30.218 7.909 1.00 11.86 387 LYS B O 1
ATOM 4482 N N . SER B 1 275 ? -7.714 30.766 10.069 1.00 12.18 388 SER B N 1
ATOM 4483 C CA . SER B 1 275 ? -6.315 30.369 10.044 1.00 11.38 388 SER B CA 1
ATOM 4484 C C . SER B 1 275 ? -6.174 28.851 9.951 1.00 12.89 388 SER B C 1
ATOM 4485 O O . SER B 1 275 ? -7.125 28.108 10.218 1.00 13.40 388 SER B O 1
ATOM 4488 N N . PRO B 1 276 ? -4.998 28.370 9.556 1.00 12.92 389 PRO B N 1
ATOM 4489 C CA . PRO B 1 276 ? -4.803 26.921 9.434 1.00 12.02 389 PRO B CA 1
ATOM 4490 C C . PRO B 1 276 ? -5.071 26.186 10.736 1.00 16.81 389 PRO B C 1
ATOM 4491 O O . PRO B 1 276 ? -4.752 26.663 11.832 1.00 16.39 389 PRO B O 1
ATOM 4495 N N . ALA B 1 277 ? -5.643 24.994 10.593 1.00 14.41 390 ALA B N 1
ATOM 4496 C CA . ALA B 1 277 ? -5.821 24.081 11.711 1.00 15.88 390 ALA B CA 1
ATOM 4497 C C . ALA B 1 277 ? -5.323 22.707 11.274 1.00 14.31 390 ALA B C 1
ATOM 4498 O O . ALA B 1 277 ? -4.186 22.579 10.814 1.00 17.45 390 ALA B O 1
ATOM 4500 N N . ALA B 1 278 ? -6.155 21.678 11.387 1.00 14.94 391 ALA B N 1
ATOM 4501 C CA . ALA B 1 278 ? -5.691 20.318 11.158 1.00 14.31 391 ALA B CA 1
ATOM 4502 C C . ALA B 1 278 ? -5.742 19.935 9.681 1.00 12.77 391 ALA B C 1
ATOM 4503 O O . ALA B 1 278 ? -6.604 20.395 8.922 1.00 13.28 391 ALA B O 1
ATOM 4505 N N . ASP B 1 279 ? -4.825 19.054 9.289 1.00 11.79 392 ASP B N 1
ATOM 4506 C CA . ASP B 1 279 ? -4.907 18.434 7.969 1.00 12.08 392 ASP B CA 1
ATOM 4507 C C . ASP B 1 279 ? -6.237 17.713 7.801 1.00 14.55 392 ASP B C 1
ATOM 4508 O O . ASP B 1 279 ? -6.777 17.124 8.744 1.00 14.60 392 ASP B O 1
ATOM 4513 N N . SER B 1 280 ? -6.752 17.733 6.580 1.00 11.83 393 SER B N 1
ATOM 4514 C CA . SER B 1 280 ? -7.996 17.047 6.272 1.00 10.43 393 SER B CA 1
ATOM 4515 C C . SER B 1 280 ? -7.981 16.650 4.801 1.00 11.04 393 SER B C 1
ATOM 4516 O O . SER B 1 280 ? -7.012 16.895 4.075 1.00 9.00 393 SER B O 1
ATOM 4519 N N . TYR B 1 281 ? -9.055 15.991 4.378 1.00 9.68 394 TYR B N 1
ATOM 4520 C CA . TYR B 1 281 ? -9.324 15.704 2.976 1.00 8.95 394 TYR B CA 1
ATOM 4521 C C . TYR B 1 281 ? -10.735 16.182 2.687 1.00 11.34 394 TYR B C 1
ATOM 4522 O O . TYR B 1 281 ? -11.606 16.118 3.562 1.00 15.26 394 TYR B O 1
ATOM 4531 N N . ALA B 1 282 ? -10.964 16.680 1.472 1.00 9.13 395 ALA B N 1
ATOM 4532 C CA . ALA B 1 282 ? -12.267 17.226 1.130 1.00 8.94 395 ALA B CA 1
ATOM 4533 C C . ALA B 1 282 ? -12.538 17.043 -0.349 1.00 8.78 395 ALA B C 1
ATOM 4534 O O . ALA B 1 282 ? -11.613 17.007 -1.166 1.00 7.76 395 ALA B O 1
ATOM 4536 N N . SER B 1 283 ? -13.820 16.914 -0.676 1.00 10.06 396 SER B N 1
ATOM 4537 C CA . SER B 1 283 ? -14.275 16.776 -2.050 1.00 9.47 396 SER B CA 1
ATOM 4538 C C . SER B 1 283 ? -14.756 18.135 -2.549 1.00 9.47 396 SER B C 1
ATOM 4539 O O . SER B 1 283 ? -15.616 18.766 -1.917 1.00 12.15 396 SER B O 1
ATOM 4542 N N . TYR B 1 284 ? -14.195 18.585 -3.674 1.00 8.68 397 TYR B N 1
ATOM 4543 C CA . TYR B 1 284 ? -14.549 19.854 -4.299 1.00 6.77 397 TYR B CA 1
ATOM 4544 C C . TYR B 1 284 ? -15.023 19.634 -5.734 1.00 8.00 397 TYR B C 1
ATOM 4545 O O . TYR B 1 284 ? -14.678 18.638 -6.392 1.00 8.00 397 TYR B O 1
ATOM 4554 N N . ASN B 1 285 ? -15.807 20.600 -6.221 1.00 9.62 398 ASN B N 1
ATOM 4555 C CA . ASN B 1 285 ? -16.277 20.679 -7.601 1.00 8.72 398 ASN B CA 1
ATOM 4556 C C . ASN B 1 285 ? -15.666 21.903 -8.270 1.00 8.35 398 ASN B C 1
ATOM 4557 O O . ASN B 1 285 ? -15.585 22.970 -7.652 1.00 10.03 398 ASN B O 1
ATOM 4562 N N . GLY B 1 286 ? -15.304 21.779 -9.539 1.00 6.99 399 GLY B N 1
ATOM 4563 C CA . GLY B 1 286 ? -14.974 22.960 -10.319 1.00 9.06 399 GLY B CA 1
ATOM 4564 C C . GLY B 1 286 ? -14.073 22.636 -11.484 1.00 7.91 399 GLY B C 1
ATOM 4565 O O . GLY B 1 286 ? -13.407 21.600 -11.532 1.00 7.64 399 GLY B O 1
ATOM 4566 N N . THR B 1 287 ? -14.032 23.562 -12.452 1.00 8.33 400 THR B N 1
ATOM 4567 C CA . THR B 1 287 ? -12.988 23.449 -13.470 1.00 6.56 400 THR B CA 1
ATOM 4568 C C . THR B 1 287 ? -11.605 23.591 -12.842 1.00 7.16 400 THR B C 1
ATOM 4569 O O . THR B 1 287 ? -10.622 23.117 -13.425 1.00 7.55 400 THR B O 1
ATOM 4573 N N . SER B 1 288 ? -11.525 24.159 -11.630 1.00 7.93 401 SER B N 1
ATOM 4574 C CA . SER B 1 288 ? -10.278 24.151 -10.865 1.00 6.30 401 SER B CA 1
ATOM 4575 C C . SER B 1 288 ? -9.752 22.757 -10.607 1.00 6.48 401 SER B C 1
ATOM 4576 O O . SER B 1 288 ? -8.543 22.592 -10.441 1.00 7.69 401 SER B O 1
ATOM 4579 N N . MET B 1 289 ? -10.641 21.768 -10.477 1.00 7.33 402 MET B N 1
ATOM 4580 C CA . MET B 1 289 ? -10.260 20.389 -10.187 1.00 7.46 402 MET B CA 1
ATOM 4581 C C . MET B 1 289 ? -9.889 19.628 -11.453 1.00 6.42 402 MET B C 1
ATOM 4582 O O . MET B 1 289 ? -9.041 18.731 -11.414 1.00 7.39 402 MET B O 1
ATOM 4587 N N . ALA B 1 290 ? -10.528 19.972 -12.579 1.00 7.21 403 ALA B N 1
ATOM 4588 C CA . ALA B 1 290 ? -10.219 19.335 -13.855 1.00 6.75 403 ALA B CA 1
ATOM 4589 C C . ALA B 1 290 ? -8.837 19.737 -14.346 1.00 7.09 403 ALA B C 1
ATOM 4590 O O . ALA B 1 290 ? -8.095 18.915 -14.901 1.00 7.31 403 ALA B O 1
ATOM 4592 N N . THR B 1 291 ? -8.480 20.996 -14.129 1.00 6.97 404 THR B N 1
ATOM 4593 C CA . THR B 1 291 ? -7.217 21.539 -14.617 1.00 6.68 404 THR B CA 1
ATOM 4594 C C . THR B 1 291 ? -6.011 20.742 -14.131 1.00 5.38 404 THR B C 1
ATOM 4595 O O . THR B 1 291 ? -5.188 20.355 -14.976 1.00 6.58 404 THR B O 1
ATOM 4599 N N . PRO B 1 292 ? -5.849 20.442 -12.832 1.00 5.86 405 PRO B N 1
ATOM 4600 C CA . PRO B 1 292 ? -4.683 19.660 -12.405 1.00 6.26 405 PRO B CA 1
ATOM 4601 C C . PRO B 1 292 ? -4.716 18.203 -12.846 1.00 5.87 405 PRO B C 1
ATOM 4602 O O . PRO B 1 292 ? -3.654 17.568 -12.863 1.00 7.02 405 PRO B O 1
ATOM 4606 N N . HIS B 1 293 ? -5.874 17.644 -13.213 1.00 6.30 406 HIS B N 1
ATOM 4607 C CA . HIS B 1 293 ? -5.810 16.321 -13.840 1.00 5.84 406 HIS B CA 1
ATOM 4608 C C . HIS B 1 293 ? -5.053 16.405 -15.154 1.00 7.15 406 HIS B C 1
ATOM 4609 O O . HIS B 1 293 ? -4.235 15.535 -15.470 1.00 7.49 406 HIS B O 1
ATOM 4616 N N . VAL B 1 294 ? -5.277 17.482 -15.911 1.00 7.12 407 VAL B N 1
ATOM 4617 C CA . VAL B 1 294 ? -4.555 17.673 -17.166 1.00 6.82 407 VAL B CA 1
ATOM 4618 C C . VAL B 1 294 ? -3.097 18.045 -16.901 1.00 8.31 407 VAL B C 1
ATOM 4619 O O . VAL B 1 294 ? -2.174 17.491 -17.511 1.00 7.65 407 VAL B O 1
ATOM 4623 N N . ALA B 1 295 ? -2.863 18.997 -15.999 1.00 7.78 408 ALA B N 1
ATOM 4624 C CA . ALA B 1 295 ? -1.490 19.413 -15.742 1.00 7.39 408 ALA B CA 1
ATOM 4625 C C . ALA B 1 295 ? -0.655 18.266 -15.179 1.00 8.95 408 ALA B C 1
ATOM 4626 O O . ALA B 1 295 ? 0.515 18.106 -15.547 1.00 7.33 408 ALA B O 1
ATOM 4628 N N . GLY B 1 296 ? -1.236 17.462 -14.281 1.00 6.71 409 GLY B N 1
ATOM 4629 C CA . GLY B 1 296 ? -0.525 16.295 -13.780 1.00 7.67 409 GLY B CA 1
ATOM 4630 C C . GLY B 1 296 ? -0.226 15.295 -14.881 1.00 7.48 409 GLY B C 1
ATOM 4631 O O . GLY B 1 296 ? 0.848 14.680 -14.907 1.00 8.14 409 GLY B O 1
ATOM 4632 N N . THR B 1 297 ? -1.170 15.123 -15.813 1.00 7.70 410 THR B N 1
ATOM 4633 C CA . THR B 1 297 ? -0.930 14.211 -16.931 1.00 7.98 410 THR B CA 1
ATOM 4634 C C . THR B 1 297 ? 0.237 14.694 -17.787 1.00 8.28 410 THR B C 1
ATOM 4635 O O . THR B 1 297 ? 1.086 13.894 -18.203 1.00 7.67 410 THR B O 1
ATOM 4639 N N . VAL B 1 298 ? 0.323 16.003 -18.030 1.00 7.32 411 VAL B N 1
ATOM 4640 C CA . VAL B 1 298 ? 1.466 16.545 -18.759 1.00 7.24 411 VAL B CA 1
ATOM 4641 C C . VAL B 1 298 ? 2.756 16.263 -17.997 1.00 8.59 411 VAL B C 1
ATOM 4642 O O . VAL B 1 298 ? 3.793 15.953 -18.593 1.00 8.63 411 VAL B O 1
ATOM 4646 N N . ALA B 1 299 ? 2.718 16.375 -16.665 1.00 6.97 412 ALA B N 1
ATOM 4647 C CA . ALA B 1 299 ? 3.918 16.104 -15.873 1.00 7.25 412 ALA B CA 1
ATOM 4648 C C . ALA B 1 299 ? 4.376 14.658 -16.045 1.00 9.16 412 ALA B C 1
ATOM 4649 O O . ALA B 1 299 ? 5.581 14.387 -16.107 1.00 8.06 412 ALA B O 1
ATOM 4651 N N . LEU B 1 300 ? 3.430 13.720 -16.138 1.00 8.22 413 LEU B N 1
ATOM 4652 C CA . LEU B 1 300 ? 3.802 12.333 -16.421 1.00 8.02 413 LEU B CA 1
ATOM 4653 C C . LEU B 1 300 ? 4.287 12.165 -17.851 1.00 9.11 413 LEU B C 1
ATOM 4654 O O . LEU B 1 300 ? 5.227 11.402 -18.100 1.00 9.09 413 LEU B O 1
ATOM 4659 N N . MET B 1 301 ? 3.647 12.846 -18.804 1.00 8.33 414 MET B N 1
ATOM 4660 C CA . MET B 1 301 ? 4.102 12.793 -20.190 1.00 7.59 414 MET B CA 1
ATOM 4661 C C . MET B 1 301 ? 5.557 13.215 -20.297 1.00 9.34 414 MET B C 1
ATOM 4662 O O . MET B 1 301 ? 6.361 12.558 -20.977 1.00 10.23 414 MET B O 1
ATOM 4667 N N . LEU B 1 302 ? 5.925 14.289 -19.594 1.00 8.66 415 LEU B N 1
ATOM 4668 C CA . LEU B 1 302 ? 7.297 14.779 -19.631 1.00 9.36 415 LEU B CA 1
ATOM 4669 C C . LEU B 1 302 ? 8.253 13.883 -18.853 1.00 10.99 415 LEU B C 1
ATOM 4670 O O . LEU B 1 302 ? 9.420 13.749 -19.239 1.00 12.27 415 LEU B O 1
ATOM 4675 N N . ALA B 1 303 ? 7.798 13.280 -17.745 1.00 8.92 416 ALA B N 1
ATOM 4676 C CA . ALA B 1 303 ? 8.636 12.303 -17.059 1.00 9.70 416 ALA B CA 1
ATOM 4677 C C . ALA B 1 303 ? 8.931 11.113 -17.964 1.00 10.45 416 ALA B C 1
ATOM 4678 O O . ALA B 1 303 ? 10.042 10.565 -17.939 1.00 12.81 416 ALA B O 1
ATOM 4680 N N . ALA B 1 304 ? 7.957 10.711 -18.779 1.00 9.38 417 ALA B N 1
ATOM 4681 C CA . ALA B 1 304 ? 8.159 9.569 -19.673 1.00 10.61 417 ALA B CA 1
ATOM 4682 C C . ALA B 1 304 ? 8.952 9.937 -20.923 1.00 14.27 417 ALA B C 1
ATOM 4683 O O . ALA B 1 304 ? 9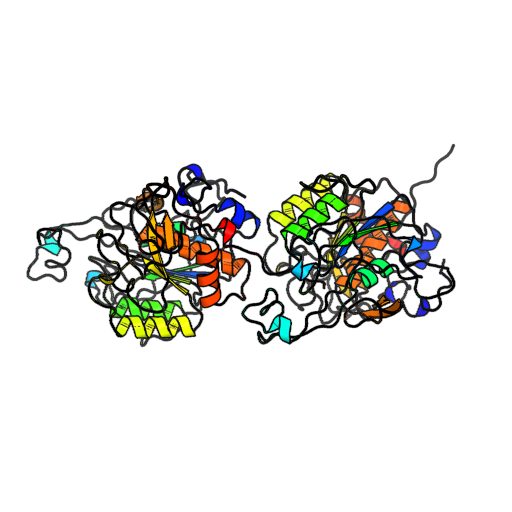.632 9.073 -21.493 1.00 14.96 417 ALA B O 1
ATOM 4685 N N . ASN B 1 305 ? 8.874 11.191 -21.376 1.00 11.17 418 ASN B N 1
ATOM 4686 C CA . ASN B 1 305 ? 9.599 11.625 -22.579 1.00 10.62 418 ASN B CA 1
ATOM 4687 C C . ASN B 1 305 ? 9.883 13.120 -22.415 1.00 14.54 418 ASN B C 1
ATOM 4688 O O . ASN B 1 305 ? 9.046 13.960 -22.749 1.00 13.39 418 ASN B O 1
ATOM 4693 N N . GLY B 1 306 ? 11.073 13.432 -21.907 1.00 13.45 419 GLY B N 1
ATOM 4694 C CA . GLY B 1 306 ? 11.441 14.810 -21.633 1.00 16.15 419 GLY B CA 1
ATOM 4695 C C . GLY B 1 306 ? 11.630 15.676 -22.863 1.00 17.94 419 GLY B C 1
ATOM 4696 O O . GLY B 1 306 ? 11.824 16.888 -22.715 1.00 19.45 419 GLY B O 1
ATOM 4697 N N . SER B 1 307 ? 11.544 15.100 -24.061 1.00 16.47 420 SER B N 1
ATOM 4698 C CA . SER B 1 307 ? 11.796 15.842 -25.291 1.00 18.80 420 SER B CA 1
ATOM 4699 C C . SER B 1 307 ? 10.554 16.489 -25.887 1.00 21.00 420 SER B C 1
ATOM 4700 O O . SER B 1 307 ? 10.673 17.238 -26.864 1.00 21.50 420 SER B O 1
ATOM 4703 N N . LEU B 1 308 ? 9.371 16.218 -25.341 1.00 15.74 421 LEU B N 1
ATOM 4704 C CA . LEU B 1 308 ? 8.144 16.725 -25.935 1.00 16.99 421 LEU B CA 1
ATOM 4705 C C . LEU B 1 308 ? 8.061 18.240 -25.804 1.00 16.83 421 LEU B C 1
ATOM 4706 O O . LEU B 1 308 ? 8.343 18.803 -24.740 1.00 16.58 421 LEU B O 1
ATOM 4711 N N . THR B 1 309 ? 7.654 18.906 -26.907 1.00 18.23 422 THR B N 1
ATOM 4712 C CA . THR B 1 309 ? 7.417 20.341 -26.923 1.00 19.98 422 THR B CA 1
ATOM 4713 C C . THR B 1 309 ? 5.999 20.644 -26.462 1.00 18.41 422 THR B C 1
ATOM 4714 O O . THR B 1 309 ? 5.126 19.772 -26.510 1.00 17.27 422 THR B O 1
ATOM 4718 N N . PRO B 1 310 ? 5.720 21.873 -26.017 1.00 17.55 423 PRO B N 1
ATOM 4719 C CA . PRO B 1 310 ? 4.325 22.211 -25.683 1.00 18.12 423 PRO B CA 1
ATOM 4720 C C . PRO B 1 310 ? 3.345 21.894 -26.802 1.00 18.35 423 PRO B C 1
ATOM 4721 O O . PRO B 1 310 ? 2.250 21.392 -26.523 1.00 16.02 423 PRO B O 1
ATOM 4725 N N . SER B 1 311 ? 3.711 22.145 -28.065 1.00 19.54 424 SER B N 1
ATOM 4726 C CA . SER B 1 311 ? 2.801 21.823 -29.164 1.00 18.20 424 SER B CA 1
ATOM 4727 C C . SER B 1 311 ? 2.585 20.319 -29.269 1.00 17.12 424 SER B C 1
ATOM 4728 O O . SER B 1 311 ? 1.456 19.857 -29.477 1.00 15.83 424 SER B O 1
ATOM 4731 N N . GLN B 1 312 ? 3.650 19.536 -29.098 1.00 16.82 425 GLN B N 1
ATOM 4732 C CA . GLN B 1 312 ? 3.491 18.086 -29.134 1.00 18.10 425 GLN B CA 1
ATOM 4733 C C . GLN B 1 312 ? 2.635 17.597 -27.977 1.00 14.80 425 GLN B C 1
ATOM 4734 O O . GLN B 1 312 ? 1.860 16.645 -28.133 1.00 15.56 425 GLN B O 1
ATOM 4740 N N . ILE B 1 313 ? 2.769 18.233 -26.810 1.00 12.82 426 ILE B N 1
ATOM 4741 C CA . ILE B 1 313 ? 1.978 17.844 -25.641 1.00 13.30 426 ILE B CA 1
ATOM 4742 C C . ILE B 1 313 ? 0.491 18.051 -25.911 1.00 13.01 426 ILE B C 1
ATOM 4743 O O . ILE B 1 313 ? -0.339 17.171 -25.643 1.00 12.37 426 ILE B O 1
ATOM 4748 N N . LEU B 1 314 ? 0.126 19.222 -26.442 1.00 13.82 427 LEU B N 1
ATOM 4749 C CA . LEU B 1 314 ? -1.282 19.473 -26.733 1.00 11.84 427 LEU B CA 1
ATOM 4750 C C . LEU B 1 314 ? -1.803 18.508 -27.797 1.00 12.34 427 LEU B C 1
ATOM 4751 O O . LEU B 1 314 ? -2.915 17.985 -27.669 1.00 12.87 427 LEU B O 1
ATOM 4756 N N . GLN B 1 315 ? -1.012 18.267 -28.851 1.00 14.42 428 GLN B N 1
ATOM 4757 C CA . GLN B 1 315 ? -1.432 17.351 -29.908 1.00 14.65 428 GLN B CA 1
ATOM 4758 C C . GLN B 1 315 ? -1.687 15.954 -29.355 1.00 13.12 428 GLN B C 1
ATOM 4759 O O . GLN B 1 315 ? -2.679 15.310 -29.715 1.00 14.30 428 GLN B O 1
ATOM 4765 N N . LYS B 1 316 ? -0.808 15.478 -28.464 1.00 13.29 429 LYS B N 1
ATOM 4766 C CA . LYS B 1 316 ? -0.975 14.140 -27.906 1.00 11.02 429 LYS B CA 1
ATOM 4767 C C . LYS B 1 316 ? -2.149 14.085 -26.933 1.00 12.06 429 LYS B C 1
ATOM 4768 O O . LYS B 1 316 ? -2.894 13.104 -26.919 1.00 13.57 429 LYS B O 1
ATOM 4774 N N . LEU B 1 317 ? -2.326 15.120 -26.103 1.00 12.11 430 LEU B N 1
ATOM 4775 C CA . LEU B 1 317 ? -3.487 15.150 -25.220 1.00 11.84 430 LEU B CA 1
ATOM 4776 C C . LEU B 1 317 ? -4.783 15.029 -26.012 1.00 11.31 430 LEU B C 1
ATOM 4777 O O . LEU B 1 317 ? -5.693 14.289 -25.625 1.00 12.53 430 LEU B O 1
ATOM 4782 N N . GLN B 1 318 ? -4.891 15.763 -27.121 1.00 11.88 431 GLN B N 1
ATOM 4783 C CA . GLN B 1 318 ? -6.146 15.766 -27.857 1.00 12.22 431 GLN B CA 1
ATOM 4784 C C . GLN B 1 318 ? -6.318 14.479 -28.660 1.00 14.92 431 GLN B C 1
ATOM 4785 O O . GLN B 1 318 ? -7.416 13.920 -28.706 1.00 14.80 431 GLN B O 1
ATOM 4791 N N . ALA B 1 319 ? -5.239 13.980 -29.261 1.00 14.49 432 ALA B N 1
ATOM 4792 C CA . ALA B 1 319 ? -5.333 12.753 -30.053 1.00 15.08 432 ALA B CA 1
ATOM 4793 C C . ALA B 1 319 ? -5.667 11.537 -29.198 1.00 15.97 432 ALA B C 1
ATOM 4794 O O . ALA B 1 319 ? -6.297 10.590 -29.691 1.00 17.18 432 ALA B O 1
ATOM 4796 N N . SER B 1 320 ? -5.265 11.540 -27.928 1.00 13.12 433 SER B N 1
ATOM 4797 C CA . SER B 1 320 ? -5.475 10.392 -27.055 1.00 13.08 433 SER B CA 1
ATOM 4798 C C . SER B 1 320 ? -6.747 10.497 -26.229 1.00 12.04 433 SER B C 1
ATOM 4799 O O . SER B 1 320 ? -7.078 9.544 -25.517 1.00 12.87 433 SER B O 1
ATOM 4802 N N . ALA B 1 321 ? -7.463 11.617 -26.308 1.00 12.22 434 ALA B N 1
ATOM 4803 C CA . ALA B 1 321 ? -8.694 11.774 -25.545 1.00 11.55 434 ALA B CA 1
ATOM 4804 C C . ALA B 1 321 ? -9.757 10.789 -26.027 1.00 14.66 434 ALA B C 1
ATOM 4805 O O . ALA B 1 321 ? -9.808 10.431 -27.209 1.00 15.86 434 ALA B O 1
ATOM 4807 N N . ARG B 1 322 ? -10.614 10.350 -25.093 1.00 12.92 435 ARG B N 1
ATOM 4808 C CA . ARG B 1 322 ? -11.691 9.411 -25.435 1.00 13.77 435 ARG B CA 1
ATOM 4809 C C . ARG B 1 322 ? -12.914 10.163 -25.951 1.00 14.85 435 ARG B C 1
ATOM 4810 O O . ARG B 1 322 ? -13.213 11.258 -25.476 1.00 13.93 435 ARG B O 1
ATOM 4818 N N . PRO B 1 323 ? -13.663 9.609 -26.907 1.00 15.37 436 PRO B N 1
ATOM 4819 C CA . PRO B 1 323 ? -14.903 10.271 -27.337 1.00 18.02 436 PRO B CA 1
ATOM 4820 C C . PRO B 1 323 ? -15.886 10.419 -26.184 1.00 14.75 436 PRO B C 1
ATOM 4821 O O . PRO B 1 323 ? -15.923 9.608 -25.258 1.00 16.58 436 PRO B O 1
ATOM 4825 N N . PHE B 1 324 ? -16.711 11.457 -26.266 1.00 14.63 437 PHE B N 1
ATOM 4826 C CA . PHE B 1 324 ? -17.729 11.664 -25.253 1.00 16.14 437 PHE B CA 1
ATOM 4827 C C . PHE B 1 324 ? -18.828 10.611 -25.391 1.00 20.88 437 PHE B C 1
ATOM 4828 O O . PHE B 1 324 ? -19.216 10.263 -26.511 1.00 21.04 437 PHE B O 1
ATOM 4836 N N . PRO B 1 325 ? -19.343 10.088 -24.284 1.00 18.99 438 PRO B N 1
ATOM 4837 C CA . PRO B 1 325 ? -20.421 9.097 -24.376 1.00 21.66 438 PRO B CA 1
ATOM 4838 C C . PRO B 1 325 ? -21.708 9.721 -24.887 1.00 25.30 438 PRO B C 1
ATOM 4839 O O . PRO B 1 325 ? -21.927 10.933 -24.815 1.00 19.82 438 PRO B O 1
ATOM 4843 N N . SER B 1 326 ? -22.571 8.860 -25.424 1.00 23.80 439 SER B N 1
ATOM 4844 C CA . SER B 1 326 ? -23.895 9.303 -25.834 1.00 24.79 439 SER B CA 1
ATOM 4845 C C . SER B 1 326 ? -24.615 9.982 -24.677 1.00 21.46 439 SER B C 1
ATOM 4846 O O . SER B 1 326 ? -24.614 9.486 -23.547 1.00 23.34 439 SER B O 1
ATOM 4849 N N . GLY B 1 327 ? -25.222 11.132 -24.967 1.00 23.32 440 GLY B N 1
ATOM 4850 C CA . GLY B 1 327 ? -25.972 11.868 -23.964 1.00 23.25 440 GLY B CA 1
ATOM 4851 C C . GLY B 1 327 ? -25.121 12.636 -22.978 1.00 24.72 440 GLY B C 1
ATOM 4852 O O . GLY B 1 327 ? -25.616 13.035 -21.919 1.00 25.18 440 GLY B O 1
ATOM 4853 N N . SER B 1 328 ? -23.848 12.857 -23.301 1.00 23.20 441 SER B N 1
ATOM 4854 C CA . SER B 1 328 ? -22.933 13.489 -22.356 1.00 22.18 441 SER B CA 1
ATOM 4855 C C . SER B 1 328 ? -23.196 14.976 -22.172 1.00 20.23 441 SER B C 1
ATOM 4856 O O . SER B 1 328 ? -22.773 15.539 -21.158 1.00 17.26 441 SER B O 1
ATOM 4859 N N . GLY B 1 329 ? -23.869 15.625 -23.122 1.00 18.80 442 GLY B N 1
ATOM 4860 C CA . GLY B 1 329 ? -23.943 17.070 -23.134 1.00 19.73 442 GLY B CA 1
ATOM 4861 C C . GLY B 1 329 ? -22.681 17.747 -23.617 1.00 16.98 442 GLY B C 1
ATOM 4862 O O . GLY B 1 329 ? -22.576 18.974 -23.522 1.00 17.85 442 GLY B O 1
ATOM 4863 N N . CYS B 1 330 ? -21.723 16.978 -24.130 1.00 17.98 443 CYS B N 1
ATOM 4864 C CA . CYS B 1 330 ? -20.446 17.475 -24.617 1.00 20.24 443 CYS B CA 1
ATOM 4865 C C . CYS B 1 330 ? -20.307 17.210 -26.108 1.00 19.62 443 CYS B C 1
ATOM 4866 O O . CYS B 1 330 ? -20.878 16.256 -26.640 1.00 23.03 443 CYS B O 1
ATOM 4869 N N . SER B 1 331 ? -19.509 18.045 -26.765 1.00 16.23 444 SER B N 1
ATOM 4870 C CA . SER B 1 331 ? -19.116 17.834 -28.151 1.00 19.19 444 SER B CA 1
ATOM 4871 C C . SER B 1 331 ? -17.700 18.359 -28.341 1.00 19.53 444 SER B C 1
ATOM 4872 O O . SER B 1 331 ? -17.190 19.127 -27.516 1.00 17.15 444 SER B O 1
ATOM 4875 N N . THR B 1 332 ? -17.068 17.958 -29.450 1.00 17.71 445 THR B N 1
ATOM 4876 C CA . THR B 1 332 ? -15.714 18.440 -29.718 1.00 18.69 445 THR B CA 1
ATOM 4877 C C . THR B 1 332 ? -15.666 19.923 -30.073 1.00 19.36 445 THR B C 1
ATOM 4878 O O . THR B 1 332 ? -14.572 20.485 -30.161 1.00 18.56 445 THR B O 1
ATOM 4882 N N . SER B 1 333 ? -16.807 20.579 -30.268 1.00 19.33 446 SER B N 1
ATOM 4883 C CA . SER B 1 333 ? -16.808 22.024 -30.443 1.00 20.12 446 SER B CA 1
ATOM 4884 C C . SER B 1 333 ? -17.094 22.782 -29.151 1.00 19.14 446 SER B C 1
ATOM 4885 O O . SER B 1 333 ? -16.978 24.011 -29.133 1.00 19.15 446 SER B O 1
ATOM 4888 N N . THR B 1 334 ? -17.444 22.094 -28.068 1.00 17.03 447 THR B N 1
ATOM 4889 C CA . THR B 1 334 ? -17.793 22.782 -26.830 1.00 17.13 447 THR B CA 1
ATOM 4890 C C . THR B 1 334 ? -16.970 22.347 -25.626 1.00 14.85 447 THR B C 1
ATOM 4891 O O . THR B 1 334 ? -16.734 23.168 -24.730 1.00 14.69 447 THR B O 1
ATOM 4895 N N . CYS B 1 335 ? -16.522 21.087 -25.585 1.00 14.25 448 CYS B N 1
ATOM 4896 C CA . CYS B 1 335 ? -15.815 20.542 -24.426 1.00 14.30 448 CYS B CA 1
ATOM 4897 C C . CYS B 1 335 ? -14.436 20.008 -24.794 1.00 13.66 448 CYS B C 1
ATOM 4898 O O . CYS B 1 335 ? -13.851 19.222 -24.037 1.00 13.43 448 CYS B O 1
ATOM 4901 N N . GLY B 1 336 ? -13.892 20.424 -25.929 1.00 11.30 449 GLY B N 1
ATOM 4902 C CA . GLY B 1 336 ? -12.573 19.982 -26.318 1.00 12.25 449 GLY B CA 1
ATOM 4903 C C . GLY B 1 336 ? -12.571 18.624 -26.997 1.00 13.32 449 GLY B C 1
ATOM 4904 O O . GLY B 1 336 ? -13.605 18.077 -27.387 1.00 13.83 449 GLY B O 1
ATOM 4905 N N . ALA B 1 337 ? -11.366 18.056 -27.096 1.00 13.37 450 ALA B N 1
ATOM 4906 C CA . ALA B 1 337 ? -11.142 16.912 -27.977 1.00 13.90 450 ALA B CA 1
ATOM 4907 C C . ALA B 1 337 ? -11.822 15.638 -27.498 1.00 17.31 450 ALA B C 1
ATOM 4908 O O . ALA B 1 337 ? -12.034 14.720 -28.306 1.00 16.35 450 ALA B O 1
ATOM 4910 N N . GLY B 1 338 ? -12.167 15.563 -26.224 1.00 13.90 451 GLY B N 1
ATOM 4911 C CA . GLY B 1 338 ? -12.703 14.360 -25.624 1.00 13.59 451 GLY B CA 1
ATOM 4912 C C . GLY B 1 338 ? -12.402 14.353 -24.139 1.00 15.00 451 GLY B C 1
ATOM 4913 O O . GLY B 1 338 ? -12.055 15.382 -23.569 1.00 12.50 451 GLY B O 1
ATOM 4914 N N . LEU B 1 339 ? -12.548 13.175 -23.534 1.00 12.38 452 LEU B N 1
ATOM 4915 C CA . LEU B 1 339 ? -12.270 12.977 -22.117 1.00 11.91 452 LEU B CA 1
ATOM 4916 C C . LEU B 1 339 ? -10.794 12.659 -21.920 1.00 12.13 452 LEU B C 1
ATOM 4917 O O . LEU B 1 339 ? -10.249 11.793 -22.610 1.00 10.16 452 LEU B O 1
ATOM 4922 N N . LEU B 1 340 ? -10.152 13.349 -20.969 1.00 9.86 453 LEU B N 1
ATOM 4923 C CA . LEU B 1 340 ? -8.746 13.091 -20.661 1.00 9.51 453 LEU B CA 1
ATOM 4924 C C . LEU B 1 340 ? -8.471 11.606 -20.448 1.00 9.30 453 LEU B C 1
ATOM 4925 O O . LEU B 1 340 ? -9.192 10.921 -19.721 1.00 9.23 453 LEU B O 1
ATOM 4930 N N . ASP B 1 341 ? -7.399 11.118 -21.063 1.00 8.30 454 ASP B N 1
ATOM 4931 C CA . ASP B 1 341 ? -6.971 9.733 -20.852 1.00 8.80 454 ASP B CA 1
ATOM 4932 C C . ASP B 1 341 ? -5.458 9.724 -20.683 1.00 9.96 454 ASP B C 1
ATOM 4933 O O . ASP B 1 341 ? -4.710 9.727 -21.662 1.00 9.59 454 ASP B O 1
ATOM 4938 N N . ALA B 1 342 ? -5.013 9.738 -19.428 1.00 7.61 455 ALA B N 1
ATOM 4939 C CA . ALA B 1 342 ? -3.583 9.720 -19.155 1.00 8.36 455 ALA B CA 1
ATOM 4940 C C . ALA B 1 342 ? -2.946 8.408 -19.579 1.00 9.17 455 ALA B C 1
ATOM 4941 O O . ALA B 1 342 ? -1.798 8.401 -20.038 1.00 8.98 455 ALA B O 1
ATOM 4943 N N . GLY B 1 343 ? -3.673 7.300 -19.422 1.00 10.22 456 GLY B N 1
ATOM 4944 C CA . GLY B 1 343 ? -3.142 6.016 -19.844 1.00 11.49 456 GLY B CA 1
ATOM 4945 C C . GLY B 1 343 ? -2.807 5.987 -21.318 1.00 12.03 456 GLY B C 1
ATOM 4946 O O . GLY B 1 343 ? -1.838 5.342 -21.722 1.00 13.86 456 GLY B O 1
ATOM 4947 N N . ALA B 1 344 ? -3.596 6.687 -22.138 1.00 11.67 457 ALA B N 1
ATOM 4948 C CA . ALA B 1 344 ? -3.329 6.795 -23.570 1.00 11.41 457 ALA B CA 1
ATOM 4949 C C . ALA B 1 344 ? -2.353 7.919 -23.906 1.00 12.97 457 ALA B C 1
ATOM 4950 O O . ALA B 1 344 ? -1.614 7.819 -24.894 1.00 15.20 457 ALA B O 1
ATOM 4952 N N . ALA B 1 345 ? -2.326 8.986 -23.105 1.00 9.66 458 ALA B N 1
ATOM 4953 C CA . ALA B 1 345 ? -1.475 10.124 -23.420 1.00 8.96 458 ALA B CA 1
ATOM 4954 C C . ALA B 1 345 ? -0.015 9.896 -23.047 1.00 11.22 458 ALA B C 1
ATOM 4955 O O . ALA B 1 345 ? 0.882 10.433 -23.709 1.00 11.99 458 ALA B O 1
ATOM 4957 N N . VAL B 1 346 ? 0.246 9.167 -21.965 1.00 9.98 459 VAL B N 1
ATOM 4958 C CA . VAL B 1 346 ? 1.604 8.988 -21.465 1.00 10.21 459 VAL B CA 1
ATOM 4959 C C . VAL B 1 346 ? 2.276 7.882 -22.274 1.00 12.36 459 VAL B C 1
ATOM 4960 O O . VAL B 1 346 ? 1.759 6.766 -22.378 1.00 15.43 459 VAL B O 1
ATOM 4964 N N . ASN B 1 347 ? 3.422 8.202 -22.861 1.00 12.49 460 ASN B N 1
ATOM 4965 C CA . ASN B 1 347 ? 4.095 7.321 -23.811 1.00 13.56 460 ASN B CA 1
ATOM 4966 C C . ASN B 1 347 ? 5.592 7.444 -23.581 1.00 13.92 460 ASN B C 1
ATOM 4967 O O . ASN B 1 347 ? 6.147 8.545 -23.678 1.00 15.97 460 ASN B O 1
ATOM 4972 N N . ALA B 1 348 ? 6.238 6.329 -23.246 1.00 14.61 461 ALA B N 1
ATOM 4973 C CA . ALA B 1 348 ? 7.669 6.336 -22.982 1.00 15.49 461 ALA B CA 1
ATOM 4974 C C . ALA B 1 348 ? 8.451 6.709 -24.234 1.00 15.57 461 ALA B C 1
ATOM 4975 O O . ALA B 1 348 ? 8.077 6.347 -25.354 1.00 14.84 461 ALA B O 1
ATOM 4977 N N . ALA B 1 349 ? 9.526 7.462 -24.036 1.00 17.29 462 ALA B N 1
ATOM 4978 C CA . ALA B 1 349 ? 10.491 7.658 -25.105 1.00 15.62 462 ALA B CA 1
ATOM 4979 C C . ALA B 1 349 ? 11.005 6.306 -25.582 1.00 14.92 462 ALA B C 1
ATOM 4980 O O . ALA B 1 349 ? 11.036 5.323 -24.834 1.00 14.51 462 ALA B O 1
ATOM 4982 N N . ARG B 1 350 ? 11.396 6.261 -26.849 1.00 14.68 463 ARG B N 1
ATOM 4983 C CA . ARG B 1 350 ? 11.930 5.026 -27.406 1.00 12.04 463 ARG B CA 1
ATOM 4984 C C . ARG B 1 350 ? 13.169 4.560 -26.646 1.00 10.31 463 ARG B C 1
ATOM 4985 O O . ARG B 1 350 ? 14.028 5.363 -26.243 1.00 13.89 463 ARG B O 1
ATOM 4993 N N . GLN B 1 351 ? 13.252 3.247 -26.458 1.00 9.38 464 GLN B N 1
ATOM 4994 C CA . GLN B 1 351 ? 14.480 2.595 -26.029 1.00 9.69 464 GLN B CA 1
ATOM 4995 C C . GLN B 1 351 ? 15.366 2.331 -27.238 1.00 9.44 464 GLN B C 1
ATOM 4996 O O . GLN B 1 351 ? 14.895 2.291 -28.368 1.00 8.71 464 GLN B O 1
ATOM 5002 N N . HIS B 1 352 ? 16.667 2.156 -26.996 1.00 8.64 465 HIS B N 1
ATOM 5003 C CA . HIS B 1 352 ? 17.608 2.029 -28.107 1.00 8.99 465 HIS B CA 1
ATOM 5004 C C . HIS B 1 352 ? 18.777 1.145 -27.699 1.00 9.01 465 HIS B C 1
ATOM 5005 O O . HIS B 1 352 ? 19.038 0.929 -26.514 1.00 8.89 465 HIS B O 1
ATOM 5012 N N . HIS B 1 353 ? 19.493 0.646 -28.698 1.00 8.15 466 HIS B N 1
ATOM 5013 C CA . HIS B 1 353 ? 20.684 -0.138 -28.407 1.00 8.90 466 HIS B CA 1
ATOM 5014 C C . HIS B 1 353 ? 21.754 0.721 -27.732 1.00 9.21 466 HIS B C 1
ATOM 5015 O O . HIS B 1 353 ? 21.789 1.947 -27.873 1.00 9.70 466 HIS B O 1
ATOM 5022 N N . HIS B 1 354 ? 22.636 0.064 -26.975 1.00 8.78 467 HIS B N 1
ATOM 5023 C CA . HIS B 1 354 ? 23.758 0.768 -26.348 1.00 9.55 467 HIS B CA 1
ATOM 5024 C C . HIS B 1 354 ? 25.090 0.419 -27.042 1.00 10.30 467 HIS B C 1
ATOM 5025 O O . HIS B 1 354 ? 26.141 0.254 -26.389 1.00 9.94 467 HIS B O 1
ATOM 5032 N N . HIS B 1 355 ? 25.049 0.284 -28.360 1.00 7.76 468 HIS B N 1
#

Nearest PDB structures (foldseek):
  7w2a-assembly2_B  TM=1.003E+00  e=8.821E-84  Burkholderia gladioli pv. gladioli
  3lpd-assembly1_A  TM=9.460E-01  e=1.514E-46  Dichelobacter nodosus VCS1703A
  3lpc-assembly1_A  TM=9.544E-01  e=7.270E-46  Dichelobacter nodosus
  3lpa-assembly1_A  TM=9.438E-01  e=2.551E-45  Dichelobacter nodosus VCS1703A
  3ti7-assembly1_A  TM=9.448E-01  e=4.779E-45  Dichelobacter nodosus VCS1703A

Solvent-accessible surface area: 25726 Å² total

Radius of gyration: 29.29 Å; Cα contacts (8 Å, |Δi|>4): 2099; chains: 2; bounding box: 74×96×60 Å

Sequence (708 aa):
LVPNDTRYSEQWGYASGVGGANLPKAWDITTGSDKVVVAVVDTGYRPHADLAANILPGYDFISDPDSANDGNGRDNNAADPGDWVTQQEVDDPNGPFYRCQLDQFGNTFASNSSWHGTHVAGTIGAVSNNGTGVAGISWKGKILPVRVLGKCGGTLSDIADGMRWAAGLSVPGAPANPNPASVLNFSLGGGGSCSRTYQNAINAVVAKGATVVVAAGNEASPVSSSQPANCQNVIAVAATDINGRRASFTNTGSLVKIAAPGVNILSTLNSGTKSPAADSYASYNGTSMATPHVAGTVALMLAANGSLTPSQILQKLQASARPFPSGSGCSTSTCGAGLLDAGAAVNAARQHHHLVPNDTRYSEQWGYASGVGGANLPKAWDITTGSDKVVVAVVDTGYRPHADLAANILPGYDFISDPDSANDGNGRDNNAADPGDWVTQQEVDDPNGPFYRCQLDQFGNTFASNSSWHGTHVAGTIGAVSNNGTGVAGISWKGKILPVRVLGKCGGTLSDIADGMRWAAGLSVPGAPANPNPASVLNFSLGGGGSCSRTYQNAINAVVAKGATVVVAAGNEASPVSSSQPANCQNVIAVAATDINGRRASFTNTGSLVKIAAPGVNILSTLNSGTKSPAADSYASYNGTSMATPHVAGTVALMLAANGSLTPSQILQKLQASARPFPSGSGCSTSTCGAGLLDAGAAVNAARQHHH

CATH classification: 3.40.50.200

Foldseek 3Di:
DAAQAPCAVLQLQCPDFQFHQHLVLLVVQPLFAQLAEEELAEQFADCAVQFNVQEDFAWELAADCVQQVPRHGTGRHRHHFFQWADPCQCCPPVHPNPLLDADPVSHDDTAFGDSLSHFLSQQLEGQTNPHYDYGHSRNHYHYHYYRAAGHSGHDLLSSLLSLQQQQQHDDPPDDTDPRRHQEYFALDWDFDAEDPSNQVSLVVSLVSFHAAFYELFFQCEASRGIPPLVYPRHAYEFAADSNLAGDNGTHWFQSHAAYGHFFQGKGWGADGRGGGDHIDIGTHGGSSNRRSVLRSLLSSQCRQPVPDGNVNLSVLQLVQADARDPPRNDDCGIGHSHRNHSSRSRDHDDDDDD/DAAQAPCAVLQLQCPDFQFHQHLVLLVVQPLFAQLAEEELAEQFADCAVQFNVQEDFAWELAADCVQQVPRHGTGRHRHHQFQWDDPCQCCPPPHPNPLLDADPVSHDDTAFGDSLSHFLSQQQEGQTNPHYDYGHSRNHYHYHYYRAAGHSGHDLLSSLLSLQQQQQHDDPPDDTDPRRHQEYFAADWDFDAEDPSNQVSLVVSLVSFHAAFYEQFFQCEASRGIPPLNYPRHAYEFAADSNLAGDNGTHWFQSHAAYGHFFQGKGWGADGRGGGDHIDIGTHGGSSNRRSVLRSLVSSQCRQPVPDGNVNLSVLQLVQADAGDPPRNDDCGIGHSHRNHSSRSRDHDDDDDD